Protein 5WGX (pdb70)

Radius of gyration: 24.44 Å; Cα contacts (8 Å, |Δi|>4): 1395; chains: 1; bounding box: 69×59×65 Å

Solvent-accessible surface area: 25429 Å² total; per-residue (Å²): 82,115,46,152,78,61,11,40,106,92,17,82,98,44,140,60,66,56,14,47,2,0,1,33,34,12,72,89,26,38,96,23,22,123,68,2,10,0,0,0,0,10,3,13,5,16,0,0,0,0,0,4,0,0,18,91,39,88,82,162,52,22,132,2,2,0,2,18,132,52,78,71,9,18,53,59,40,28,4,7,0,1,26,0,2,10,15,0,2,65,28,14,47,2,37,4,10,18,1,3,5,1,4,0,6,6,4,5,22,9,0,6,1,5,13,44,80,71,76,27,112,69,51,22,2,9,5,10,33,16,6,5,55,10,17,2,10,0,0,0,2,18,20,3,1,2,1,1,3,0,0,15,0,10,86,67,49,1,9,0,0,1,13,5,55,13,48,27,197,64,17,70,28,95,20,28,41,96,14,0,113,0,8,1,8,109,8,214,174,33,109,84,66,85,66,0,41,0,18,4,0,0,0,10,23,19,95,117,11,83,9,0,49,118,108,12,114,126,82,85,39,134,60,27,20,2,13,5,0,5,0,2,9,50,16,31,109,93,23,95,167,12,37,6,98,93,28,39,7,1,0,6,0,2,1,0,0,6,8,0,4,2,10,5,10,13,0,3,0,5,48,63,4,67,6,6,22,9,0,3,0,0,30,20,0,4,74,1,16,108,69,46,21,76,7,44,132,0,22,3,2,54,57,0,10,153,45,6,46,15,135,42,72,42,0,3,0,0,0,2,0,0,11,62,66,20,190,52,63,187,106,14,77,98,68,16,130,121,70,6,37,34,29,2,50,20,0,13,74,74,2,75,9,2,92,89,0,24,91,35,27,124,56,27,119,64,17,28,27,134,40,23,11,24,35,61,69,103,52,12,6,8,14,4,74,52,7,15,18,67,13,7,0,0,0,8,39,0,5,12,41,5,2,40,5,3,18,6,22,12,0,2,11,0,0,2,0,0,46,0,0,46,16,0,2,49,9,3,71,37,13,134,95,41,107,60,128,57,2,76,55,51,28,127,132,56,5,59,67,0,45,82,27,3,155,52,12,5,54,9,12,16,35,5,10,33,0,0,0,0,0,2,16,24,26,79,0,0,4,18,0,0,0,0,0,0,22,2,0,0,38,28,2,73,5,28,62,1,15,24,46,31,0,0,82,0,2,26,90,2,6,15,0,0,91,6,73,27,0,45,83,0,0,83,64,0,21,118,48,0,60,102,14,73,24,120,89,114,9,67,95,72,29,2,64,88,0,24,65,27,1,48,158,21,7,60,69,11,24,85,28,19,117,52,106,49,64,14,15,0,29,1,24,9,1,44,159,67,0,62,69,55,148,64,37,88,42,28,0,72,8,8,50,48,4,95,37,22,0,0,22,7,3,6,39,58,71,20,111,39,0,9,1,29,28,82,117,16,112,158,34,8,101,49,21,60,23,54,30,114,40,72,78,130,86,47,59,132,55,39,70,58,55,108,101,28,56,179,114,53,106,99,155,143,29,116,82,0,30,11,58,117,77,155

Secondary structure (DSSP, 8-state):
-----HHHHHHHHHT--HHHHHHTT-SS-SSPPSB-SEEEE--SHHHHHHHHHHHHHSTTS--EEEE-SSSS----S--B--HHHHHHHHHTT--HHHHHHHSEEE--EEEEEE-SSSTT-EEEE-B----TTT--EEE--HHHHHHHHHHHHHTTT-EEETT-EE-TTT-B--SSSS-EEEEEESSTT-SS-EEEEESEEEE--GGG-TTGGGTS--B--SS--EEEEEEEEE--S--TTSSSTT--TTSEEEEEETTEEEEEEEEEE-TT--HHHHHHHHHHHHHHHHHT--GGGSPPHHHHHHHHT---EEEEEEEEEEETT----S--GGG-SSHHHHHHHHHHTTSHHHHHHHTT--BPS-TTSTT-SEEEEE---EE-S--EETTEEE-GGGTEE--STT-HHHHTTHHHHHHHHHHHHHHHHHHHHS-HHHHHHHHHHHHHHHHHHHHHHHHHHHHHHHHHHHHTTSTTHIIIIIIHHHHHHHS-TTGGG--TTTHHHHHHTTGGGTT-HHHHHHHHHHHHHHTTS-TTSPPPHHHHHHHHHHHHHHHHHHHHH------HHHHBTTB-TT--B-TT-----B-EEE-TTT--EEE--TT--B-TTT-PBP-S-SS--B-SS---HHHHHHHHHHTSSPPPP-TTSPPPPSSPPPP-

InterPro domains:
  IPR006905 Flavin-dependent halogenase [PF04820] (40-104)
  IPR036188 FAD/NAD(P)-binding domain superfamily [G3DSA:3.50.50.60] (36-473)
  IPR036188 FAD/NAD(P)-binding domain superfamily [SSF51905] (37-490)
  IPR050816 Flavin-dependent halogenases [PTHR43747] (35-542)

Organism: Malbranchea aurantiaca (NCBI:txid78605)

GO terms:
  GO:0044550 secondary metabolite biosynthetic process (P, IDA)
  GO:0140907 flavin-dependent halogenase activity (F, IDA)

Sequence (664 aa):
PTPKYTFTERAAAGNLSDAEILNSNNPTGSELPDESDVVVGGAGIHGLIYALHASKYKPNNLKISVIEKNTRPGYKIGESTLPIFYTWCKLHGISAAYLLRLFGLKDGLCFYFLDRENQGQYTDFCSVGAPGLVLASLQIERPMSELLFTILAQRNGVNVYHGREVDFKSTVVQGGGQGNKIAVSRGKYDSTPKTIDSALFVDATGRFRQFCSKKAPRHRFDGWNCNAFWGYFTAPKDESKIPFDLYEGDATNHLCFPEGWVWVIRLPSWEGSPIANLMDMVTYILECADAGVPGDELPSSEELARMFGLKFQWVTSIGFAVRNDVKYPEDLSAYGTREAEQKFNYFVQKYELLQQFMSNFELIENLYGPGTTWFIRKTLAYQSPVVSGPGWLAIGDACGFTNPLYSPGINVGMSTSTWAAQLSHPIVEIGKSAPADAAESSIRKLLVPYDDYCKSLVPALEQMNRFNYVCYRDTRLGPQVACLWQFFAGIERYLSDVNIETFAHYAIKWVWGAMVPEYQQVAQKCIEHIETVPLDERLPDAMVDELLAFSNRIKSAAVAADDFSLRWDAILRSFDRSLNFVEGKTSRDIYTRQCSGCGAWLQLRPDWKKCHSCGLLGTEPQTAVTFDPPLTAEEEALLYAAWNTAPKYDPSKELKLPTPTRPA

Structure (mmCIF, N/CA/C/O backbone):
data_5WGX
#
_entry.id   5WGX
#
_cell.length_a   79.231
_cell.length_b   120.435
_cell.length_c   170.244
_cell.angle_alpha   90.000
_cell.angle_beta   90.000
_cell.angle_gamma   90.000
#
_symmetry.space_group_name_H-M   'I 2 2 2'
#
loop_
_entity.id
_entity.type
_entity.pdbx_description
1 polymer 'Flavin-dependent halogenase'
2 non-polymer 'FLAVIN-ADENINE DINUCLEOTIDE'
3 non-polymer 'CADMIUM ION'
4 non-polymer 'ZINC ION'
5 non-polymer 'SULFATE ION'
6 non-polymer 'CHLORIDE ION'
7 non-polymer (5aS,12aS,13aS)-9-chloro-12,12-dimethyl-2,3,11,12,12a,13-hexahydro-1H,5H,6H-5a,13a-(epiminomethano)indolizino[7,6-b]carbazol-14-one
8 water water
#
loop_
_atom_site.group_PDB
_atom_site.id
_atom_site.type_symbol
_atom_site.label_atom_id
_atom_site.label_alt_id
_atom_site.label_comp_id
_atom_site.label_asym_id
_atom_site.label_entity_id
_atom_site.label_seq_id
_atom_site.pdbx_PDB_ins_code
_atom_site.Cartn_x
_atom_site.Cartn_y
_atom_site.Cartn_z
_atom_site.occupancy
_atom_site.B_iso_or_equiv
_atom_site.auth_seq_id
_atom_site.auth_comp_id
_atom_site.auth_asym_id
_atom_site.auth_atom_id
_atom_site.pdbx_PDB_model_num
ATOM 1 N N . PRO A 1 3 ? 66.987 58.537 68.514 1.00 66.81 3 PRO A N 1
ATOM 2 C CA . PRO A 1 3 ? 68.383 58.417 68.079 1.00 56.98 3 PRO A CA 1
ATOM 3 C C . PRO A 1 3 ? 68.605 58.955 66.674 1.00 58.11 3 PRO A C 1
ATOM 4 O O . PRO A 1 3 ? 67.815 58.669 65.775 1.00 59.36 3 PRO A O 1
ATOM 8 N N . THR A 1 4 ? 69.663 59.732 66.494 1.00 61.62 4 THR A N 1
ATOM 9 C CA . THR A 1 4 ? 70.032 60.177 65.157 1.00 55.06 4 THR A CA 1
ATOM 10 C C . THR A 1 4 ? 70.716 59.035 64.414 1.00 50.81 4 THR A C 1
ATOM 11 O O . THR A 1 4 ? 71.624 58.403 64.965 1.00 47.57 4 THR A O 1
ATOM 15 N N . PRO A 1 5 ? 70.304 58.731 63.185 1.00 51.18 5 PRO A N 1
ATOM 16 C CA . PRO A 1 5 ? 70.913 57.606 62.467 1.00 48.34 5 PRO A CA 1
ATOM 17 C C . PRO A 1 5 ? 72.377 57.872 62.159 1.00 44.93 5 PRO A C 1
ATOM 18 O O . PRO A 1 5 ? 72.762 58.985 61.794 1.00 39.73 5 PRO A O 1
ATOM 22 N N . LYS A 1 6 ? 73.193 56.835 62.316 1.00 43.32 6 LYS A N 1
ATOM 23 C CA . LYS A 1 6 ? 74.609 56.895 61.995 1.00 44.19 6 LYS A CA 1
ATOM 24 C C . LYS A 1 6 ? 74.908 56.004 60.796 1.00 40.20 6 LYS A C 1
ATOM 25 O O . LYS A 1 6 ? 74.253 54.980 60.583 1.00 40.06 6 LYS A O 1
ATOM 31 N N . TYR A 1 7 ? 75.903 56.411 60.014 1.00 41.67 7 TYR A N 1
ATOM 32 C CA . TYR A 1 7 ? 76.304 55.719 58.794 1.00 39.96 7 TYR A CA 1
ATOM 33 C C . TYR A 1 7 ? 77.727 55.194 58.930 1.00 42.86 7 TYR A C 1
ATOM 34 O O . TYR A 1 7 ? 78.528 55.226 57.989 1.00 35.71 7 TYR A O 1
ATOM 43 N N . THR A 1 8 ? 78.025 54.676 60.124 1.00 40.17 8 THR A N 1
ATOM 44 C CA . THR A 1 8 ? 79.372 54.239 60.478 1.00 39.30 8 THR A CA 1
ATOM 45 C C . THR A 1 8 ? 79.924 53.229 59.478 1.00 35.86 8 THR A C 1
ATOM 46 O O . THR A 1 8 ? 81.026 53.402 58.946 1.00 34.36 8 THR A O 1
ATOM 50 N N . PHE A 1 9 ? 79.167 52.165 59.212 1.00 34.69 9 PHE A N 1
ATOM 51 C CA . PHE A 1 9 ? 79.698 51.072 58.404 1.00 38.02 9 PHE A CA 1
ATOM 52 C C . PHE A 1 9 ? 79.739 51.425 56.924 1.00 36.72 9 PHE A C 1
ATOM 53 O O . PHE A 1 9 ? 80.702 51.072 56.231 1.00 32.62 9 PHE A O 1
ATOM 61 N N . THR A 1 10 ? 78.721 52.131 56.427 1.00 34.35 10 THR A N 1
ATOM 62 C CA . THR A 1 10 ? 78.738 52.578 55.037 1.00 27.66 10 THR A CA 1
ATOM 63 C C . THR A 1 10 ? 79.988 53.401 54.748 1.00 32.61 10 THR A C 1
ATOM 64 O O . THR A 1 10 ? 80.679 53.179 53.746 1.00 36.00 10 THR A O 1
ATOM 68 N N . GLU A 1 11 ? 80.313 54.337 55.640 1.00 32.63 11 GLU A N 1
ATOM 69 C CA . GLU A 1 11 ? 81.475 55.195 55.432 1.00 33.65 11 GLU A CA 1
ATOM 70 C C . GLU A 1 11 ? 82.781 54.445 55.651 1.00 34.35 11 GLU A C 1
ATOM 71 O O . GLU A 1 11 ? 83.760 54.676 54.932 1.00 36.23 11 GLU A O 1
ATOM 77 N N . ARG A 1 12 ? 82.820 53.549 56.640 1.00 33.82 12 ARG A N 1
ATOM 78 C CA . ARG A 1 12 ? 84.025 52.756 56.862 1.00 34.10 12 ARG A CA 1
ATOM 79 C C . ARG A 1 12 ? 84.331 51.871 55.658 1.00 31.19 12 ARG A C 1
ATOM 80 O O . ARG A 1 12 ? 85.485 51.781 55.221 1.00 34.07 12 ARG A O 1
ATOM 88 N N . ALA A 1 13 ? 83.308 51.212 55.107 1.00 31.43 13 ALA A N 1
ATOM 89 C CA . ALA A 1 13 ? 83.509 50.397 53.914 1.00 32.17 13 ALA A CA 1
ATOM 90 C C . ALA A 1 13 ? 84.035 51.237 52.760 1.00 37.85 13 ALA A C 1
ATOM 91 O O . ALA A 1 13 ? 84.970 50.830 52.062 1.00 33.00 13 ALA A O 1
ATOM 93 N N . ALA A 1 14 ? 83.458 52.423 52.558 1.00 34.37 14 ALA A N 1
ATOM 94 C CA . ALA A 1 14 ? 83.879 53.269 51.447 1.00 33.66 14 ALA A CA 1
ATOM 95 C C . ALA A 1 14 ? 85.289 53.813 51.657 1.00 38.50 14 ALA A C 1
ATOM 96 O O . ALA A 1 14 ? 86.096 53.832 50.720 1.00 42.15 14 ALA A O 1
ATOM 98 N N . ALA A 1 15 ? 85.604 54.262 52.877 1.00 33.25 15 ALA A N 1
ATOM 99 C CA . ALA A 1 15 ? 86.916 54.851 53.135 1.00 39.40 15 ALA A CA 1
ATOM 100 C C . ALA A 1 15 ? 88.029 53.821 52.989 1.00 41.29 15 ALA A C 1
ATOM 101 O O . ALA A 1 15 ? 89.117 54.138 52.493 1.00 40.63 15 ALA A O 1
ATOM 103 N N . GLY A 1 16 ? 87.783 52.590 53.416 1.00 35.75 16 GLY A N 1
ATOM 104 C CA . GLY A 1 16 ? 88.772 51.542 53.336 1.00 41.17 16 GLY A CA 1
ATOM 105 C C . GLY A 1 16 ? 88.624 50.609 52.161 1.00 40.11 16 GLY A C 1
ATOM 106 O O . GLY A 1 16 ? 89.424 49.676 52.034 1.00 43.91 16 GLY A O 1
ATOM 107 N N . ASN A 1 17 ? 87.625 50.829 51.301 1.00 41.49 17 ASN A N 1
ATOM 108 C CA . ASN A 1 17 ? 87.356 49.968 50.148 1.00 40.54 17 ASN A CA 1
ATOM 109 C C . ASN A 1 17 ? 87.241 48.504 50.578 1.00 41.90 17 ASN A C 1
ATOM 110 O O . ASN A 1 17 ? 87.851 47.604 49.996 1.00 34.36 17 ASN A O 1
ATOM 115 N N . LEU A 1 18 ? 86.441 48.270 51.619 1.00 33.01 18 LEU A N 1
ATOM 116 C CA . LEU A 1 18 ? 86.402 46.973 52.281 1.00 36.20 18 LEU A CA 1
ATOM 117 C C . LEU A 1 18 ? 85.460 46.006 51.574 1.00 34.70 18 LEU A C 1
ATOM 118 O O . LEU A 1 18 ? 84.372 46.384 51.129 1.00 35.99 18 LEU A O 1
ATOM 123 N N . SER A 1 19 ? 85.879 44.746 51.498 1.00 31.01 19 SER A N 1
ATOM 124 C CA . SER A 1 19 ? 85.008 43.696 50.992 1.00 29.39 19 SER A CA 1
ATOM 125 C C . SER A 1 19 ? 83.836 43.479 51.945 1.00 33.91 19 SER A C 1
ATOM 126 O O . SER A 1 19 ? 83.784 44.030 53.051 1.00 30.22 19 SER A O 1
ATOM 129 N N . ASP A 1 20 ? 82.890 42.643 51.508 1.00 31.91 20 ASP A N 1
ATOM 130 C CA . ASP A 1 20 ? 81.710 42.368 52.323 1.00 33.09 20 ASP A CA 1
ATOM 131 C C . ASP A 1 20 ? 82.095 41.731 53.653 1.00 34.06 20 ASP A C 1
ATOM 132 O O . ASP A 1 20 ? 81.591 42.124 54.710 1.00 33.84 20 ASP A O 1
ATOM 137 N N . ALA A 1 21 ? 82.989 40.740 53.622 1.00 31.01 21 ALA A N 1
ATOM 138 C CA . ALA A 1 21 ? 83.372 40.076 54.864 1.00 30.22 21 ALA A CA 1
ATOM 139 C C . ALA A 1 21 ? 84.169 41.000 55.772 1.00 32.63 21 ALA A C 1
ATOM 140 O O . ALA A 1 21 ? 84.054 40.907 56.999 1.00 32.77 21 ALA A O 1
ATOM 142 N N . GLU A 1 22 ? 84.969 41.901 55.198 1.00 31.51 22 GLU A N 1
ATOM 143 C CA . GLU A 1 22 ? 85.812 42.754 56.030 1.00 33.84 22 GLU A CA 1
ATOM 144 C C . GLU A 1 22 ? 84.998 43.814 56.764 1.00 34.91 22 GLU A C 1
ATOM 145 O O . GLU A 1 22 ? 85.300 44.140 57.918 1.00 27.06 22 GLU A O 1
ATOM 151 N N . ILE A 1 23 ? 83.960 44.365 56.131 1.00 29.04 23 ILE A N 1
ATOM 152 C CA . ILE A 1 23 ? 83.160 45.358 56.844 1.00 28.69 23 ILE A CA 1
ATOM 153 C C . ILE A 1 23 ? 82.343 44.691 57.949 1.00 22.93 23 ILE A C 1
ATOM 154 O O . ILE A 1 23 ? 82.212 45.231 59.054 1.00 30.72 23 ILE A O 1
ATOM 159 N N . LEU A 1 24 ? 81.818 43.492 57.686 1.00 26.20 24 LEU A N 1
ATOM 160 C CA . LEU A 1 24 ? 81.119 42.740 58.723 1.00 26.40 24 LEU A CA 1
ATOM 161 C C . LEU A 1 24 ? 82.048 42.415 59.887 1.00 36.64 24 LEU A C 1
ATOM 162 O O . LEU A 1 24 ? 81.731 42.692 61.050 1.00 29.21 24 LEU A O 1
ATOM 167 N N . ASN A 1 25 ? 83.209 41.828 59.592 1.00 26.21 25 ASN A N 1
ATOM 168 C CA . ASN A 1 25 ? 84.112 41.404 60.653 1.00 27.30 25 ASN A CA 1
ATOM 169 C C . ASN A 1 25 ? 84.703 42.578 61.423 1.00 33.37 25 ASN A C 1
ATOM 170 O O . ASN A 1 25 ? 85.165 42.387 62.552 1.00 32.74 25 ASN A O 1
ATOM 175 N N . SER A 1 26 ? 84.689 43.785 60.847 1.00 28.88 26 SER A N 1
ATOM 176 C CA . SER A 1 26 ? 85.203 44.955 61.550 1.00 28.09 26 SER A CA 1
ATOM 177 C C . SER A 1 26 ? 84.346 45.336 62.752 1.00 27.61 26 SER A C 1
ATOM 178 O O . SER A 1 26 ? 84.793 46.127 63.588 1.00 29.03 26 SER A O 1
ATOM 181 N N . ASN A 1 27 ? 83.129 44.813 62.852 1.00 30.72 27 ASN A N 1
ATOM 182 C CA . ASN A 1 27 ? 82.261 45.109 63.984 1.00 31.64 27 ASN A CA 1
ATOM 183 C C . ASN A 1 27 ? 82.460 44.144 65.149 1.00 35.06 27 ASN A C 1
ATOM 184 O O . ASN A 1 27 ? 81.688 44.186 66.112 1.00 32.54 27 ASN A O 1
ATOM 189 N N . ASN A 1 28 ? 83.479 43.291 65.095 1.00 28.56 28 ASN A N 1
ATOM 190 C CA . ASN A 1 28 ? 83.658 42.311 66.157 1.00 29.23 28 ASN A CA 1
ATOM 191 C C . ASN A 1 28 ? 84.275 42.962 67.393 1.00 34.10 28 ASN A C 1
ATOM 192 O O . ASN A 1 28 ? 85.136 43.838 67.272 1.00 31.83 28 ASN A O 1
ATOM 197 N N . PRO A 1 29 ? 83.846 42.557 68.590 1.00 37.26 29 PRO A N 1
ATOM 198 C CA . PRO A 1 29 ? 84.465 43.115 69.807 1.00 34.29 29 PRO A CA 1
ATOM 199 C C . PRO A 1 29 ? 85.956 42.836 69.908 1.00 39.76 29 PRO A C 1
ATOM 200 O O . PRO A 1 29 ? 86.721 43.731 70.289 1.00 42.29 29 PRO A O 1
ATOM 204 N N . THR A 1 30 ? 86.400 41.626 69.563 1.00 36.89 30 THR A N 1
ATOM 205 C CA . THR A 1 30 ? 87.816 41.294 69.693 1.00 52.00 30 THR A CA 1
ATOM 206 C C . THR A 1 30 ? 88.641 41.887 68.556 1.00 56.73 30 THR A C 1
ATOM 207 O O . THR A 1 30 ? 89.772 42.334 68.774 1.00 69.73 30 THR A O 1
ATOM 211 N N . GLY A 1 31 ? 88.097 41.909 67.354 1.00 46.63 31 GLY A 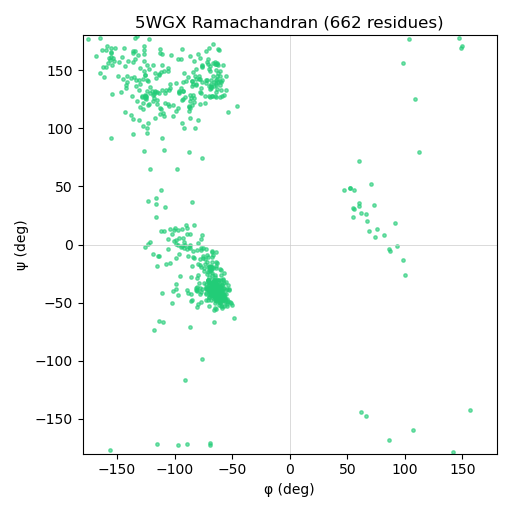N 1
ATOM 212 C CA . GLY A 1 31 ? 88.812 42.438 66.209 1.00 52.82 31 GLY A CA 1
ATOM 213 C C . GLY A 1 31 ? 88.389 41.734 64.939 1.00 44.04 31 GLY A C 1
ATOM 214 O O . GLY A 1 31 ? 87.681 40.729 64.955 1.00 37.63 31 GLY A O 1
ATOM 215 N N . SER A 1 32 ? 88.849 42.290 63.816 1.00 46.39 32 SER A N 1
ATOM 216 C CA . SER A 1 32 ? 88.500 41.754 62.506 1.00 42.87 32 SER A CA 1
ATOM 217 C C . SER A 1 32 ? 89.232 40.456 62.186 1.00 45.74 32 SER A C 1
ATOM 218 O O . SER A 1 32 ? 88.783 39.710 61.307 1.00 40.22 32 SER A O 1
ATOM 221 N N . GLU A 1 33 ? 90.344 40.176 62.860 1.00 42.15 33 GLU A N 1
ATOM 222 C CA . GLU A 1 33 ? 91.087 38.939 62.671 1.00 37.87 33 GLU A CA 1
ATOM 223 C C . GLU A 1 33 ? 90.710 37.920 63.740 1.00 42.95 33 GLU A C 1
ATOM 224 O O . GLU A 1 33 ? 90.188 38.263 64.804 1.00 38.63 33 GLU A O 1
ATOM 230 N N . LEU A 1 34 ? 90.978 36.650 63.436 1.00 32.22 34 LEU A N 1
ATOM 231 C CA . LEU A 1 34 ? 90.605 35.570 64.335 1.00 37.25 34 LEU A CA 1
ATOM 232 C C . LEU A 1 34 ? 91.405 35.643 65.634 1.00 37.57 34 LEU A C 1
ATOM 233 O O . LEU A 1 34 ? 92.579 36.017 65.631 1.00 33.74 34 LEU A O 1
ATOM 238 N N . PRO A 1 35 ? 90.796 35.280 66.758 1.00 36.05 35 PRO A N 1
ATOM 239 C CA . PRO A 1 35 ? 91.563 35.170 68.001 1.00 38.74 35 PRO A CA 1
ATOM 240 C C . PRO A 1 35 ? 92.392 33.897 68.013 1.00 38.28 35 PRO A C 1
ATOM 241 O O . PRO A 1 35 ? 92.054 32.899 67.372 1.00 37.01 35 PRO A O 1
ATOM 245 N N . ASP A 1 36 ? 93.505 33.945 68.749 1.00 39.43 36 ASP A N 1
ATOM 246 C CA . ASP A 1 36 ? 94.291 32.736 68.965 1.00 38.61 36 ASP A CA 1
ATOM 247 C C . ASP A 1 36 ? 93.552 31.720 69.821 1.00 39.11 36 ASP A C 1
ATOM 248 O O . ASP A 1 36 ? 93.843 30.523 69.735 1.00 35.62 36 ASP A O 1
ATOM 253 N N . GLU A 1 37 ? 92.607 32.171 70.641 1.00 33.53 37 GLU A N 1
ATOM 254 C CA . GLU A 1 37 ? 92.011 31.325 71.660 1.00 32.71 37 GLU A CA 1
ATOM 255 C C . GLU A 1 37 ? 90.572 31.754 71.885 1.00 30.32 37 GLU A C 1
ATOM 256 O O . GLU A 1 37 ? 90.248 32.941 71.805 1.00 34.07 37 GLU A O 1
ATOM 262 N N . SER A 1 38 ? 89.716 30.774 72.163 1.00 28.90 38 SER A N 1
ATOM 263 C CA . SER A 1 38 ? 88.321 31.020 72.475 1.00 26.93 38 SER A CA 1
ATOM 264 C C . SER A 1 38 ? 87.840 29.882 73.364 1.00 32.89 38 SER A C 1
ATOM 265 O O . SER A 1 38 ? 88.445 28.810 73.399 1.00 37.26 38 SER A O 1
ATOM 268 N N . ASP A 1 39 ? 86.768 30.129 74.118 1.00 31.64 39 ASP A N 1
ATOM 269 C CA . ASP A 1 39 ? 86.178 29.025 74.869 1.00 29.56 39 ASP A CA 1
ATOM 270 C C . ASP A 1 39 ? 85.363 28.132 73.944 1.00 27.47 39 ASP A C 1
ATOM 271 O O . ASP A 1 39 ? 85.525 26.906 73.942 1.00 27.90 39 ASP A O 1
ATOM 276 N N . VAL A 1 40 ? 84.494 28.739 73.141 1.00 24.48 40 VAL A N 1
ATOM 277 C CA . VAL A 1 40 ? 83.631 28.023 72.213 1.00 24.83 40 VAL A CA 1
ATOM 278 C C . VAL A 1 40 ? 83.911 28.524 70.804 1.00 28.91 40 VAL A C 1
ATOM 279 O O . VAL A 1 40 ? 84.039 29.733 70.579 1.00 26.00 40 VAL A O 1
ATOM 283 N N . VAL A 1 41 ? 84.021 27.595 69.861 1.00 25.46 41 VAL A N 1
ATOM 284 C CA . VAL A 1 41 ? 84.047 27.916 68.439 1.00 24.04 41 VAL A CA 1
ATOM 285 C C . VAL A 1 41 ? 82.835 27.255 67.804 1.00 29.29 41 VAL A C 1
ATOM 286 O O . VAL A 1 41 ? 82.620 26.049 67.973 1.00 23.88 41 VAL A O 1
ATOM 290 N N . VAL A 1 42 ? 82.030 28.052 67.110 1.00 24.80 42 VAL A N 1
ATOM 291 C CA . VAL A 1 42 ? 80.812 27.583 66.461 1.00 23.90 42 VAL A CA 1
ATOM 292 C C . VAL A 1 42 ? 81.085 27.528 64.967 1.00 28.22 42 VAL A C 1
ATOM 293 O O . VAL A 1 42 ? 81.451 28.542 64.361 1.00 26.16 42 VAL A O 1
ATOM 297 N N . GLY A 1 43 ? 80.940 26.343 64.377 1.00 19.78 43 GLY A N 1
ATOM 298 C CA . GLY A 1 43 ? 81.059 26.223 62.937 1.00 21.64 43 GLY A CA 1
ATOM 299 C C . GLY A 1 43 ? 79.724 26.508 62.283 1.00 29.82 43 GLY A C 1
ATOM 300 O O . GLY A 1 43 ? 78.789 25.714 62.414 1.00 30.38 43 GLY A O 1
ATOM 301 N N . GLY A 1 44 ? 79.613 27.651 61.607 1.00 30.11 44 GLY A N 1
ATOM 302 C CA . GLY A 1 44 ? 78.392 28.022 60.917 1.00 26.52 44 GLY A CA 1
ATOM 303 C C . GLY A 1 44 ? 77.630 29.154 61.580 1.00 30.81 44 GLY A C 1
ATOM 304 O O . GLY A 1 44 ? 77.307 29.075 62.768 1.00 25.96 44 GLY A O 1
ATOM 305 N N . ALA A 1 45 ? 77.339 30.217 60.825 1.00 25.96 45 ALA A N 1
ATOM 306 C CA . ALA A 1 45 ? 76.491 31.290 61.331 1.00 24.76 45 ALA A CA 1
ATOM 307 C C . ALA A 1 45 ? 75.163 31.301 60.587 1.00 32.68 45 ALA A C 1
ATOM 308 O O . ALA A 1 45 ? 74.702 32.353 60.130 1.00 29.11 45 ALA A O 1
ATOM 310 N N . GLY A 1 46 ? 74.553 30.131 60.443 1.00 25.78 46 GLY A N 1
ATOM 311 C CA . GLY A 1 46 ? 73.151 30.069 60.108 1.00 33.67 46 GLY A CA 1
ATOM 312 C C . GLY A 1 46 ? 72.346 30.557 61.299 1.00 31.92 46 GLY A C 1
ATOM 313 O O . GLY A 1 46 ? 72.879 31.069 62.284 1.00 22.18 46 GLY A O 1
ATOM 314 N N . ILE A 1 47 ? 71.027 30.378 61.210 1.00 28.86 47 ILE A N 1
ATOM 315 C CA . ILE A 1 47 ? 70.170 30.897 62.273 1.00 28.35 47 ILE A CA 1
ATOM 316 C C . ILE A 1 47 ? 70.473 30.201 63.601 1.00 28.47 47 ILE A C 1
ATOM 317 O O . ILE A 1 47 ? 70.479 30.840 64.659 1.00 22.68 47 ILE A O 1
ATOM 322 N N . HIS A 1 48 ? 70.801 28.905 63.569 1.00 27.82 48 HIS A N 1
ATOM 323 C CA . HIS A 1 48 ? 70.989 28.195 64.833 1.00 25.38 48 HIS A CA 1
ATOM 324 C C . HIS A 1 48 ? 72.357 28.447 65.455 1.00 28.33 48 HIS A C 1
ATOM 325 O O . HIS A 1 48 ? 72.465 28.523 66.682 1.00 24.79 48 HIS A O 1
ATOM 332 N N . GLY A 1 49 ? 73.410 28.567 64.645 1.00 21.98 49 GLY A N 1
ATOM 333 C CA . GLY A 1 49 ? 74.689 28.990 65.194 1.00 19.14 49 GLY A CA 1
ATOM 334 C C . GLY A 1 49 ? 74.583 30.311 65.931 1.00 22.80 49 GLY A C 1
ATOM 335 O O . GLY A 1 49 ? 75.178 30.492 67.000 1.00 24.99 49 GLY A O 1
ATOM 336 N N . LEU A 1 50 ? 73.788 31.239 65.392 1.00 25.17 50 LEU A N 1
ATOM 337 C CA . LEU A 1 50 ? 73.662 32.564 65.989 1.00 23.14 50 LEU A CA 1
ATOM 338 C C . LEU A 1 50 ? 72.697 32.561 67.172 1.00 24.77 50 LEU A C 1
ATOM 339 O O . LEU A 1 50 ? 72.949 33.238 68.173 1.00 27.21 50 LEU A O 1
ATOM 344 N N . ILE A 1 51 ? 71.587 31.822 67.074 1.00 25.79 51 ILE A N 1
ATOM 345 C CA . ILE A 1 51 ? 70.711 31.641 68.233 1.00 22.25 51 ILE A CA 1
ATOM 346 C C . ILE A 1 51 ? 71.495 31.048 69.398 1.00 24.21 51 ILE A C 1
ATOM 347 O O . ILE A 1 51 ? 71.361 31.488 70.548 1.00 26.84 51 ILE A O 1
ATOM 352 N N . TYR A 1 52 ? 72.324 30.039 69.115 1.00 24.20 52 TYR A N 1
ATOM 353 C CA . TYR A 1 52 ? 73.159 29.435 70.148 1.00 22.90 52 TYR A CA 1
ATOM 354 C C . TYR A 1 52 ? 74.053 30.476 70.808 1.00 29.52 52 TYR A C 1
ATOM 355 O O . TYR A 1 52 ? 74.089 30.590 72.039 1.00 27.00 52 TYR A O 1
ATOM 364 N N . ALA A 1 53 ? 74.804 31.233 70.000 1.00 23.87 53 ALA A N 1
ATOM 365 C CA . ALA A 1 53 ? 75.764 32.178 70.565 1.00 27.26 53 ALA A CA 1
ATOM 366 C C . ALA A 1 53 ? 75.057 33.282 71.338 1.00 25.30 53 ALA A C 1
ATOM 367 O O . ALA A 1 53 ? 75.520 33.702 72.407 1.00 29.18 53 ALA A O 1
ATOM 369 N N . LEU A 1 54 ? 73.928 33.758 70.814 1.00 24.48 54 LEU A N 1
ATOM 370 C CA . LEU A 1 54 ? 73.167 34.790 71.509 1.00 26.13 54 LEU A CA 1
ATOM 371 C C . LEU A 1 54 ? 72.616 34.275 72.833 1.00 27.32 54 LEU A C 1
ATOM 372 O O . LEU A 1 54 ? 72.706 34.960 73.860 1.00 26.26 54 LEU A O 1
ATOM 377 N N . HIS A 1 55 ? 72.052 33.066 72.833 1.00 27.01 55 HIS A N 1
ATOM 378 C CA . HIS A 1 55 ? 71.444 32.555 74.053 1.00 22.13 55 HIS A CA 1
ATOM 379 C C . HIS A 1 55 ? 72.503 32.197 75.089 1.00 32.28 55 HIS A C 1
ATOM 380 O O . HIS A 1 55 ? 72.302 32.425 76.285 1.00 29.00 55 HIS A O 1
ATOM 387 N N . ALA A 1 56 ? 73.638 31.642 74.656 1.00 26.77 56 ALA A N 1
ATOM 388 C CA . ALA A 1 56 ? 74.708 31.340 75.608 1.00 28.08 56 ALA A CA 1
ATOM 389 C C . ALA A 1 56 ? 75.221 32.611 76.273 1.00 28.87 56 ALA A C 1
ATOM 390 O O . ALA A 1 56 ? 75.437 32.645 77.491 1.00 30.85 56 ALA A O 1
ATOM 392 N N . SER A 1 57 ? 75.399 33.674 75.486 1.00 25.92 57 SER A N 1
ATOM 393 C CA . SER A 1 57 ? 75.887 34.937 76.029 1.00 31.38 57 SER A CA 1
ATOM 394 C C . SER A 1 57 ? 74.851 35.593 76.934 1.00 32.20 57 SER A C 1
ATOM 395 O O . SER A 1 57 ? 75.194 36.142 77.988 1.00 35.91 57 SER A O 1
ATOM 398 N N . LYS A 1 58 ? 73.579 35.547 76.538 1.00 27.50 58 LYS A N 1
ATOM 399 C CA . LYS A 1 58 ? 72.534 36.182 77.335 1.00 31.74 58 LYS A CA 1
ATOM 400 C C . LYS A 1 58 ? 72.250 35.398 78.609 1.00 28.57 58 LYS A C 1
ATOM 401 O O . LYS A 1 58 ? 71.987 35.993 79.662 1.00 31.31 58 LYS A O 1
ATOM 407 N N . TYR A 1 59 ? 72.289 34.063 78.536 1.00 28.67 59 TYR A N 1
ATOM 408 C CA . TYR A 1 59 ? 71.990 33.248 79.714 1.00 34.86 59 TYR A CA 1
ATOM 409 C C . TYR A 1 59 ? 72.962 33.535 80.852 1.00 36.65 59 TYR A C 1
ATOM 410 O O . TYR A 1 59 ? 72.577 33.522 82.029 1.00 32.00 59 TYR A O 1
ATOM 419 N N . LYS A 1 60 ? 74.228 33.790 80.526 1.00 29.68 60 LYS A N 1
ATOM 420 C CA . LYS A 1 60 ? 75.248 34.047 81.545 1.00 35.02 60 LYS A CA 1
ATOM 421 C C . LYS A 1 60 ? 76.350 34.876 80.916 1.00 40.40 60 LYS A C 1
ATOM 422 O O . LYS A 1 60 ? 77.304 34.334 80.343 1.00 31.04 60 LYS A O 1
ATOM 428 N N . PRO A 1 61 ? 76.251 36.201 80.997 1.00 38.24 61 PRO A N 1
ATOM 429 C CA . PRO A 1 61 ? 77.181 37.064 80.258 1.00 38.58 61 PRO A CA 1
ATOM 430 C C . PRO A 1 61 ? 78.579 37.042 80.852 1.00 43.04 61 PRO A C 1
ATOM 431 O O . PRO A 1 61 ? 78.784 36.729 82.028 1.00 34.36 61 PRO A O 1
ATOM 435 N N . ASN A 1 62 ? 79.551 37.385 80.001 1.00 34.25 62 ASN A N 1
ATOM 436 C CA . ASN A 1 62 ? 80.941 37.583 80.413 1.00 36.83 62 ASN A CA 1
ATOM 437 C C . ASN A 1 62 ? 81.555 36.311 80.989 1.00 39.20 62 ASN A C 1
ATOM 438 O O . ASN A 1 62 ? 82.458 36.372 81.827 1.00 44.96 62 ASN A O 1
ATOM 443 N N . ASN A 1 63 ? 81.066 35.148 80.569 1.00 36.71 63 ASN A N 1
ATOM 444 C CA . ASN A 1 63 ? 81.598 33.876 81.043 1.00 43.55 63 ASN A CA 1
ATOM 445 C C . ASN A 1 63 ? 82.346 33.104 79.970 1.00 39.35 63 ASN A C 1
ATOM 446 O O . ASN A 1 63 ? 83.408 32.541 80.250 1.00 38.36 63 ASN A O 1
ATOM 451 N N . LEU A 1 64 ? 81.822 33.074 78.745 1.00 29.17 64 LEU A N 1
ATOM 452 C CA . LEU A 1 64 ? 82.422 32.335 77.643 1.00 32.32 64 LEU A CA 1
ATOM 453 C C . LEU A 1 64 ? 82.846 33.293 76.539 1.00 37.71 64 LEU A C 1
ATOM 454 O O . LEU A 1 64 ? 82.065 34.158 76.129 1.00 31.08 64 LEU A O 1
ATOM 459 N N . LYS A 1 65 ? 84.076 33.128 76.055 1.00 32.15 65 LYS A N 1
ATOM 460 C CA . LYS A 1 65 ? 84.488 33.748 74.801 1.00 33.11 65 LYS A CA 1
ATOM 461 C C . LYS A 1 65 ? 84.019 32.863 73.653 1.00 29.06 65 LYS A C 1
ATOM 462 O O . LYS A 1 65 ? 84.357 31.675 73.602 1.00 37.67 65 LYS A O 1
ATOM 468 N N . ILE A 1 66 ? 83.230 33.430 72.744 1.00 27.40 66 ILE A N 1
ATOM 469 C CA . ILE A 1 66 ? 82.578 32.668 71.684 1.00 27.92 66 ILE A CA 1
ATOM 470 C C . ILE A 1 66 ? 82.937 33.286 70.341 1.00 34.52 66 ILE A C 1
ATOM 471 O O . ILE A 1 66 ? 82.771 34.496 70.144 1.00 27.68 66 ILE A O 1
ATOM 476 N N . SER A 1 67 ? 83.419 32.457 69.419 1.00 28.30 67 SER A N 1
ATOM 477 C CA . SER A 1 67 ? 83.658 32.860 68.041 1.00 28.10 67 SER A CA 1
ATOM 478 C C . SER A 1 67 ? 82.836 31.977 67.112 1.00 29.01 67 SER A C 1
ATOM 479 O O . SER A 1 67 ? 82.865 30.746 67.229 1.00 25.91 67 SER A O 1
ATOM 482 N N . VAL A 1 68 ? 82.100 32.605 66.200 1.00 24.86 68 VAL A N 1
ATOM 483 C CA . VAL A 1 68 ? 81.293 31.905 65.208 1.00 24.46 68 VAL A CA 1
ATOM 484 C C . VAL A 1 68 ? 81.978 32.063 63.859 1.00 28.05 68 VAL A C 1
ATOM 485 O O . VAL A 1 68 ? 82.375 33.175 63.487 1.00 25.52 68 VAL A O 1
ATOM 489 N N . ILE A 1 69 ? 82.115 30.956 63.128 1.00 25.61 69 ILE A N 1
ATOM 490 C CA . ILE A 1 69 ? 82.851 30.911 61.866 1.00 23.78 69 ILE A CA 1
ATOM 491 C C . ILE A 1 69 ? 81.861 30.590 60.751 1.00 27.38 69 ILE A C 1
ATOM 492 O O . ILE A 1 69 ? 81.216 29.534 60.782 1.00 26.19 69 ILE A O 1
ATOM 497 N N . GLU A 1 70 ? 81.753 31.483 59.759 1.00 25.55 70 GLU A N 1
ATOM 498 C CA . GLU A 1 70 ? 80.783 31.332 58.673 1.00 23.79 70 GLU A CA 1
ATOM 499 C C . GLU A 1 70 ? 81.464 31.454 57.321 1.00 31.59 70 GLU A C 1
ATOM 500 O O . GLU A 1 70 ? 82.134 32.455 57.046 1.00 29.23 70 GLU A O 1
ATOM 506 N N . LYS A 1 71 ? 81.250 30.448 56.467 1.00 24.89 71 LYS A N 1
ATOM 507 C CA . LYS A 1 71 ? 81.902 30.404 55.161 1.00 29.24 71 LYS A CA 1
ATOM 508 C C . LYS A 1 71 ? 81.404 31.515 54.239 1.00 34.24 71 LYS A C 1
ATOM 509 O O . LYS A 1 71 ? 82.183 32.061 53.449 1.00 38.23 71 LYS A O 1
ATOM 515 N N . ASN A 1 72 ? 80.117 31.861 54.316 1.00 28.97 72 ASN A N 1
ATOM 516 C CA . ASN A 1 72 ? 79.572 32.894 53.437 1.00 31.75 72 ASN A CA 1
ATOM 517 C C . ASN A 1 72 ? 80.241 34.236 53.711 1.00 28.79 72 ASN A C 1
ATOM 518 O O . ASN A 1 72 ? 80.542 34.575 54.859 1.00 28.84 72 ASN A O 1
ATOM 523 N N . THR A 1 73 ? 80.478 35.006 52.642 1.00 29.41 73 THR A N 1
ATOM 524 C CA . THR A 1 73 ? 81.110 36.316 52.790 1.00 32.42 73 THR A CA 1
ATOM 525 C C . THR A 1 73 ? 80.176 37.339 53.425 1.00 27.98 73 THR A C 1
ATOM 526 O O . THR A 1 73 ? 80.647 38.324 54.007 1.00 30.51 73 THR A O 1
ATOM 530 N N . ARG A 1 74 ? 78.873 37.140 53.289 1.00 28.72 74 ARG A N 1
ATOM 531 C CA . ARG A 1 74 ? 77.837 37.882 53.989 1.00 29.69 74 ARG A CA 1
ATOM 532 C C . ARG A 1 74 ? 76.704 36.905 54.246 1.00 29.92 74 ARG A C 1
ATOM 533 O O . ARG A 1 74 ? 76.659 35.837 53.622 1.00 27.21 74 ARG A O 1
ATOM 541 N N . PRO A 1 75 ? 75.796 37.210 55.199 1.00 30.10 75 PRO A N 1
ATOM 542 C CA . PRO A 1 75 ? 74.670 36.299 55.453 1.00 25.42 75 PRO A CA 1
ATOM 543 C C . PRO A 1 75 ? 74.007 35.835 54.165 1.00 27.15 75 PRO A C 1
ATOM 544 O O . PRO A 1 75 ? 73.520 36.654 53.378 1.00 30.12 75 PRO A O 1
ATOM 548 N N . GLY A 1 76 ? 74.018 34.519 53.925 1.00 24.88 76 GLY A N 1
ATOM 549 C CA . GLY A 1 76 ? 73.586 33.985 52.649 1.00 29.98 76 GLY A CA 1
ATOM 550 C C . GLY A 1 76 ? 72.124 33.573 52.621 1.00 30.74 76 GLY A C 1
ATOM 551 O O . GLY A 1 76 ? 71.452 33.494 53.650 1.00 30.68 76 GLY A O 1
ATOM 552 N N . TYR A 1 77 ? 71.642 33.313 51.405 1.00 26.60 77 TYR A N 1
ATOM 553 C CA . TYR A 1 77 ? 70.272 32.858 51.221 1.00 24.71 77 TYR A CA 1
ATOM 554 C C . TYR A 1 77 ? 70.048 31.521 51.919 1.00 30.17 77 TYR A C 1
ATOM 555 O O . TYR A 1 77 ? 70.900 30.626 51.889 1.00 27.00 77 TYR A O 1
ATOM 564 N N . LYS A 1 78 ? 68.886 31.390 52.549 1.00 31.98 78 LYS A N 1
ATOM 565 C CA . LYS A 1 78 ? 68.438 30.133 53.123 1.00 30.80 78 LYS A CA 1
ATOM 566 C C . LYS A 1 78 ? 66.944 30.015 52.879 1.00 33.73 78 LYS A C 1
ATOM 567 O O . LYS A 1 78 ? 66.215 31.005 52.986 1.00 27.06 78 LYS A O 1
ATOM 573 N N . ILE A 1 79 ? 66.490 28.817 52.541 1.00 26.56 79 ILE A N 1
ATOM 574 C CA . ILE A 1 79 ? 65.066 28.531 52.629 1.00 27.34 79 ILE A CA 1
ATOM 575 C C . ILE A 1 79 ? 64.730 28.322 54.102 1.00 30.91 79 ILE A C 1
ATOM 576 O O . ILE A 1 79 ? 65.598 27.976 54.914 1.00 28.57 79 ILE A O 1
ATOM 581 N N . GLY A 1 80 ? 63.479 28.579 54.471 1.00 24.96 80 GLY A N 1
ATOM 582 C CA . GLY A 1 80 ? 63.089 28.480 55.869 1.00 22.33 80 GLY A CA 1
ATOM 583 C C . GLY A 1 80 ? 62.753 29.833 56.456 1.00 26.27 80 GLY A C 1
ATOM 584 O O . GLY A 1 80 ? 63.567 30.435 57.161 1.00 31.55 80 GLY A O 1
ATOM 585 N N . GLU A 1 81 ? 61.547 30.319 56.169 1.00 28.73 81 GLU A N 1
ATOM 586 C CA . GLU A 1 81 ? 61.189 31.708 56.407 1.00 25.23 81 GLU A CA 1
ATOM 587 C C . GLU A 1 81 ? 60.091 31.907 57.444 1.00 28.60 81 GLU A C 1
ATOM 588 O O . GLU A 1 81 ? 59.968 33.017 57.976 1.00 32.97 81 GLU A O 1
ATOM 594 N N . SER A 1 82 ? 59.305 30.880 57.759 1.00 24.42 82 SER A N 1
ATOM 595 C CA . SER A 1 82 ? 58.173 31.042 58.661 1.00 25.41 82 SER A CA 1
ATOM 596 C C . SER A 1 82 ? 58.592 30.737 60.094 1.00 25.64 82 SER A C 1
ATOM 597 O O . SER A 1 82 ? 59.240 29.718 60.350 1.00 25.15 82 SER A O 1
ATOM 600 N N . THR A 1 83 ? 58.222 31.622 61.022 1.00 27.69 83 THR A N 1
ATOM 601 C CA . THR A 1 83 ? 58.545 31.455 62.433 1.00 29.42 83 THR A CA 1
ATOM 602 C C . THR A 1 83 ? 57.270 31.548 63.263 1.00 27.13 83 THR A C 1
ATOM 603 O O . THR A 1 83 ? 56.214 31.969 62.783 1.00 24.38 83 THR A O 1
ATOM 607 N N . LEU A 1 84 ? 57.383 31.152 64.521 1.00 28.41 84 LEU A N 1
ATOM 608 C CA . LEU A 1 84 ? 56.252 30.848 65.386 1.00 27.00 84 LEU A CA 1
ATOM 609 C C . LEU A 1 84 ? 56.352 31.639 66.679 1.00 26.09 84 LEU A C 1
ATOM 610 O O . LEU A 1 84 ? 57.357 32.312 66.930 1.00 24.97 84 LEU A O 1
ATOM 615 N N . PRO A 1 85 ? 55.298 31.622 67.508 1.00 26.50 85 PRO A N 1
ATOM 616 C CA . PRO A 1 85 ? 55.326 32.418 68.749 1.00 24.01 85 PRO A CA 1
ATOM 617 C C . PRO A 1 85 ? 56.534 32.171 69.646 1.00 23.39 85 PRO A C 1
ATOM 618 O O . PRO A 1 85 ? 57.011 33.118 70.285 1.00 28.84 85 PRO A O 1
ATOM 622 N N . ILE A 1 86 ? 57.049 30.940 69.719 1.00 27.38 86 ILE A N 1
ATOM 623 C CA . ILE A 1 86 ? 58.187 30.699 70.606 1.00 24.47 86 ILE A CA 1
ATOM 624 C C . ILE A 1 86 ? 59.418 31.432 70.095 1.00 25.30 86 ILE A C 1
ATOM 625 O O . ILE A 1 86 ? 60.279 31.847 70.883 1.00 26.08 86 ILE A O 1
ATOM 630 N N . PHE A 1 87 ? 59.513 31.626 68.780 1.00 22.85 87 PHE A N 1
ATOM 631 C CA . PHE A 1 87 ? 60.647 32.345 68.210 1.00 21.43 87 PHE A CA 1
ATOM 632 C C . PHE A 1 87 ? 60.548 33.835 68.514 1.00 23.08 87 PHE A C 1
ATOM 633 O O . PHE A 1 87 ? 61.525 34.456 68.947 1.00 28.30 87 PHE A O 1
ATOM 641 N N . TYR A 1 88 ? 59.374 34.430 68.279 1.00 24.94 88 TYR A N 1
ATOM 642 C CA . TYR A 1 88 ? 59.182 35.832 68.637 1.00 24.94 88 TYR A CA 1
ATOM 643 C C . TYR A 1 88 ? 59.431 36.058 70.121 1.00 23.77 88 TYR A C 1
ATOM 644 O O . TYR A 1 88 ? 60.072 37.041 70.513 1.00 26.63 88 TYR A O 1
ATOM 653 N N . THR A 1 89 ? 58.886 35.176 70.964 1.00 27.30 89 THR A N 1
ATOM 654 C CA . THR A 1 89 ? 59.121 35.279 72.401 1.00 24.91 89 THR A CA 1
ATOM 655 C C . THR A 1 89 ? 60.613 35.294 72.703 1.00 23.86 89 THR A C 1
ATOM 656 O O . THR A 1 89 ? 61.082 36.100 73.513 1.00 27.11 89 THR A O 1
ATOM 660 N N . TRP A 1 90 ? 61.378 34.429 72.032 1.00 26.54 90 TRP A N 1
ATOM 661 C CA . TRP A 1 90 ? 62.827 34.424 72.208 1.00 29.28 90 TRP A CA 1
ATOM 662 C C . TRP A 1 90 ? 63.430 35.770 71.816 1.00 31.78 90 TRP A C 1
ATOM 663 O O . TRP A 1 90 ? 64.248 36.334 72.553 1.00 26.57 90 TRP A O 1
ATOM 674 N N . CYS A 1 91 ? 63.019 36.311 70.662 1.00 27.93 91 CYS A N 1
ATOM 675 C CA . CYS A 1 91 ? 63.512 37.620 70.229 1.00 27.07 91 CYS A CA 1
ATOM 676 C C . CYS A 1 91 ? 63.173 38.703 71.244 1.00 30.38 91 CYS A C 1
ATOM 677 O O . CYS A 1 91 ? 64.013 39.553 71.564 1.00 30.00 91 CYS A O 1
ATOM 680 N N . LYS A 1 92 ? 61.935 38.698 71.741 1.00 23.48 92 LYS A N 1
ATOM 681 C CA . LYS A 1 92 ? 61.516 39.685 72.726 1.00 23.64 92 LYS A CA 1
ATOM 682 C C . LYS A 1 92 ? 62.306 39.533 74.021 1.00 31.10 92 LYS A C 1
ATOM 683 O O . LYS A 1 92 ? 62.751 40.527 74.606 1.00 29.09 92 LYS A O 1
ATOM 689 N N . LEU A 1 93 ? 62.501 38.291 74.475 1.00 29.01 93 LEU A N 1
ATOM 690 C CA . LEU A 1 93 ? 63.338 38.046 75.647 1.00 29.80 93 LEU A CA 1
ATOM 691 C C . LEU A 1 93 ? 64.759 38.550 75.437 1.00 30.16 93 LEU A C 1
ATOM 692 O O . LEU A 1 93 ? 65.422 38.958 76.395 1.00 28.30 93 LEU A O 1
ATOM 697 N N . HIS A 1 94 ? 65.243 38.531 74.201 1.00 26.83 94 HIS A N 1
ATOM 698 C CA . HIS A 1 94 ? 66.551 39.082 73.880 1.00 32.94 94 HIS A CA 1
ATOM 699 C C . HIS A 1 94 ? 66.496 40.559 73.512 1.00 31.95 94 HIS A C 1
ATOM 700 O O . HIS A 1 94 ? 67.469 41.081 72.958 1.00 31.89 94 HIS A O 1
ATOM 707 N N . GLY A 1 95 ? 65.384 41.237 73.798 1.00 30.13 95 GLY A N 1
ATOM 708 C CA . GLY A 1 95 ? 65.331 42.685 73.731 1.00 32.04 95 GLY A CA 1
ATOM 709 C C . GLY A 1 95 ? 64.892 43.300 72.419 1.00 39.86 95 GLY A C 1
ATOM 710 O O . GLY A 1 95 ? 65.148 44.490 72.205 1.00 36.29 95 GLY A O 1
ATOM 711 N N . ILE A 1 96 ? 64.240 42.545 71.534 1.00 32.88 96 ILE A N 1
ATOM 712 C CA . ILE A 1 96 ? 63.745 43.066 70.259 1.00 30.11 96 ILE A CA 1
ATOM 713 C C . ILE A 1 96 ? 62.288 42.642 70.117 1.00 29.42 96 ILE A C 1
ATOM 714 O O . ILE A 1 96 ? 62.007 41.469 69.841 1.00 37.03 96 ILE A O 1
ATOM 719 N N . SER A 1 97 ? 61.366 43.590 70.272 1.00 26.95 97 SER A N 1
ATOM 720 C CA . SER A 1 97 ? 59.942 43.299 70.209 1.00 26.06 97 SER A CA 1
ATOM 721 C C . SER A 1 97 ? 59.389 43.609 68.814 1.00 36.59 97 SER A C 1
ATOM 722 O O . SER A 1 97 ? 60.132 43.935 67.881 1.00 30.73 97 SER A O 1
ATOM 725 N N . ALA A 1 98 ? 58.061 43.529 68.675 1.00 35.83 98 ALA A N 1
ATOM 726 C CA . ALA A 1 98 ? 57.442 43.455 67.352 1.00 34.48 98 ALA A CA 1
ATOM 727 C C . ALA A 1 98 ? 57.611 44.746 66.557 1.00 38.41 98 ALA A C 1
ATOM 728 O O . ALA A 1 98 ? 57.802 44.699 65.336 1.00 36.19 98 ALA A O 1
ATOM 730 N N . ALA A 1 99 ? 57.530 45.908 67.219 1.00 31.20 99 ALA A N 1
ATOM 731 C CA . ALA A 1 99 ? 57.608 47.177 66.494 1.00 31.96 99 ALA A CA 1
ATOM 732 C C . ALA A 1 99 ? 58.899 47.291 65.694 1.00 38.05 99 ALA A C 1
ATOM 733 O O . ALA A 1 99 ? 58.915 47.896 64.615 1.00 34.06 99 ALA A O 1
ATOM 735 N N . TYR A 1 100 ? 59.980 46.708 66.198 1.00 28.87 100 TYR A N 1
ATOM 736 C CA . TYR A 1 100 ? 61.279 46.764 65.548 1.00 25.95 100 TYR A CA 1
ATOM 737 C C . TYR A 1 100 ? 61.459 45.630 64.549 1.00 35.99 100 TYR A C 1
ATOM 738 O O . TYR A 1 100 ? 61.969 45.853 63.445 1.00 30.33 100 TYR A O 1
ATOM 747 N N . LEU A 1 101 ? 61.020 44.421 64.911 1.00 27.90 101 LEU A N 1
ATOM 748 C CA . LEU A 1 101 ? 61.130 43.279 64.010 1.00 26.19 101 LEU A CA 1
ATOM 749 C C . LEU A 1 101 ? 60.290 43.464 62.752 1.00 33.03 101 LEU A C 1
ATOM 750 O O . LEU A 1 101 ? 60.678 43.005 61.669 1.00 30.36 101 LEU A O 1
ATOM 755 N N . LEU A 1 102 ? 59.140 44.128 62.871 1.00 26.69 102 LEU A N 1
ATOM 756 C CA . LEU A 1 102 ? 58.259 44.293 61.721 1.00 30.26 102 LEU A CA 1
ATOM 757 C C . LEU A 1 102 ? 58.814 45.273 60.697 1.00 29.98 102 LEU A C 1
ATOM 758 O O . LEU A 1 102 ? 58.326 45.300 59.564 1.00 28.57 102 LEU A O 1
ATOM 763 N N . ARG A 1 103 ? 59.816 46.079 61.064 1.00 30.41 103 ARG A N 1
ATOM 764 C CA . ARG A 1 103 ? 60.498 46.890 60.059 1.00 27.64 103 ARG A CA 1
ATOM 765 C C . ARG A 1 103 ? 61.336 46.026 59.132 1.00 26.64 103 ARG A C 1
ATOM 766 O O . ARG A 1 103 ? 61.574 46.398 57.977 1.00 29.67 103 ARG A O 1
ATOM 774 N N . LEU A 1 104 ? 61.797 44.880 59.625 1.00 27.26 104 LEU A N 1
ATOM 775 C CA . LEU A 1 104 ? 62.677 43.998 58.875 1.00 28.84 104 LEU A CA 1
ATOM 776 C C . LEU A 1 104 ? 61.944 42.843 58.217 1.00 34.15 104 LEU A C 1
ATOM 777 O O . LEU A 1 104 ? 62.330 42.422 57.124 1.00 32.58 104 LEU A O 1
ATOM 782 N N . PHE A 1 105 ? 60.892 42.338 58.856 1.00 29.14 105 PHE A N 1
ATOM 783 C CA . PHE A 1 105 ? 60.288 41.068 58.501 1.00 28.20 105 PHE A CA 1
ATOM 784 C C . PHE A 1 105 ? 58.794 41.243 58.273 1.00 35.16 105 PHE A C 1
ATOM 785 O O . PHE A 1 105 ? 58.194 42.243 58.678 1.00 30.74 105 PHE A O 1
ATOM 793 N N . GLY A 1 106 ? 58.196 40.244 57.626 1.00 27.51 106 GLY A N 1
ATOM 794 C CA . GLY A 1 106 ? 56.773 40.287 57.350 1.00 28.75 106 GLY A CA 1
ATOM 795 C C . GLY A 1 106 ? 55.953 39.834 58.549 1.00 31.22 106 GLY A C 1
ATOM 796 O O . GLY A 1 106 ? 56.351 38.952 59.309 1.00 27.48 106 GLY A O 1
ATOM 797 N N . LEU A 1 107 ? 54.795 40.460 58.715 1.00 27.72 107 LEU A N 1
ATOM 798 C CA . LEU A 1 107 ? 53.866 40.031 59.748 1.00 27.79 107 LEU A CA 1
ATOM 799 C C . LEU A 1 107 ? 53.258 38.684 59.380 1.00 32.17 107 LEU A C 1
ATOM 800 O O . LEU A 1 107 ? 52.877 38.444 58.228 1.00 27.59 107 LEU A O 1
ATOM 805 N N . LYS A 1 108 ? 53.171 37.799 60.366 1.00 27.25 108 LYS A N 1
ATOM 806 C CA . LYS A 1 108 ? 52.515 36.509 60.207 1.00 26.54 108 LYS A CA 1
ATOM 807 C C . LYS A 1 108 ? 51.344 36.431 61.173 1.00 37.79 108 LYS A C 1
ATOM 808 O O . LYS A 1 108 ? 51.507 36.680 62.372 1.00 32.53 108 LYS A O 1
ATOM 814 N N . ASP A 1 109 ? 50.169 36.087 60.651 1.00 35.17 109 ASP A N 1
ATOM 815 C CA . ASP A 1 109 ? 48.968 35.949 61.474 1.00 35.15 109 ASP A CA 1
ATOM 816 C C . ASP A 1 109 ? 48.237 34.678 61.057 1.00 38.25 109 ASP A C 1
ATOM 817 O O . ASP A 1 109 ? 47.450 34.690 60.105 1.00 45.28 109 ASP A O 1
ATOM 822 N N . GLY A 1 110 ? 48.496 33.593 61.768 1.00 35.23 110 GLY A N 1
ATOM 823 C CA . GLY A 1 110 ? 47.728 32.383 61.585 1.00 32.16 110 GLY A CA 1
ATOM 824 C C . GLY A 1 110 ? 48.424 31.378 60.683 1.00 39.64 110 GLY A C 1
ATOM 825 O O . GLY A 1 110 ? 49.288 31.710 59.863 1.00 32.12 110 GLY A O 1
ATOM 826 N N . LEU A 1 111 ? 48.055 30.119 60.871 1.00 30.30 111 LEU A N 1
ATOM 827 C CA . LEU A 1 111 ? 48.401 29.040 59.961 1.00 31.45 111 LEU A CA 1
ATOM 828 C C . LEU A 1 111 ? 47.105 28.598 59.304 1.00 35.64 111 LEU A C 1
ATOM 829 O O . LEU A 1 111 ? 46.185 28.142 59.993 1.00 33.70 111 LEU A O 1
ATOM 834 N N . CYS A 1 112 ? 47.013 28.765 57.990 1.00 29.54 112 CYS A N 1
ATOM 835 C CA . CYS A 1 112 ? 45.773 28.495 57.279 1.00 34.73 112 CYS A CA 1
ATOM 836 C C . CYS A 1 112 ? 46.011 27.488 56.168 1.00 32.59 112 CYS A C 1
ATOM 837 O O . CYS A 1 112 ? 47.050 27.511 55.500 1.00 32.04 112 CYS A O 1
ATOM 840 N N . PHE A 1 113 ? 45.041 26.596 55.993 1.00 28.16 113 PHE A N 1
ATOM 841 C CA . PHE A 1 113 ? 45.194 25.406 55.175 1.00 33.24 113 PHE A CA 1
ATOM 842 C C . PHE A 1 113 ? 44.026 25.310 54.214 1.00 39.22 113 PHE A C 1
ATOM 843 O O . PHE A 1 113 ? 42.880 25.558 54.597 1.00 36.13 113 PHE A O 1
ATOM 851 N N . TYR A 1 114 ? 44.318 24.952 52.967 1.00 28.92 114 TYR A N 1
ATOM 852 C CA . TYR A 1 114 ? 43.287 24.666 51.979 1.00 27.23 114 TYR A CA 1
ATOM 853 C C . TYR A 1 114 ? 43.554 23.283 51.410 1.00 33.62 114 TYR A C 1
ATOM 854 O O . TYR A 1 114 ? 44.680 22.981 51.001 1.00 34.50 114 TYR A O 1
ATOM 863 N N . PHE A 1 115 ? 42.530 22.441 51.414 1.00 34.31 115 PHE A N 1
ATOM 864 C CA . PHE A 1 115 ? 42.662 21.036 51.049 1.00 30.03 115 PHE A CA 1
ATOM 865 C C . PHE A 1 115 ? 41.951 20.823 49.722 1.00 35.33 115 PHE A C 1
ATOM 866 O O . PHE A 1 115 ? 40.725 20.947 49.641 1.00 35.44 115 PHE A O 1
ATOM 874 N N . LEU A 1 116 ? 42.721 20.507 48.686 1.00 37.90 116 LEU A N 1
ATOM 875 C CA . LEU A 1 116 ? 42.179 20.372 47.340 1.00 33.75 116 LEU A CA 1
ATOM 876 C C . LEU A 1 116 ? 41.771 18.926 47.094 1.00 33.03 116 LEU A C 1
ATOM 877 O O . LEU A 1 116 ? 42.570 18.007 47.295 1.00 31.02 116 LEU A O 1
ATOM 882 N N . ASP A 1 117 ? 40.522 18.732 46.672 1.00 30.86 117 ASP A N 1
ATOM 883 C CA . ASP A 1 117 ? 40.053 17.417 46.253 1.00 36.33 117 ASP A CA 1
ATOM 884 C C . ASP A 1 117 ? 40.655 17.075 44.895 1.00 37.28 117 ASP A C 1
ATOM 885 O O . ASP A 1 117 ? 40.443 17.799 43.918 1.00 34.76 117 ASP A O 1
ATOM 890 N N . ARG A 1 118 ? 41.389 15.960 44.827 1.00 32.26 118 ARG A N 1
ATOM 891 C CA . ARG A 1 118 ? 42.079 15.597 43.591 1.00 35.12 118 ARG A CA 1
ATOM 892 C C . ARG A 1 118 ? 41.126 15.014 42.557 1.00 35.81 118 ARG A C 1
ATOM 893 O O . ARG A 1 118 ? 41.244 15.311 41.362 1.00 33.89 118 ARG A O 1
ATOM 901 N N . GLU A 1 119 ? 40.191 14.170 42.989 1.00 36.10 119 GLU A N 1
ATOM 902 C CA . GLU A 1 119 ? 39.259 13.542 42.065 1.00 41.63 119 GLU A CA 1
ATOM 903 C C . GLU A 1 119 ? 38.065 14.426 41.734 1.00 40.99 119 GLU A C 1
ATOM 904 O O . GLU A 1 119 ? 37.322 14.108 40.802 1.00 43.72 119 GLU A O 1
ATOM 910 N N . ASN A 1 120 ? 37.860 15.525 42.464 1.00 34.82 120 ASN A N 1
ATOM 911 C CA . ASN A 1 120 ? 36.779 16.475 42.182 1.00 37.41 120 ASN A CA 1
ATOM 912 C C . ASN A 1 120 ? 37.425 17.852 42.071 1.00 34.96 120 ASN A C 1
ATOM 913 O O . ASN A 1 120 ? 37.405 18.639 43.022 1.00 34.06 120 ASN A O 1
ATOM 918 N N . GLN A 1 121 ? 38.011 18.125 40.905 1.00 34.75 121 GLN A N 1
ATOM 919 C CA . GLN A 1 121 ? 38.780 19.348 40.712 1.00 43.45 121 GLN A CA 1
ATOM 920 C C . GLN A 1 121 ? 37.906 20.572 40.949 1.00 42.47 121 GLN A C 1
ATOM 921 O O . GLN A 1 121 ? 36.779 20.656 40.452 1.00 34.27 121 GLN A O 1
ATOM 927 N N . GLY A 1 122 ? 38.432 21.524 41.717 1.00 37.64 122 GLY A N 1
ATOM 928 C CA . GLY A 1 122 ? 37.714 22.718 42.077 1.00 48.10 122 GLY A CA 1
ATOM 929 C C . GLY A 1 122 ? 37.122 22.681 43.471 1.00 41.29 122 GLY A C 1
ATOM 930 O O . GLY A 1 122 ? 36.921 23.739 44.074 1.00 36.43 122 GLY A O 1
ATOM 931 N N . GLN A 1 123 ? 36.842 21.488 43.993 1.00 32.70 123 GLN A N 1
ATOM 932 C CA . GLN A 1 123 ? 36.365 21.347 45.361 1.00 32.48 123 GLN A CA 1
ATOM 933 C C . GLN A 1 123 ? 37.516 21.519 46.341 1.00 32.42 123 GLN A C 1
ATOM 934 O O . GLN A 1 123 ? 38.628 21.032 46.110 1.00 36.44 123 GLN A O 1
ATOM 940 N N . TYR A 1 124 ? 37.245 22.210 47.442 1.00 31.32 124 TYR A N 1
ATOM 941 C CA . TYR A 1 124 ? 38.239 22.347 48.497 1.00 32.13 124 TYR A CA 1
ATOM 942 C C . TYR A 1 124 ? 37.532 22.623 49.813 1.00 39.09 124 TYR A C 1
ATOM 943 O O . TYR A 1 124 ? 36.386 23.079 49.843 1.00 36.71 124 TYR A O 1
ATOM 952 N N . THR A 1 125 ? 38.238 22.329 50.898 1.00 39.00 125 THR A N 1
ATOM 953 C CA . THR A 1 125 ? 37.876 22.743 52.245 1.00 36.86 125 THR A CA 1
ATOM 954 C C . THR A 1 125 ? 39.035 23.548 52.824 1.00 42.74 125 THR A C 1
ATOM 955 O O . THR A 1 125 ? 40.090 23.702 52.197 1.00 32.62 125 THR A O 1
ATOM 959 N N . ASP A 1 126 ? 38.849 24.072 54.032 1.00 29.08 126 ASP A N 1
ATOM 960 C CA . ASP A 1 126 ? 39.900 24.877 54.630 1.00 30.95 126 ASP A CA 1
ATOM 961 C C . ASP A 1 126 ? 39.964 24.643 56.133 1.00 36.43 126 ASP A C 1
ATOM 962 O O . ASP A 1 126 ? 39.091 24.008 56.733 1.00 32.87 126 ASP A O 1
ATOM 967 N N . PHE A 1 127 ? 41.036 25.160 56.727 1.00 27.68 127 PHE A N 1
ATOM 968 C CA . PHE A 1 127 ? 41.218 25.203 58.175 1.00 33.27 127 PHE A CA 1
ATOM 969 C C . PHE A 1 127 ? 41.913 26.525 58.467 1.00 37.73 127 PHE A C 1
ATOM 970 O O . PHE A 1 127 ? 43.060 26.730 58.052 1.00 30.10 127 PHE A O 1
ATOM 978 N N . CYS A 1 128 ? 41.214 27.422 59.153 1.00 31.39 128 CYS A N 1
ATOM 979 C CA . CYS A 1 128 ? 41.645 28.800 59.340 1.00 29.48 128 CYS A CA 1
ATOM 980 C C . CYS A 1 128 ? 41.916 29.053 60.816 1.00 38.24 128 CYS A C 1
ATOM 981 O O . CYS A 1 128 ? 41.093 28.709 61.672 1.00 37.00 128 CYS A O 1
ATOM 984 N N . SER A 1 129 ? 43.072 29.640 61.110 1.00 37.04 129 SER A N 1
ATOM 985 C CA . SER A 1 129 ? 43.418 30.048 62.461 1.00 36.89 129 SER A CA 1
ATOM 986 C C . SER A 1 129 ? 44.003 31.451 62.425 1.00 39.00 129 SER A C 1
ATOM 987 O O . SER A 1 129 ? 44.466 31.928 61.386 1.00 45.73 129 SER A O 1
ATOM 990 N N . VAL A 1 130 ? 43.972 32.108 63.577 1.00 36.59 130 VAL A N 1
ATOM 991 C CA . VAL A 1 130 ? 44.493 33.455 63.720 1.00 34.08 130 VAL A CA 1
ATOM 992 C C . VAL A 1 130 ? 45.713 33.414 64.628 1.00 29.64 130 VAL A C 1
ATOM 993 O O . VAL A 1 130 ? 46.006 32.407 65.273 1.00 33.10 130 VAL A O 1
ATOM 997 N N . GLY A 1 131 ? 46.439 34.530 64.665 1.00 28.20 131 GLY A N 1
ATOM 998 C CA . GLY A 1 131 ? 47.555 34.675 65.578 1.00 33.22 131 GLY A CA 1
ATOM 999 C C . GLY A 1 131 ? 47.135 35.285 66.901 1.00 34.82 131 GLY A C 1
ATOM 1000 O O . GLY A 1 131 ? 46.333 34.700 67.633 1.00 37.92 131 GLY A O 1
ATOM 1001 N N . ALA A 1 132 ? 47.651 36.465 67.212 1.00 34.92 132 ALA A N 1
ATOM 1002 C CA . ALA A 1 132 ? 47.400 37.126 68.482 1.00 34.61 132 ALA A CA 1
ATOM 1003 C C . ALA A 1 132 ? 47.224 38.615 68.235 1.00 37.31 132 ALA A C 1
ATOM 1004 O O . ALA A 1 132 ? 47.678 39.137 67.210 1.00 34.82 132 ALA A O 1
ATOM 1006 N N . PRO A 1 133 ? 46.554 39.325 69.147 1.00 35.00 133 PRO A N 1
ATOM 1007 C CA . PRO A 1 133 ? 46.493 40.786 69.035 1.00 32.23 133 PRO A CA 1
ATOM 1008 C C . PRO A 1 133 ? 47.886 41.399 69.035 1.00 36.20 133 PRO A C 1
ATOM 1009 O O . PRO A 1 133 ? 48.842 40.830 69.572 1.00 32.68 133 PRO A O 1
ATOM 1013 N N . GLY A 1 134 ? 47.988 42.584 68.430 1.00 31.03 134 GLY A N 1
ATOM 1014 C CA . GLY A 1 134 ? 49.260 43.289 68.407 1.00 31.25 134 GLY A CA 1
ATOM 1015 C C . GLY A 1 134 ? 49.819 43.570 69.789 1.00 39.48 134 GLY A C 1
ATOM 1016 O O . GLY A 1 134 ? 51.038 43.646 69.967 1.00 29.52 134 GLY A O 1
ATOM 1017 N N . LEU A 1 135 ? 48.946 43.730 70.784 1.00 33.44 135 LEU A N 1
ATOM 1018 C CA . LEU A 1 135 ? 49.370 43.947 72.160 1.00 34.15 135 LEU A CA 1
ATOM 1019 C C . LEU A 1 135 ? 49.613 42.644 72.917 1.00 41.10 135 LEU A C 1
ATOM 1020 O O . LEU A 1 135 ? 49.816 42.676 74.137 1.00 38.74 135 LEU A O 1
ATOM 1025 N N . VAL A 1 136 ? 49.595 41.505 72.225 1.00 35.33 136 VAL A N 1
ATOM 1026 C CA . VAL A 1 136 ? 49.905 40.222 72.847 1.00 35.55 136 VAL A CA 1
ATOM 1027 C C . VAL A 1 136 ? 51.246 39.722 72.325 1.00 31.00 136 VAL A C 1
ATOM 1028 O O . VAL A 1 136 ? 52.220 39.639 73.079 1.00 30.89 136 VAL A O 1
ATOM 1032 N N . LEU A 1 137 ? 51.307 39.386 71.037 1.00 31.39 137 LEU A N 1
ATOM 1033 C CA . LEU A 1 137 ? 52.560 38.996 70.398 1.00 28.87 137 LEU A CA 1
ATOM 1034 C C . LEU A 1 137 ? 52.378 39.054 68.884 1.00 31.35 137 LEU A C 1
ATOM 1035 O O . LEU A 1 137 ? 51.291 39.339 68.374 1.00 30.57 137 LEU A O 1
ATOM 1040 N N . ALA A 1 138 ? 53.463 38.762 68.170 1.00 31.89 138 ALA A N 1
ATOM 1041 C CA . ALA A 1 138 ? 53.446 38.640 66.721 1.00 31.76 138 ALA A CA 1
ATOM 1042 C C . ALA A 1 138 ? 54.242 37.407 66.324 1.00 33.49 138 ALA A C 1
ATOM 1043 O O . ALA A 1 138 ? 55.087 36.926 67.080 1.00 29.23 138 ALA A O 1
ATOM 1045 N N . SER A 1 139 ? 53.946 36.880 65.140 1.00 27.46 139 SER A N 1
ATOM 1046 C CA . SER A 1 139 ? 54.824 35.937 64.463 1.00 23.70 139 SER A CA 1
ATOM 1047 C C . SER A 1 139 ? 55.382 36.609 63.211 1.00 28.41 139 SER A C 1
ATOM 1048 O O . SER A 1 139 ? 54.879 37.646 62.770 1.00 28.20 139 SER A O 1
ATOM 1051 N N . LEU A 1 140 ? 56.437 36.020 62.641 1.00 23.80 140 LEU A N 1
ATOM 1052 C CA . LEU A 1 140 ? 57.215 36.711 61.618 1.00 28.65 140 LEU A CA 1
ATOM 1053 C C . LEU A 1 140 ? 57.535 35.805 60.435 1.00 24.85 140 LEU A C 1
ATOM 1054 O O . LEU A 1 140 ? 57.783 34.606 60.604 1.00 25.74 140 LEU A O 1
ATOM 1059 N N . GLN A 1 141 ? 57.535 36.395 59.238 1.00 24.98 141 GLN A N 1
ATOM 1060 C CA . GLN A 1 141 ? 58.095 35.780 58.036 1.00 27.14 141 GLN A CA 1
ATOM 1061 C C . GLN A 1 141 ? 59.417 36.479 57.753 1.00 26.92 141 GLN A C 1
ATOM 1062 O O . GLN A 1 141 ? 59.440 37.697 57.547 1.00 28.77 141 GLN A O 1
ATOM 1068 N N . ILE A 1 142 ? 60.514 35.727 57.757 1.00 25.88 142 ILE A N 1
ATOM 1069 C CA . ILE A 1 142 ? 61.846 36.323 57.801 1.00 25.96 142 ILE A CA 1
ATOM 1070 C C . ILE A 1 142 ? 62.613 35.967 56.535 1.00 29.70 142 ILE A C 1
ATOM 1071 O O . ILE A 1 142 ? 62.648 34.800 56.126 1.00 28.38 142 ILE A O 1
ATOM 1076 N N . GLU A 1 143 ? 63.211 36.979 55.908 1.00 29.04 143 GLU A N 1
ATOM 1077 C CA . GLU A 1 143 ? 64.220 36.747 54.883 1.00 33.16 143 GLU A CA 1
ATOM 1078 C C . GLU A 1 143 ? 65.518 36.383 55.589 1.00 29.67 143 GLU A C 1
ATOM 1079 O O . GLU A 1 143 ? 66.022 37.161 56.406 1.00 25.19 143 GLU A O 1
ATOM 1085 N N . ARG A 1 144 ? 66.053 35.205 55.291 1.00 23.21 144 ARG A N 1
ATOM 1086 C CA . ARG A 1 144 ? 67.120 34.676 56.139 1.00 26.74 144 ARG A CA 1
ATOM 1087 C C . ARG A 1 144 ? 68.431 35.456 56.027 1.00 26.95 144 ARG A C 1
ATOM 1088 O O . ARG A 1 144 ? 69.160 35.552 57.025 1.00 28.14 144 ARG A O 1
ATOM 1096 N N . PRO A 1 145 ? 68.785 36.026 54.868 1.00 30.12 145 PRO A N 1
ATOM 1097 C CA . PRO A 1 145 ? 69.904 36.983 54.870 1.00 27.31 145 PRO A CA 1
ATOM 1098 C C . PRO A 1 145 ? 69.709 38.134 55.842 1.00 31.24 145 PRO A C 1
ATOM 1099 O O . PRO A 1 145 ? 70.692 38.632 56.402 1.00 26.78 145 PRO A O 1
ATOM 1103 N N . MET A 1 146 ? 68.469 38.568 56.072 1.00 29.53 146 MET A N 1
ATOM 1104 C CA . MET A 1 146 ? 68.244 39.656 57.018 1.00 30.13 146 MET A CA 1
ATOM 1105 C C . MET A 1 146 ? 68.247 39.162 58.462 1.00 28.84 146 MET A C 1
ATOM 1106 O O . MET A 1 146 ? 68.790 39.834 59.346 1.00 28.73 146 MET A O 1
ATOM 1111 N N . SER A 1 147 ? 67.656 37.995 58.729 1.00 27.19 147 SER A N 1
ATOM 1112 C CA . SER A 1 147 ? 67.640 37.497 60.103 1.00 27.51 147 SER A CA 1
ATOM 1113 C C . SER A 1 147 ? 69.045 37.145 60.574 1.00 30.56 147 SER A C 1
ATOM 1114 O O . SER A 1 147 ? 69.406 37.419 61.726 1.00 27.49 147 SER A O 1
ATOM 1117 N N . GLU A 1 148 ? 69.862 36.554 59.696 1.00 29.19 148 GLU A N 1
ATOM 1118 C CA . GLU A 1 148 ? 71.224 36.225 60.097 1.00 27.54 148 GLU A CA 1
ATOM 1119 C C . GLU A 1 148 ? 72.080 37.476 60.236 1.00 25.60 148 GLU A C 1
ATOM 1120 O O . GLU A 1 148 ? 72.993 37.506 61.068 1.00 28.75 148 GLU A O 1
ATOM 1126 N N . LEU A 1 149 ? 71.798 38.520 59.448 1.00 26.15 149 LEU A N 1
ATOM 1127 C CA . LEU A 1 149 ? 72.458 39.803 59.678 1.00 26.72 149 LEU A CA 1
ATOM 1128 C C . LEU A 1 149 ? 72.055 40.386 61.027 1.00 28.37 149 LEU A C 1
ATOM 1129 O O . LEU A 1 149 ? 72.911 40.787 61.822 1.00 25.23 149 LEU A O 1
ATOM 1134 N N . LEU A 1 150 ? 70.747 40.450 61.295 1.00 25.18 150 LEU A N 1
ATOM 1135 C CA . LEU A 1 150 ? 70.268 40.954 62.580 1.00 23.00 150 LEU A CA 1
ATOM 1136 C C . LEU A 1 150 ? 70.956 40.253 63.746 1.00 27.94 150 LEU A C 1
ATOM 1137 O O . LEU A 1 150 ? 71.476 40.904 64.659 1.00 29.45 150 LEU A O 1
ATOM 1142 N N . PHE A 1 151 ? 70.979 38.916 63.724 1.00 31.79 151 PHE A N 1
ATOM 1143 C CA . PHE A 1 151 ? 71.561 38.175 64.839 1.00 28.66 151 PHE A CA 1
ATOM 1144 C C . PHE A 1 151 ? 73.080 38.314 64.889 1.00 25.84 151 PHE A C 1
ATOM 1145 O O . PHE A 1 151 ? 73.661 38.271 65.982 1.00 31.27 151 PHE A O 1
ATOM 1153 N N . THR A 1 152 ? 73.737 38.475 63.735 1.00 27.71 152 THR A N 1
ATOM 1154 C CA . THR A 1 152 ? 75.174 38.748 63.726 1.00 27.22 152 THR A CA 1
ATOM 1155 C C . THR A 1 152 ? 75.483 40.052 64.448 1.00 28.86 152 THR A C 1
ATOM 1156 O O . THR A 1 152 ? 76.356 40.100 65.324 1.00 26.42 152 THR A O 1
ATOM 1160 N N . ILE A 1 153 ? 74.766 41.123 64.095 1.00 30.89 153 ILE A N 1
ATOM 1161 C CA . ILE A 1 153 ? 74.996 42.428 64.712 1.00 29.44 153 ILE A CA 1
ATOM 1162 C C . ILE A 1 153 ? 74.657 42.385 66.196 1.00 28.95 153 ILE A C 1
ATOM 1163 O O . ILE A 1 153 ? 75.389 42.928 67.030 1.00 26.00 153 ILE A O 1
ATOM 1168 N N . LEU A 1 154 ? 73.538 41.748 66.548 1.00 27.57 154 LEU A N 1
ATOM 1169 C CA . LEU A 1 154 ? 73.186 41.612 67.958 1.00 26.27 154 LEU A CA 1
ATOM 1170 C C . LEU A 1 154 ? 74.252 40.829 68.712 1.00 30.07 154 LEU A C 1
ATOM 1171 O O . LEU A 1 154 ? 74.597 41.170 69.849 1.00 29.73 154 LEU A O 1
ATOM 1176 N N . ALA A 1 155 ? 74.791 39.780 68.088 1.00 28.99 155 ALA A N 1
ATOM 1177 C CA . ALA A 1 155 ? 75.843 38.998 68.726 1.00 28.92 155 ALA A CA 1
ATOM 1178 C C . ALA A 1 155 ? 77.084 39.847 68.967 1.00 27.66 155 ALA A C 1
ATOM 1179 O O . ALA A 1 155 ? 77.661 39.825 70.061 1.00 32.08 155 ALA A O 1
ATOM 1181 N N . GLN A 1 156 ? 77.509 40.603 67.947 1.00 24.84 156 GLN A N 1
ATOM 1182 C CA . GLN A 1 156 ? 78.694 41.444 68.080 1.00 23.83 156 GLN A CA 1
ATOM 1183 C C . GLN A 1 156 ? 78.501 42.512 69.150 1.00 32.54 156 GLN A C 1
ATOM 1184 O O . GLN A 1 156 ? 79.470 42.926 69.795 1.00 30.14 156 GLN A O 1
ATOM 1190 N N . ARG A 1 157 ? 77.263 42.967 69.356 1.00 35.56 157 ARG A N 1
ATOM 1191 C CA . ARG A 1 157 ? 76.976 43.934 70.410 1.00 32.08 157 ARG A CA 1
ATOM 1192 C C . ARG A 1 157 ? 76.848 43.291 71.785 1.00 33.78 157 ARG A C 1
ATOM 1193 O O . ARG A 1 157 ? 76.705 44.014 72.780 1.00 32.91 157 ARG A O 1
ATOM 1201 N N . ASN A 1 158 ? 76.902 41.964 71.869 1.00 26.94 158 ASN A N 1
ATOM 1202 C CA . ASN A 1 158 ? 76.829 41.242 73.133 1.00 30.99 158 ASN A CA 1
ATOM 1203 C C . ASN A 1 158 ? 78.048 40.343 73.331 1.00 33.60 158 ASN A C 1
ATOM 1204 O O . ASN A 1 158 ? 77.948 39.231 73.852 1.00 36.45 158 ASN A O 1
ATOM 1209 N N . GLY A 1 159 ? 79.217 40.817 72.905 1.00 32.85 159 GLY A N 1
ATOM 1210 C CA . GLY A 1 159 ? 80.465 40.153 73.218 1.00 38.80 159 GLY A CA 1
ATOM 1211 C C . GLY A 1 159 ? 80.770 38.898 72.432 1.00 42.19 159 GLY A C 1
ATOM 1212 O O . GLY A 1 159 ? 81.677 38.155 72.824 1.00 35.62 159 GLY A O 1
ATOM 1213 N N . VAL A 1 160 ? 80.050 38.631 71.342 1.00 29.85 160 VAL A N 1
ATOM 1214 C CA . VAL A 1 160 ? 80.298 37.469 70.492 1.00 31.36 160 VAL A CA 1
ATOM 1215 C C . VAL A 1 160 ? 80.995 37.937 69.223 1.00 32.08 160 VAL A C 1
ATOM 1216 O O . VAL A 1 160 ? 80.572 38.920 68.601 1.00 35.96 160 VAL A O 1
ATOM 1220 N N . ASN A 1 161 ? 82.062 37.241 68.835 1.00 23.73 161 ASN A N 1
ATOM 1221 C CA . ASN A 1 161 ? 82.737 37.511 67.574 1.00 25.69 161 ASN A CA 1
ATOM 1222 C C . ASN A 1 161 ? 82.172 36.610 66.483 1.00 33.87 161 ASN A C 1
ATOM 1223 O O . ASN A 1 161 ? 82.026 35.399 66.680 1.00 35.65 161 ASN A O 1
ATOM 1228 N N . VAL A 1 162 ? 81.843 37.206 65.342 1.00 28.35 162 VAL A N 1
ATOM 1229 C CA . VAL A 1 162 ? 81.329 36.478 64.190 1.00 28.45 162 VAL A CA 1
ATOM 1230 C C . VAL A 1 162 ? 82.210 36.814 62.997 1.00 26.86 162 VAL A C 1
ATOM 1231 O O . VAL A 1 162 ? 82.409 37.993 62.681 1.00 27.88 162 VAL A O 1
ATOM 1235 N N . TYR A 1 163 ? 82.743 35.786 62.341 1.00 29.78 163 TYR A N 1
ATOM 1236 C CA . TYR A 1 163 ? 83.661 35.966 61.221 1.00 29.88 163 TYR A CA 1
ATOM 1237 C C . TYR A 1 163 ? 83.039 35.375 59.965 1.00 31.07 163 TYR A C 1
ATOM 1238 O O . TYR A 1 163 ? 82.922 34.151 59.838 1.00 31.34 163 TYR A O 1
ATOM 1247 N N . HIS A 1 164 ? 82.642 36.245 59.045 1.00 28.31 164 HIS A N 1
ATOM 1248 C CA . HIS A 1 164 ? 82.184 35.821 57.735 1.00 26.82 164 HIS A CA 1
ATOM 1249 C C . HIS A 1 164 ? 83.372 35.665 56.793 1.00 30.29 164 HIS A C 1
ATOM 1250 O O . HIS A 1 164 ? 84.470 36.163 57.052 1.00 30.45 164 HIS A O 1
ATOM 1257 N N . GLY A 1 165 ? 83.142 34.942 55.700 1.00 27.07 165 GLY A N 1
ATOM 1258 C CA . GLY A 1 165 ? 84.206 34.657 54.760 1.00 30.81 165 GLY A CA 1
ATOM 1259 C C . GLY A 1 165 ? 85.294 33.757 55.292 1.00 31.93 165 GLY A C 1
ATOM 1260 O O . GLY A 1 165 ? 86.401 33.756 54.752 1.00 33.13 165 GLY A O 1
ATOM 1261 N N . ARG A 1 166 ? 85.017 32.994 56.346 1.00 30.39 166 ARG A N 1
ATOM 1262 C CA . ARG A 1 166 ? 85.994 32.092 56.941 1.00 29.27 166 ARG A CA 1
ATOM 1263 C C . ARG A 1 166 ? 85.383 30.703 57.040 1.00 36.31 166 ARG A C 1
ATOM 1264 O O . ARG A 1 166 ? 84.196 30.556 57.341 1.00 29.04 166 ARG A O 1
ATOM 1272 N N . GLU A 1 167 ? 86.199 29.686 56.801 1.00 30.87 167 GLU A N 1
ATOM 1273 C CA . GLU A 1 167 ? 85.728 28.317 56.663 1.00 28.45 167 GLU A CA 1
ATOM 1274 C C . GLU A 1 167 ? 86.468 27.418 57.642 1.00 30.54 167 GLU A C 1
ATOM 1275 O O . GLU A 1 167 ? 87.704 27.424 57.682 1.00 29.88 167 GLU A O 1
ATOM 1281 N N . VAL A 1 168 ? 85.718 26.650 58.435 1.00 28.33 168 VAL A N 1
ATOM 1282 C CA . VAL A 1 168 ? 86.346 25.626 59.262 1.00 29.14 168 VAL A CA 1
ATOM 1283 C C . VAL A 1 168 ? 86.845 24.508 58.358 1.00 29.75 168 VAL A C 1
ATOM 1284 O O . VAL A 1 168 ? 86.099 23.984 57.520 1.00 27.96 168 VAL A O 1
ATOM 1288 N N . ASP A 1 169 ? 88.115 24.151 58.512 1.00 30.49 169 ASP A N 1
ATOM 1289 C CA . ASP A 1 169 ? 88.728 23.058 57.758 1.00 34.62 169 ASP A CA 1
ATOM 1290 C C . ASP A 1 169 ? 88.571 21.787 58.584 1.00 39.21 169 ASP A C 1
ATOM 1291 O O . ASP A 1 169 ? 89.331 21.549 59.526 1.00 34.26 169 ASP A O 1
ATOM 1296 N N . PHE A 1 170 ? 87.586 20.963 58.229 1.00 32.47 170 PHE A N 1
ATOM 1297 C CA . PHE A 1 170 ? 87.301 19.764 59.009 1.00 31.75 170 PHE A CA 1
ATOM 1298 C C . PHE A 1 170 ? 88.252 18.617 58.715 1.00 40.57 170 PHE A C 1
ATOM 1299 O O . PHE A 1 170 ? 88.101 17.543 59.307 1.00 52.65 170 PHE A O 1
ATOM 1307 N N . LYS A 1 171 ? 89.225 18.815 57.831 1.00 42.01 171 LYS A N 1
ATOM 1308 C CA . LYS A 1 171 ? 90.261 17.816 57.617 1.00 36.70 171 LYS A CA 1
ATOM 1309 C C . LYS A 1 171 ? 91.401 17.970 58.616 1.00 43.38 171 LYS A C 1
ATOM 1310 O O . LYS A 1 171 ? 91.887 16.974 59.162 1.00 45.22 171 LYS A O 1
ATOM 1316 N N . SER A 1 172 ? 91.828 19.203 58.880 1.00 38.53 172 SER A N 1
ATOM 1317 C CA . SER A 1 172 ? 92.936 19.461 59.789 1.00 44.19 172 SER A CA 1
ATOM 1318 C C . SER A 1 172 ? 92.492 19.862 61.193 1.00 35.88 172 SER A C 1
ATOM 1319 O O . SER A 1 172 ? 93.328 19.894 62.103 1.00 32.71 172 SER A O 1
ATOM 1322 N N . THR A 1 173 ? 91.212 20.170 61.392 1.00 32.31 173 THR A N 1
ATOM 1323 C CA . THR A 1 173 ? 90.722 20.493 62.729 1.00 31.10 173 THR A CA 1
ATOM 1324 C C . THR A 1 173 ? 90.858 19.289 63.656 1.00 36.58 173 THR A C 1
ATOM 1325 O O . THR A 1 173 ? 90.604 18.148 63.262 1.00 37.68 173 THR A O 1
ATOM 1329 N N . VAL A 1 174 ? 91.277 19.545 64.893 1.00 29.79 174 VAL A N 1
ATOM 1330 C CA . VAL A 1 174 ? 91.409 18.512 65.913 1.00 33.99 174 VAL A CA 1
ATOM 1331 C C . VAL A 1 174 ? 90.416 18.827 67.023 1.00 35.90 174 VAL A C 1
ATOM 1332 O O . VAL A 1 174 ? 90.432 19.931 67.583 1.00 29.48 174 VAL A O 1
ATOM 1336 N N . VAL A 1 175 ? 89.549 17.866 67.328 1.00 33.72 175 VAL A N 1
ATOM 1337 C CA . VAL A 1 175 ? 88.552 17.985 68.385 1.00 34.00 175 VAL A CA 1
ATOM 1338 C C . VAL A 1 175 ? 88.740 16.814 69.341 1.00 40.09 175 VAL A C 1
ATOM 1339 O O . VAL A 1 175 ? 88.757 15.655 68.908 1.00 36.30 175 VAL A O 1
ATOM 1343 N N . GLN A 1 176 ? 88.875 17.113 70.633 1.00 38.75 176 GLN A N 1
ATOM 1344 C CA . GLN A 1 176 ? 89.123 16.073 71.623 1.00 44.93 176 GLN A CA 1
ATOM 1345 C C . GLN A 1 176 ? 88.742 16.585 73.006 1.00 44.11 176 GLN A C 1
ATOM 1346 O O . GLN A 1 176 ? 88.519 17.780 73.214 1.00 42.99 176 GLN A O 1
ATOM 1352 N N . GLY A 1 177 ? 88.673 15.656 73.954 1.00 33.39 177 GLY A N 1
ATOM 1353 C CA . GLY A 1 177 ? 88.512 16.005 75.346 1.00 52.13 177 GLY A CA 1
ATOM 1354 C C . GLY A 1 177 ? 89.760 16.678 75.897 1.00 68.53 177 GLY A C 1
ATOM 1355 O O . GLY A 1 177 ? 90.713 16.999 75.185 1.00 74.04 177 GLY A O 1
ATOM 1356 N N . GLY A 1 178 ? 89.748 16.878 77.203 1.00 83.15 178 GLY A N 1
ATOM 1357 C CA . GLY A 1 178 ? 90.783 17.632 77.875 1.00 88.85 178 GLY A CA 1
ATOM 1358 C C . GLY A 1 178 ? 90.288 18.997 78.308 1.00 88.93 178 GLY A C 1
ATOM 1359 O O . GLY A 1 178 ? 89.088 19.246 78.450 1.00 95.44 178 GLY A O 1
ATOM 1360 N N . GLY A 1 179 ? 91.239 19.896 78.533 1.00 83.23 179 GLY A N 1
ATOM 1361 C CA . GLY A 1 179 ? 90.880 21.260 78.862 1.00 82.85 179 GLY A CA 1
ATOM 1362 C C . GLY A 1 179 ? 90.426 22.012 77.631 1.00 82.80 179 GLY A C 1
ATOM 1363 O O . GLY A 1 179 ? 89.272 21.885 77.212 1.00 89.34 179 GLY A O 1
ATOM 1364 N N . GLN A 1 180 ? 91.322 22.798 77.044 1.00 79.73 180 GLN A N 1
ATOM 1365 C CA . GLN A 1 180 ? 91.092 23.365 75.716 1.00 80.61 180 GLN A CA 1
ATOM 1366 C C . GLN A 1 180 ? 91.804 22.517 74.661 1.00 72.58 180 GLN A C 1
ATOM 1367 O O . GLN A 1 180 ? 92.739 22.942 73.983 1.00 80.37 180 GLN A O 1
ATOM 1373 N N . GLY A 1 181 ? 91.333 21.276 74.534 1.00 53.54 181 GLY A N 1
ATOM 1374 C CA . GLY A 1 181 ? 91.964 20.314 73.649 1.00 45.43 181 GLY A CA 1
ATOM 1375 C C . GLY A 1 181 ? 91.690 20.521 72.173 1.00 33.27 181 GLY A C 1
ATOM 1376 O O . GLY A 1 181 ? 92.337 19.865 71.350 1.00 45.66 181 GLY A O 1
ATOM 1377 N N . ASN A 1 182 ? 90.760 21.405 71.814 1.00 29.36 182 ASN A N 1
ATOM 1378 C CA . ASN A 1 182 ? 90.421 21.594 70.409 1.00 28.08 182 ASN A CA 1
ATOM 1379 C C . ASN A 1 182 ? 91.388 22.561 69.740 1.00 31.75 182 ASN A C 1
ATOM 1380 O O . ASN A 1 182 ? 91.756 23.593 70.308 1.00 30.79 182 ASN A O 1
ATOM 1385 N N . LYS A 1 183 ? 91.786 22.221 68.515 1.00 34.73 183 LYS A N 1
ATOM 1386 C CA . LYS A 1 183 ? 92.545 23.109 67.636 1.00 33.83 183 LYS A CA 1
ATOM 1387 C C . LYS A 1 183 ? 91.742 23.236 66.345 1.00 29.66 183 LYS A C 1
ATOM 1388 O O . LYS A 1 183 ? 91.826 22.376 65.461 1.00 28.44 183 LYS A O 1
ATOM 1394 N N . ILE A 1 184 ? 90.948 24.295 66.248 1.00 26.93 184 ILE A N 1
ATOM 1395 C CA . ILE A 1 184 ? 90.036 24.481 65.128 1.00 26.89 184 ILE A CA 1
ATOM 1396 C C . ILE A 1 184 ? 90.788 25.200 64.018 1.00 29.21 184 ILE A C 1
ATOM 1397 O O . ILE A 1 184 ? 91.240 26.336 64.202 1.00 28.27 184 ILE A O 1
ATOM 1402 N N . ALA A 1 185 ? 90.920 24.543 62.868 1.00 27.26 185 ALA A N 1
ATOM 1403 C CA . ALA A 1 185 ? 91.581 25.138 61.714 1.00 32.20 185 ALA A CA 1
ATOM 1404 C C . ALA A 1 185 ? 90.571 25.953 60.920 1.00 33.22 185 ALA A C 1
ATOM 1405 O O . ALA A 1 185 ? 89.510 25.443 60.544 1.00 31.91 185 ALA A O 1
ATOM 1407 N N . VAL A 1 186 ? 90.898 27.219 60.674 1.00 28.20 186 VAL A N 1
ATOM 1408 C CA . VAL A 1 186 ? 90.008 28.142 59.981 1.00 31.02 186 VAL A CA 1
ATOM 1409 C C . VAL A 1 186 ? 90.777 28.788 58.840 1.00 28.08 186 VAL A C 1
ATOM 1410 O O . VAL A 1 186 ? 91.863 29.338 59.052 1.00 28.19 186 VAL A O 1
ATOM 1414 N N . SER A 1 187 ? 90.215 28.724 57.635 1.00 28.12 187 SER A N 1
ATOM 1415 C CA . SER A 1 187 ? 90.834 29.300 56.451 1.00 34.65 187 SER A CA 1
ATOM 1416 C C . SER A 1 187 ? 89.793 30.107 55.689 1.00 26.74 187 SER A C 1
ATOM 1417 O O . SER A 1 187 ? 88.628 30.199 56.084 1.00 41.22 187 SER A O 1
ATOM 1420 N N . ARG A 1 188 ? 90.223 30.697 54.580 1.00 30.47 188 ARG A N 1
ATOM 1421 C CA . ARG A 1 188 ? 89.310 31.358 53.660 1.00 34.01 188 ARG A CA 1
ATOM 1422 C C . ARG A 1 188 ? 88.820 30.425 52.564 1.00 39.17 188 ARG A C 1
ATOM 1423 O O . ARG A 1 188 ? 88.066 30.860 51.687 1.00 34.08 188 ARG A O 1
ATOM 1431 N N . GLY A 1 189 ? 89.222 29.167 52.600 1.00 32.37 189 GLY A N 1
ATOM 1432 C CA . GLY A 1 189 ? 88.808 28.206 51.598 1.00 38.12 189 GLY A CA 1
ATOM 1433 C C . GLY A 1 189 ? 89.908 27.199 51.339 1.00 34.79 189 GLY A C 1
ATOM 1434 O O . GLY A 1 189 ? 91.001 27.275 51.897 1.00 32.52 189 GLY A O 1
ATOM 1435 N N . LYS A 1 190 ? 89.580 26.245 50.459 1.00 37.67 190 LYS A N 1
ATOM 1436 C CA . LYS A 1 190 ? 90.510 25.190 50.061 1.00 45.58 190 LYS A CA 1
ATOM 1437 C C . LYS A 1 190 ? 91.833 25.753 49.551 1.00 41.45 190 LYS A C 1
ATOM 1438 O O . LYS A 1 190 ? 92.902 25.180 49.798 1.00 34.99 190 LYS A O 1
ATOM 1444 N N . TYR A 1 191 ? 91.774 26.863 48.811 1.00 35.77 191 TYR A N 1
ATOM 1445 C CA . TYR A 1 191 ? 92.941 27.459 48.164 1.00 39.65 191 TYR A CA 1
ATOM 1446 C C . TYR A 1 191 ? 93.898 28.120 49.146 1.00 39.17 191 TYR A C 1
ATOM 1447 O O . TYR A 1 191 ? 94.996 28.513 48.741 1.00 33.61 191 TYR A O 1
ATOM 1456 N N . ASP A 1 192 ? 93.505 28.257 50.409 1.00 38.25 192 ASP A N 1
ATOM 1457 C CA . ASP A 1 192 ? 94.209 29.080 51.389 1.00 39.75 192 ASP A CA 1
ATOM 1458 C C . ASP A 1 192 ? 95.304 28.253 52.058 1.00 43.94 192 ASP A C 1
ATOM 1459 O O . ASP A 1 192 ? 95.016 27.296 52.783 1.00 50.93 192 ASP A O 1
ATOM 1464 N N . SER A 1 193 ? 96.557 28.636 51.831 1.00 45.01 193 SER A N 1
ATOM 1465 C CA . SER A 1 193 ? 97.701 27.946 52.411 1.00 65.09 193 SER A CA 1
ATOM 1466 C C . SER A 1 193 ? 98.130 28.517 53.753 1.00 61.01 193 SER A C 1
ATOM 1467 O O . SER A 1 193 ? 99.094 28.013 54.338 1.00 55.12 193 SER A O 1
ATOM 1470 N N . THR A 1 194 ? 97.458 29.555 54.249 1.00 62.91 194 THR A N 1
ATOM 1471 C CA . THR A 1 194 ? 97.793 30.182 55.526 1.00 51.94 194 THR A CA 1
ATOM 1472 C C . THR A 1 194 ? 96.583 30.111 56.452 1.00 38.76 194 THR A C 1
ATOM 1473 O O . THR A 1 194 ? 96.009 31.146 56.818 1.00 34.35 194 THR A O 1
ATOM 1477 N N . PRO A 1 195 ? 96.168 28.911 56.852 1.00 47.14 195 PRO A N 1
ATOM 1478 C CA . PRO A 1 195 ? 95.026 28.805 57.759 1.00 47.45 195 PRO A CA 1
ATOM 1479 C C . PRO A 1 195 ? 95.434 29.166 59.174 1.00 45.05 195 PRO A C 1
ATOM 1480 O O . PRO A 1 195 ? 96.601 29.058 59.560 1.00 38.40 195 PRO A O 1
ATOM 1484 N N . LYS A 1 196 ? 94.454 29.612 59.946 1.00 38.76 196 LYS A N 1
ATOM 1485 C CA . LYS A 1 196 ? 94.671 29.942 61.343 1.00 41.32 196 LYS A CA 1
ATOM 1486 C C . LYS A 1 196 ? 94.123 28.829 62.227 1.00 41.91 196 LYS A C 1
ATOM 1487 O O . LYS A 1 196 ? 93.333 27.987 61.793 1.00 39.90 196 LYS A O 1
ATOM 1493 N N . THR A 1 197 ? 94.560 28.830 63.479 1.00 41.36 197 THR A N 1
ATOM 1494 C CA . THR A 1 197 ? 94.111 27.863 64.469 1.00 33.02 197 THR A CA 1
ATOM 1495 C C . THR A 1 197 ? 93.552 28.616 65.665 1.00 32.39 197 THR A C 1
ATOM 1496 O O . THR A 1 197 ? 94.181 29.559 66.156 1.00 35.11 197 THR A O 1
ATOM 1500 N N . ILE A 1 198 ? 92.371 28.213 66.120 1.00 32.69 198 ILE A N 1
ATOM 1501 C CA . ILE A 1 198 ? 91.774 28.745 67.341 1.00 34.80 198 ILE A CA 1
ATOM 1502 C C . ILE A 1 198 ? 91.831 27.645 68.388 1.00 32.96 198 ILE A C 1
ATOM 1503 O O . ILE A 1 198 ? 91.126 26.635 68.273 1.00 30.62 198 ILE A O 1
ATOM 1508 N N . ASP A 1 199 ? 92.674 27.831 69.405 1.00 28.16 199 ASP A N 1
ATOM 1509 C CA . ASP A 1 199 ? 92.707 26.903 70.528 1.00 26.92 199 ASP A CA 1
ATOM 1510 C C . ASP A 1 199 ? 91.477 27.125 71.396 1.00 36.27 199 ASP A C 1
ATOM 1511 O O . ASP A 1 199 ? 91.188 28.254 71.803 1.00 33.18 199 ASP A O 1
ATOM 1516 N N . SER A 1 200 ? 90.743 26.051 71.668 1.00 36.02 200 SER A N 1
ATOM 1517 C CA . SER A 1 200 ? 89.415 26.200 72.248 1.00 29.37 200 SER A CA 1
ATOM 1518 C C . SER A 1 200 ? 89.034 24.937 73.005 1.00 28.73 200 SER A C 1
ATOM 1519 O O . SER A 1 200 ? 89.659 23.884 72.863 1.00 35.87 200 SER A O 1
ATOM 1522 N N . ALA A 1 201 ? 87.981 25.061 73.813 1.00 28.42 201 ALA A N 1
ATOM 1523 C CA . ALA A 1 201 ? 87.499 23.972 74.652 1.00 26.13 201 ALA A CA 1
ATOM 1524 C C . ALA A 1 201 ? 86.317 23.227 74.047 1.00 30.86 201 ALA A C 1
ATOM 1525 O O . ALA A 1 201 ? 86.232 22.002 74.175 1.00 28.27 201 ALA A O 1
ATOM 1527 N N . LEU A 1 202 ? 85.393 23.933 73.401 1.00 25.14 202 LEU A N 1
ATOM 1528 C CA . LEU A 1 202 ? 84.169 23.322 72.906 1.00 24.87 202 LEU A CA 1
ATOM 1529 C C . LEU A 1 202 ? 83.943 23.720 71.457 1.00 28.67 202 LEU A C 1
ATOM 1530 O O . LEU A 1 202 ? 84.049 24.900 71.111 1.00 26.91 202 LEU A O 1
ATOM 1535 N N . PHE A 1 203 ? 83.618 22.740 70.619 1.00 26.73 203 PHE A N 1
ATOM 1536 C CA . PHE A 1 203 ? 83.232 22.994 69.240 1.00 24.60 203 PHE A CA 1
ATOM 1537 C C . PHE A 1 203 ? 81.753 22.684 69.063 1.00 30.02 203 PHE A C 1
ATOM 1538 O O . PHE A 1 203 ? 81.275 21.637 69.509 1.00 26.80 203 PHE A O 1
ATOM 1546 N N . VAL A 1 204 ? 81.033 23.594 68.417 1.00 23.83 204 VAL A N 1
ATOM 1547 C CA . VAL A 1 204 ? 79.610 23.429 68.149 1.00 22.97 204 VAL A CA 1
ATOM 1548 C C . VAL A 1 204 ? 79.435 23.283 66.646 1.00 22.92 204 VAL A C 1
ATOM 1549 O O . VAL A 1 204 ? 79.762 24.202 65.884 1.00 28.61 204 VAL A O 1
ATOM 1553 N N . ASP A 1 205 ? 78.924 22.130 66.219 1.00 23.19 205 ASP A N 1
ATOM 1554 C CA . ASP A 1 205 ? 78.610 21.904 64.811 1.00 23.20 205 ASP A CA 1
ATOM 1555 C C . ASP A 1 205 ? 77.250 22.527 64.531 1.00 27.56 205 ASP A C 1
ATOM 1556 O O . ASP A 1 205 ? 76.206 21.958 64.866 1.00 25.66 205 ASP A O 1
ATOM 1561 N N . ALA A 1 206 ? 77.263 23.718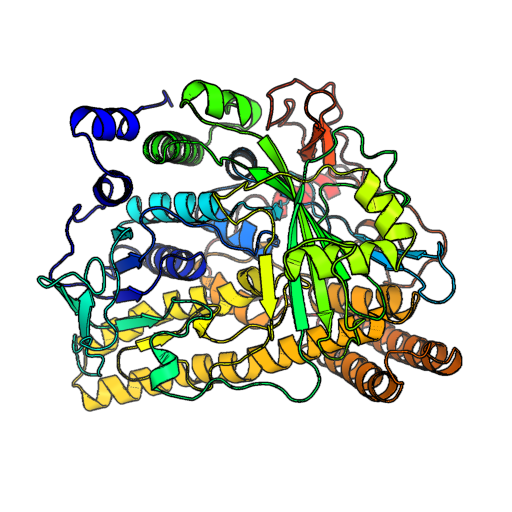 63.937 1.00 26.71 206 ALA A N 1
ATOM 1562 C CA . ALA A 1 206 ? 76.060 24.367 63.436 1.00 24.86 206 ALA A CA 1
ATOM 1563 C C . ALA A 1 206 ? 76.118 24.522 61.919 1.00 21.95 206 ALA A C 1
ATOM 1564 O O . ALA A 1 206 ? 75.634 25.516 61.373 1.00 26.05 206 ALA A O 1
ATOM 1566 N N . THR A 1 207 ? 76.725 23.550 61.229 1.00 22.42 207 THR A N 1
ATOM 1567 C CA . THR A 1 207 ? 76.800 23.580 59.770 1.00 29.44 207 THR A CA 1
ATOM 1568 C C . THR A 1 207 ? 75.544 23.032 59.094 1.00 32.18 207 THR A C 1
ATOM 1569 O O . THR A 1 207 ? 75.588 22.711 57.902 1.00 29.20 207 THR A O 1
ATOM 1573 N N . GLY A 1 208 ? 74.432 22.912 59.816 1.00 30.74 208 GLY A N 1
ATOM 1574 C CA . GLY A 1 208 ? 73.184 22.560 59.169 1.00 24.22 208 GLY A CA 1
ATOM 1575 C C . GLY A 1 208 ? 73.181 21.158 58.577 1.00 30.91 208 GLY A C 1
ATOM 1576 O O . GLY A 1 208 ? 73.829 20.232 59.076 1.00 27.47 208 GLY A O 1
ATOM 1577 N N . ARG A 1 209 ? 72.440 21.010 57.475 1.00 26.74 209 ARG A N 1
ATOM 1578 C CA . ARG A 1 209 ? 72.284 19.703 56.847 1.00 23.85 209 ARG A CA 1
ATOM 1579 C C . ARG A 1 209 ? 73.599 19.147 56.326 1.00 25.00 209 ARG A C 1
ATOM 1580 O O . ARG A 1 209 ? 73.683 17.944 56.051 1.00 26.24 209 ARG A O 1
ATOM 1588 N N . PHE A 1 210 ? 74.626 19.987 56.185 1.00 28.89 210 PHE A N 1
ATOM 1589 C CA . PHE A 1 210 ? 75.926 19.498 55.739 1.00 33.18 210 PHE A CA 1
ATOM 1590 C C . PHE A 1 210 ? 76.606 18.614 56.780 1.00 33.43 210 PHE A C 1
ATOM 1591 O O . PHE A 1 210 ? 77.483 17.826 56.414 1.00 27.56 210 PHE A O 1
ATOM 1599 N N . ARG A 1 211 ? 76.213 18.718 58.056 1.00 30.98 211 ARG A N 1
ATOM 1600 C CA . ARG A 1 211 ? 76.718 17.843 59.126 1.00 31.73 211 ARG A CA 1
ATOM 1601 C C . ARG A 1 211 ? 78.238 17.718 59.069 1.00 32.65 211 ARG A C 1
ATOM 1602 O O . ARG A 1 211 ? 78.796 16.623 59.133 1.00 29.73 211 ARG A O 1
ATOM 1610 N N . GLN A 1 212 ? 78.917 18.855 58.921 1.00 31.36 212 GLN A N 1
ATOM 1611 C CA . GLN A 1 212 ? 80.319 18.792 58.522 1.00 34.16 212 GLN A CA 1
ATOM 1612 C C . GLN A 1 212 ? 81.195 18.124 59.577 1.00 40.46 212 GLN A C 1
ATOM 1613 O O . GLN A 1 212 ? 82.235 17.551 59.234 1.00 34.58 212 GLN A O 1
ATOM 1619 N N . PHE A 1 213 ? 80.799 18.157 60.852 1.00 26.89 213 PHE A N 1
ATOM 1620 C CA . PHE A 1 213 ? 81.573 17.427 61.850 1.00 30.39 213 PHE A CA 1
ATOM 1621 C C . PHE A 1 213 ? 80.932 16.105 62.252 1.00 32.81 213 PHE A C 1
ATOM 1622 O O . PHE A 1 213 ? 81.609 15.073 62.256 1.00 33.27 213 PHE A O 1
ATOM 1630 N N . CYS A 1 214 ? 79.643 16.105 62.601 1.00 31.12 214 CYS A N 1
ATOM 1631 C CA . CYS A 1 214 ? 79.064 14.886 63.151 1.00 33.55 214 CYS A CA 1
ATOM 1632 C C . CYS A 1 214 ? 78.917 13.780 62.109 1.00 38.40 214 CYS A C 1
ATOM 1633 O O . CYS A 1 214 ? 78.797 12.611 62.491 1.00 36.48 214 CYS A O 1
ATOM 1636 N N . SER A 1 215 ? 78.947 14.106 60.810 1.00 29.40 215 SER A N 1
ATOM 1637 C CA . SER A 1 215 ? 79.011 13.052 59.798 1.00 31.06 215 SER A CA 1
ATOM 1638 C C . SER A 1 215 ? 80.261 12.192 59.960 1.00 40.47 215 SER A C 1
ATOM 1639 O O . SER A 1 215 ? 80.266 11.022 59.558 1.00 33.66 215 SER A O 1
ATOM 1642 N N . LYS A 1 216 ? 81.329 12.751 60.539 1.00 44.47 216 LYS A N 1
ATOM 1643 C CA . LYS A 1 216 ? 82.532 11.968 60.801 1.00 38.67 216 LYS A CA 1
ATOM 1644 C C . LYS A 1 216 ? 82.318 10.923 61.890 1.00 43.75 216 LYS A C 1
ATOM 1645 O O . LYS A 1 216 ? 83.095 9.966 61.973 1.00 39.82 216 LYS A O 1
ATOM 1651 N N . LYS A 1 217 ? 81.285 11.080 62.719 1.00 37.06 217 LYS A N 1
ATOM 1652 C CA . LYS A 1 217 ? 81.082 10.208 63.868 1.00 45.86 217 LYS A CA 1
ATOM 1653 C C . LYS A 1 217 ? 79.983 9.176 63.661 1.00 46.84 217 LYS A C 1
ATOM 1654 O O . LYS A 1 217 ? 79.924 8.203 64.420 1.00 43.94 217 LYS A O 1
ATOM 1660 N N . ALA A 1 218 ? 79.122 9.356 62.658 1.00 42.84 218 ALA A N 1
ATOM 1661 C CA . ALA A 1 218 ? 78.077 8.388 62.345 1.00 43.94 218 ALA A CA 1
ATOM 1662 C C . ALA A 1 218 ? 77.512 8.664 60.957 1.00 37.68 218 ALA A C 1
ATOM 1663 O O . ALA A 1 218 ? 77.453 9.827 60.536 1.00 40.75 218 ALA A O 1
ATOM 1665 N N . PRO A 1 219 ? 77.087 7.637 60.220 1.00 39.04 219 PRO A N 1
ATOM 1666 C CA . PRO A 1 219 ? 76.456 7.879 58.919 1.00 40.88 219 PRO A CA 1
ATOM 1667 C C . PRO A 1 219 ? 75.088 8.511 59.091 1.00 39.99 219 PRO A C 1
ATOM 1668 O O . PRO A 1 219 ? 74.402 8.296 60.092 1.00 38.56 219 PRO A O 1
ATOM 1672 N N . ARG A 1 220 ? 74.694 9.298 58.095 1.00 36.46 220 ARG A N 1
ATOM 1673 C CA . ARG A 1 220 ? 73.367 9.898 58.106 1.00 39.75 220 ARG A CA 1
ATOM 1674 C C . ARG A 1 220 ? 72.298 8.811 58.116 1.00 37.20 220 ARG A C 1
ATOM 1675 O O . ARG A 1 220 ? 72.409 7.799 57.420 1.00 34.44 220 ARG A O 1
ATOM 1683 N N . HIS A 1 221 ? 71.270 9.006 58.937 1.00 34.09 221 HIS A N 1
ATOM 1684 C CA . HIS A 1 221 ? 70.200 8.031 59.112 1.00 40.39 221 HIS A CA 1
ATOM 1685 C C . HIS A 1 221 ? 68.952 8.496 58.375 1.00 34.84 221 HIS A C 1
ATOM 1686 O O . HIS A 1 221 ? 68.568 9.665 58.480 1.00 30.00 221 HIS A O 1
ATOM 1693 N N . ARG A 1 222 ? 68.318 7.580 57.642 1.00 33.47 222 ARG A N 1
ATOM 1694 C CA . ARG A 1 222 ? 67.067 7.844 56.945 1.00 35.03 222 ARG A CA 1
ATOM 1695 C C . ARG A 1 222 ? 65.946 7.018 57.563 1.00 36.35 222 ARG A C 1
ATOM 1696 O O . ARG A 1 222 ? 66.159 5.887 58.008 1.00 36.34 222 ARG A O 1
ATOM 1704 N N . PHE A 1 223 ? 64.745 7.588 57.587 1.00 35.78 223 PHE A N 1
ATOM 1705 C CA . PHE A 1 223 ? 63.600 6.873 58.125 1.00 33.00 223 PHE A CA 1
ATOM 1706 C C . PHE A 1 223 ? 62.995 5.954 57.065 1.00 32.29 223 PHE A C 1
ATOM 1707 O O . PHE A 1 223 ? 63.188 6.139 55.862 1.00 35.23 223 PHE A O 1
ATOM 1715 N N . ASP A 1 224 ? 62.264 4.944 57.532 1.00 33.73 224 ASP A N 1
ATOM 1716 C CA . ASP A 1 224 ? 61.579 4.035 56.624 1.00 34.98 224 ASP A CA 1
ATOM 1717 C C . ASP A 1 224 ? 60.500 4.776 55.836 1.00 34.43 224 ASP A C 1
ATOM 1718 O O . ASP A 1 224 ? 59.991 5.820 56.253 1.00 45.26 224 ASP A O 1
ATOM 1723 N N . GLY A 1 225 ? 60.152 4.221 54.684 1.00 44.86 225 GLY A N 1
ATOM 1724 C CA . GLY A 1 225 ? 59.064 4.753 53.889 1.00 43.34 225 GLY A CA 1
ATOM 1725 C C . GLY A 1 225 ? 59.494 5.866 52.958 1.00 44.05 225 GLY A C 1
ATOM 1726 O O . GLY A 1 225 ? 60.683 6.127 52.736 1.00 38.07 225 GLY A O 1
ATOM 1727 N N . TRP A 1 226 ? 58.489 6.542 52.405 1.00 38.64 226 TRP A N 1
ATOM 1728 C CA . TRP A 1 226 ? 58.758 7.630 51.478 1.00 35.30 226 TRP A CA 1
ATOM 1729 C C . TRP A 1 226 ? 59.379 8.818 52.198 1.00 38.22 226 TRP A C 1
ATOM 1730 O O . TRP A 1 226 ? 59.208 9.013 53.406 1.00 34.51 226 TRP A O 1
ATOM 1741 N N . ASN A 1 227 ? 60.132 9.598 51.442 1.00 29.50 227 ASN A N 1
ATOM 1742 C CA . ASN A 1 227 ? 60.664 10.871 51.896 1.00 30.26 227 ASN A CA 1
ATOM 1743 C C . ASN A 1 227 ? 60.022 11.957 51.033 1.00 31.05 227 ASN A C 1
ATOM 1744 O O . ASN A 1 227 ? 59.108 11.688 50.244 1.00 30.51 227 ASN A O 1
ATOM 1749 N N . CYS A 1 228 ? 60.505 13.185 51.170 1.00 31.21 228 CYS A N 1
ATOM 1750 C CA . CYS A 1 228 ? 59.956 14.298 50.414 1.00 31.15 228 CYS A CA 1
ATOM 1751 C C . CYS A 1 228 ? 61.041 15.005 49.615 1.00 30.81 228 CYS A C 1
ATOM 1752 O O . CYS A 1 228 ? 62.227 14.965 49.963 1.00 30.36 228 CYS A O 1
ATOM 1755 N N . ASN A 1 229 ? 60.605 15.644 48.533 1.00 24.44 229 ASN A N 1
ATOM 1756 C CA . ASN A 1 229 ? 61.395 16.576 47.746 1.00 28.20 229 ASN A CA 1
ATOM 1757 C C . ASN A 1 229 ? 60.710 17.932 47.783 1.00 30.79 229 ASN A C 1
ATOM 1758 O O . ASN A 1 229 ? 59.492 18.018 47.960 1.00 29.04 229 ASN A O 1
ATOM 1763 N N . ALA A 1 230 ? 61.491 18.993 47.587 1.00 28.24 230 ALA A N 1
ATOM 1764 C CA . ALA A 1 230 ? 60.952 20.344 47.522 1.00 32.11 230 ALA A CA 1
ATOM 1765 C C . ALA A 1 230 ? 61.495 21.067 46.298 1.00 28.47 230 ALA A C 1
ATOM 1766 O O . ALA A 1 230 ? 62.660 20.897 45.932 1.00 29.20 230 ALA A O 1
ATOM 1768 N N . PHE A 1 231 ? 60.638 21.860 45.656 1.00 28.79 231 PHE A N 1
ATOM 1769 C CA . PHE A 1 231 ? 61.062 22.760 44.591 1.00 27.59 231 PHE A CA 1
ATOM 1770 C C . PHE A 1 231 ? 60.263 24.048 44.710 1.00 25.56 231 PHE A C 1
ATOM 1771 O O . PHE A 1 231 ? 59.059 24.012 44.979 1.00 25.50 231 PHE A O 1
ATOM 1779 N N . TRP A 1 232 ? 60.936 25.187 44.549 1.00 25.51 232 TRP A N 1
ATOM 1780 C CA . TRP A 1 232 ? 60.308 26.451 44.907 1.00 29.34 232 TRP A CA 1
ATOM 1781 C C . TRP A 1 232 ? 60.918 27.601 44.121 1.00 30.32 232 TRP A C 1
ATOM 1782 O O . TRP A 1 232 ? 61.949 27.464 43.459 1.00 29.95 232 TRP A O 1
ATOM 1793 N N . GLY A 1 233 ? 60.255 28.750 44.221 1.00 25.97 233 GLY A N 1
ATOM 1794 C CA . GLY A 1 233 ? 60.689 29.974 43.578 1.00 30.50 233 GLY A CA 1
ATOM 1795 C C . GLY A 1 233 ? 60.114 31.154 44.329 1.00 32.53 233 GLY A C 1
ATOM 1796 O O . GLY A 1 233 ? 59.437 31.000 45.349 1.00 29.76 233 GLY A O 1
ATOM 1797 N N . TYR A 1 234 ? 60.389 32.345 43.804 1.00 28.36 234 TYR A N 1
ATOM 1798 C CA . TYR A 1 234 ? 59.946 33.589 44.416 1.00 28.51 234 TYR A CA 1
ATOM 1799 C C . TYR A 1 234 ? 59.116 34.388 43.423 1.00 32.29 234 TYR A C 1
ATOM 1800 O O . TYR A 1 234 ? 59.415 34.425 42.224 1.00 33.76 234 TYR A O 1
ATOM 1809 N N . PHE A 1 235 ? 58.054 35.001 43.935 1.00 29.65 235 PHE A N 1
ATOM 1810 C CA . PHE A 1 235 ? 57.030 35.628 43.118 1.00 28.53 235 PHE A CA 1
ATOM 1811 C C . PHE A 1 235 ? 56.704 36.997 43.689 1.00 30.31 235 PHE A C 1
ATOM 1812 O O . PHE A 1 235 ? 57.083 37.336 44.814 1.00 31.83 235 PHE A O 1
ATOM 1820 N N . THR A 1 236 ? 55.995 37.788 42.891 1.00 33.91 236 THR A N 1
ATOM 1821 C CA . THR A 1 236 ? 55.472 39.048 43.380 1.00 32.76 236 THR A CA 1
ATOM 1822 C C . THR A 1 236 ? 54.483 38.800 44.518 1.00 37.41 236 THR A C 1
ATOM 1823 O O . THR A 1 236 ? 54.048 37.672 44.781 1.00 33.14 236 THR A O 1
ATOM 1827 N N . ALA A 1 237 ? 54.131 39.882 45.203 1.00 36.67 237 ALA A N 1
ATOM 1828 C CA . ALA A 1 237 ? 53.131 39.847 46.269 1.00 37.42 237 ALA A CA 1
ATOM 1829 C C . ALA A 1 237 ? 52.041 40.850 45.919 1.00 37.49 237 ALA A C 1
ATOM 1830 O O . ALA A 1 237 ? 52.249 42.070 46.048 1.00 44.34 237 ALA A O 1
ATOM 1832 N N . PRO A 1 238 ? 50.878 40.396 45.455 1.00 38.07 238 PRO A N 1
ATOM 1833 C CA . PRO A 1 238 ? 49.848 41.341 45.008 1.00 44.06 238 PRO A CA 1
ATOM 1834 C C . PRO A 1 238 ? 49.265 42.138 46.167 1.00 46.90 238 PRO A C 1
ATOM 1835 O O . PRO A 1 238 ? 49.008 41.604 47.248 1.00 38.10 238 PRO A O 1
ATOM 1839 N N . LYS A 1 239 ? 49.075 43.439 45.929 1.00 42.12 239 LYS A N 1
ATOM 1840 C CA . LYS A 1 239 ? 48.344 44.268 46.882 1.00 47.75 239 LYS A CA 1
ATOM 1841 C C . LYS A 1 239 ? 46.897 43.813 46.998 1.00 46.58 239 LYS A C 1
ATOM 1842 O O . LYS A 1 239 ? 46.349 43.718 48.102 1.00 42.78 239 LYS A O 1
ATOM 1848 N N . ASP A 1 240 ? 46.265 43.533 45.863 1.00 42.96 240 ASP A N 1
ATOM 1849 C CA . ASP A 1 240 ? 44.862 43.132 45.801 1.00 43.03 240 ASP A CA 1
ATOM 1850 C C . ASP A 1 240 ? 44.813 41.609 45.809 1.00 43.59 240 ASP A C 1
ATOM 1851 O O . ASP A 1 240 ? 45.104 40.960 44.802 1.00 45.85 240 ASP A O 1
ATOM 1856 N N . GLU A 1 241 ? 44.445 41.034 46.952 1.00 37.34 241 GLU A N 1
ATOM 1857 C CA . GLU A 1 241 ? 44.373 39.589 47.118 1.00 36.59 241 GLU A CA 1
ATOM 1858 C C . GLU A 1 241 ? 42.985 39.030 46.817 1.00 34.57 241 GLU A C 1
ATOM 1859 O O . GLU A 1 241 ? 42.760 37.831 47.006 1.00 36.95 241 GLU A O 1
ATOM 1865 N N . SER A 1 242 ? 42.058 39.860 46.333 1.00 34.28 242 SER A N 1
ATOM 1866 C CA . SER A 1 242 ? 40.661 39.449 46.251 1.00 40.96 242 SER A CA 1
ATOM 1867 C C . SER A 1 242 ? 40.376 38.471 45.117 1.00 51.17 242 SER A C 1
ATOM 1868 O O . SER A 1 242 ? 39.282 37.898 45.086 1.00 47.45 242 SER A O 1
ATOM 1871 N N . LYS A 1 243 ? 41.308 38.265 44.189 1.00 37.77 243 LYS A N 1
ATOM 1872 C CA . LYS A 1 243 ? 41.095 37.314 43.106 1.00 38.83 243 LYS A CA 1
ATOM 1873 C C . LYS A 1 243 ? 41.717 35.952 43.386 1.00 45.49 243 LYS A C 1
ATOM 1874 O O . LYS A 1 243 ? 41.609 35.051 42.547 1.00 47.00 243 LYS A O 1
ATOM 1880 N N . ILE A 1 244 ? 42.367 35.786 44.535 1.00 36.13 244 ILE A N 1
ATOM 1881 C CA . ILE A 1 244 ? 42.794 34.456 44.987 1.00 35.48 244 ILE A CA 1
ATOM 1882 C C . ILE A 1 244 ? 41.578 33.537 45.028 1.00 40.07 244 ILE A C 1
ATOM 1883 O O . ILE A 1 244 ? 40.517 33.940 45.544 1.00 39.34 244 ILE A O 1
ATOM 1888 N N . PRO A 1 245 ? 41.655 32.316 44.496 1.00 37.80 245 PRO A N 1
ATOM 1889 C CA . PRO A 1 245 ? 40.459 31.473 44.367 1.00 38.48 245 PRO A CA 1
ATOM 1890 C C . PRO A 1 245 ? 39.987 30.816 45.656 1.00 36.76 245 PRO A C 1
ATOM 1891 O O . PRO A 1 245 ? 39.092 29.969 45.599 1.00 42.77 245 PRO A O 1
ATOM 1895 N N . PHE A 1 246 ? 40.546 31.161 46.811 1.00 34.29 246 PHE A N 1
ATOM 1896 C CA . PHE A 1 246 ? 40.125 30.593 48.086 1.00 36.90 246 PHE A CA 1
ATOM 1897 C C . PHE A 1 246 ? 39.368 31.646 48.883 1.00 39.97 246 PHE A C 1
ATOM 1898 O O . PHE A 1 246 ? 39.841 32.779 49.028 1.00 39.97 246 PHE A O 1
ATOM 1906 N N . ASP A 1 247 ? 38.196 31.271 49.387 1.00 42.73 247 ASP A N 1
ATOM 1907 C CA . ASP A 1 247 ? 37.365 32.196 50.148 1.00 39.73 247 ASP A CA 1
ATOM 1908 C C . ASP A 1 247 ? 38.025 32.543 51.478 1.00 36.74 247 ASP A C 1
ATOM 1909 O O . ASP A 1 247 ? 38.638 31.689 52.124 1.00 41.59 247 ASP A O 1
ATOM 1914 N N . LEU A 1 248 ? 37.897 33.811 51.882 1.00 34.02 248 LEU A N 1
ATOM 1915 C CA . LEU A 1 248 ? 38.416 34.294 53.167 1.00 39.73 248 LEU A CA 1
ATOM 1916 C C . LEU A 1 248 ? 39.931 34.112 53.273 1.00 44.34 248 LEU A C 1
ATOM 1917 O O . LEU A 1 248 ? 40.468 33.832 54.346 1.00 49.47 248 LEU A O 1
ATOM 1922 N N . TYR A 1 249 ? 40.628 34.282 52.153 1.00 44.05 249 TYR A N 1
ATOM 1923 C CA . TYR A 1 249 ? 42.080 34.150 52.123 1.00 38.99 249 TYR A CA 1
ATOM 1924 C C . TYR A 1 249 ? 42.741 35.408 52.672 1.00 38.20 249 TYR A C 1
ATOM 1925 O O . TYR A 1 249 ? 42.275 36.526 52.436 1.00 38.34 249 TYR A O 1
ATOM 1934 N N . GLU A 1 250 ? 43.842 35.225 53.399 1.00 30.46 250 GLU A N 1
ATOM 1935 C CA . GLU A 1 250 ? 44.601 36.348 53.937 1.00 32.52 250 GLU A CA 1
ATOM 1936 C C . GLU A 1 250 ? 46.085 36.095 53.734 1.00 30.08 250 GLU A C 1
ATOM 1937 O O . GLU A 1 250 ? 46.600 35.050 54.140 1.00 31.16 250 GLU A O 1
ATOM 1943 N N . GLY A 1 251 ? 46.768 37.067 53.129 1.00 31.90 251 GLY A N 1
ATOM 1944 C CA . GLY A 1 251 ? 48.151 36.878 52.730 1.00 26.70 251 GLY A CA 1
ATOM 1945 C C . GLY A 1 251 ? 49.147 36.823 53.873 1.00 34.06 251 GLY A C 1
ATOM 1946 O O . GLY A 1 251 ? 50.261 36.326 53.676 1.00 32.52 251 GLY A O 1
ATOM 1947 N N . ASP A 1 252 ? 48.785 37.318 55.057 1.00 30.65 252 ASP A N 1
ATOM 1948 C CA . ASP A 1 252 ? 49.734 37.312 56.166 1.00 30.96 252 ASP A CA 1
ATOM 1949 C C . ASP A 1 252 ? 49.719 36.016 56.966 1.00 30.74 252 ASP A C 1
ATOM 1950 O O . ASP A 1 252 ? 50.495 35.883 57.916 1.00 30.89 252 ASP A O 1
ATOM 1955 N N . ALA A 1 253 ? 48.875 35.058 56.610 1.00 29.11 253 ALA A N 1
ATOM 1956 C CA . ALA A 1 253 ? 49.051 33.738 57.182 1.00 28.64 253 ALA A CA 1
ATOM 1957 C C . ALA A 1 253 ? 50.190 33.028 56.465 1.00 27.75 253 ALA A C 1
ATOM 1958 O O . ALA A 1 253 ? 50.597 33.407 55.366 1.00 31.11 253 ALA A O 1
ATOM 1960 N N . THR A 1 254 ? 50.729 32.000 57.110 1.00 26.46 254 THR A N 1
ATOM 1961 C CA . THR A 1 254 ? 51.456 30.989 56.358 1.00 29.98 254 THR A CA 1
ATOM 1962 C C . THR A 1 254 ? 50.395 30.082 55.757 1.00 32.26 254 THR A C 1
ATOM 1963 O O . THR A 1 254 ? 49.719 29.341 56.480 1.00 27.75 254 THR A O 1
ATOM 1967 N N . ASN A 1 255 ? 50.194 30.192 54.448 1.00 28.12 255 ASN A N 1
ATOM 1968 C CA . ASN A 1 255 ? 49.129 29.458 53.790 1.00 28.87 255 ASN A CA 1
ATOM 1969 C C . ASN A 1 255 ? 49.655 28.136 53.258 1.00 29.21 255 ASN A C 1
ATOM 1970 O O . ASN A 1 255 ? 50.776 28.054 52.746 1.00 30.48 255 ASN A O 1
ATOM 1975 N N . HIS A 1 256 ? 48.842 27.096 53.408 1.00 27.27 256 HIS A N 1
ATOM 1976 C CA . HIS A 1 256 ? 49.190 25.746 52.988 1.00 27.29 256 HIS A CA 1
ATOM 1977 C C . HIS A 1 256 ? 48.127 25.270 52.010 1.00 29.31 256 HIS A C 1
ATOM 1978 O O . HIS A 1 256 ? 46.945 25.200 52.364 1.00 32.04 256 HIS A O 1
ATOM 1985 N N . LEU A 1 257 ? 48.539 24.952 50.784 1.00 24.63 257 LEU A N 1
ATOM 1986 C CA . LEU A 1 257 ? 47.650 24.358 49.788 1.00 25.41 257 LEU A CA 1
ATOM 1987 C C . LEU A 1 257 ? 47.955 22.864 49.757 1.00 28.89 257 LEU A C 1
ATOM 1988 O O . LEU A 1 257 ? 49.034 22.457 49.320 1.00 29.74 257 LEU A O 1
ATOM 1993 N N . CYS A 1 258 ? 47.014 22.049 50.229 1.00 26.79 258 CYS A N 1
ATOM 1994 C CA . CYS A 1 258 ? 47.283 20.657 50.558 1.00 28.94 258 CYS A CA 1
ATOM 1995 C C . CYS A 1 258 ? 46.485 19.716 49.667 1.00 31.75 258 CYS A C 1
ATOM 1996 O O . CYS A 1 258 ? 45.329 19.990 49.325 1.00 33.68 258 CYS A O 1
ATOM 1999 N N . PHE A 1 259 ? 47.106 18.596 49.315 1.00 28.43 259 PHE A N 1
ATOM 2000 C CA . PHE A 1 259 ? 46.544 17.650 48.361 1.00 30.46 259 PHE A CA 1
ATOM 2001 C C . PHE A 1 259 ? 47.222 16.301 48.588 1.00 33.15 259 PHE A C 1
ATOM 2002 O O . PHE A 1 259 ? 48.171 16.204 49.379 1.00 30.71 259 PHE A O 1
ATOM 2010 N N . PRO A 1 260 ? 46.731 15.227 47.947 1.00 31.59 260 PRO A N 1
ATOM 2011 C CA . PRO A 1 260 ? 47.295 13.892 48.229 1.00 30.09 260 PRO A CA 1
ATOM 2012 C C . PRO A 1 260 ? 48.807 13.782 48.102 1.00 39.41 260 PRO A C 1
ATOM 2013 O O . PRO A 1 260 ? 49.430 13.087 48.914 1.00 34.65 260 PRO A O 1
ATOM 2017 N N . GLU A 1 261 ? 49.420 14.434 47.111 1.00 27.93 261 GLU A N 1
ATOM 2018 C CA . GLU A 1 261 ? 50.851 14.257 46.882 1.00 29.51 261 GLU A CA 1
ATOM 2019 C C . GLU A 1 261 ? 51.717 15.069 47.838 1.00 33.34 261 GLU A C 1
ATOM 2020 O O . GLU A 1 261 ? 52.912 14.783 47.963 1.00 32.80 261 GLU A O 1
ATOM 2026 N N . GLY A 1 262 ? 51.149 16.062 48.514 1.00 30.00 262 GLY A N 1
ATOM 2027 C CA . GLY A 1 262 ? 51.924 16.926 49.383 1.00 30.49 262 GLY A CA 1
ATOM 2028 C C . GLY A 1 262 ? 51.244 18.261 49.592 1.00 25.96 262 GLY A C 1
ATOM 2029 O O . GLY A 1 262 ? 50.013 18.325 49.676 1.00 31.05 262 GLY A O 1
ATOM 2030 N N . TRP A 1 263 ? 52.019 19.341 49.651 1.00 26.28 263 TRP A N 1
ATOM 2031 C CA . TRP A 1 263 ? 51.427 20.641 49.924 1.00 30.74 263 TRP A CA 1
ATOM 2032 C C . TRP A 1 263 ? 52.320 21.743 49.366 1.00 28.54 263 TRP A C 1
ATOM 2033 O O . TRP A 1 263 ? 53.489 21.520 49.035 1.00 29.35 263 TRP A O 1
ATOM 2044 N N . VAL A 1 264 ? 51.741 22.939 49.265 1.00 28.30 264 VAL A N 1
ATOM 2045 C CA . VAL A 1 264 ? 52.425 24.140 48.795 1.00 26.48 264 VAL A CA 1
ATOM 2046 C C . VAL A 1 264 ? 52.432 25.168 49.919 1.00 28.12 264 VAL A C 1
ATOM 2047 O O . VAL A 1 264 ? 51.376 25.472 50.489 1.00 26.42 264 VAL A O 1
ATOM 2051 N N . TRP A 1 265 ? 53.604 25.729 50.215 1.00 25.51 265 TRP A N 1
ATOM 2052 C CA . TRP A 1 265 ? 53.669 26.849 51.144 1.00 27.91 265 TRP A CA 1
ATOM 2053 C C . TRP A 1 265 ? 53.572 28.175 50.398 1.00 29.55 265 TRP A C 1
ATOM 2054 O O . TRP A 1 265 ? 54.019 28.303 49.254 1.00 30.54 265 TRP A O 1
ATOM 2065 N N . VAL A 1 266 ? 52.967 29.163 51.061 1.00 29.58 266 VAL A N 1
ATOM 2066 C CA . VAL A 1 266 ? 52.803 30.506 50.512 1.00 27.99 266 VAL A CA 1
ATOM 2067 C C . VAL A 1 266 ? 53.110 31.487 51.637 1.00 29.95 266 VAL A C 1
ATOM 2068 O O . VAL A 1 266 ? 52.343 31.586 52.601 1.00 28.08 266 VAL A O 1
ATOM 2072 N N . ILE A 1 267 ? 54.214 32.221 51.512 1.00 22.51 267 ILE A N 1
ATOM 2073 C CA . ILE A 1 267 ? 54.730 33.073 52.583 1.00 25.86 267 ILE A CA 1
ATOM 2074 C C . ILE A 1 267 ? 55.009 34.455 52.010 1.00 28.92 267 ILE A C 1
ATOM 2075 O O . ILE A 1 267 ? 55.853 34.602 51.115 1.00 28.13 267 ILE A O 1
ATOM 2080 N N . ARG A 1 268 ? 54.319 35.465 52.534 1.00 34.17 268 ARG A N 1
ATOM 2081 C CA . ARG A 1 268 ? 54.499 36.845 52.101 1.00 29.88 268 ARG A CA 1
ATOM 2082 C C . ARG A 1 268 ? 55.516 37.526 53.014 1.00 29.56 268 ARG A C 1
ATOM 2083 O O . ARG A 1 268 ? 55.344 37.544 54.240 1.00 23.98 268 ARG A O 1
ATOM 2091 N N . LEU A 1 269 ? 56.575 38.082 52.429 1.00 29.92 269 LEU A N 1
ATOM 2092 C CA . LEU A 1 269 ? 57.634 38.662 53.244 1.00 29.67 269 LEU A CA 1
ATOM 2093 C C . LEU A 1 269 ? 58.357 39.741 52.453 1.00 31.16 269 LEU A C 1
ATOM 2094 O O . LEU A 1 269 ? 58.338 39.720 51.216 1.00 29.21 269 LEU A O 1
ATOM 2099 N N . PRO A 1 270 ? 58.970 40.709 53.130 1.00 31.49 270 PRO A N 1
ATOM 2100 C CA . PRO A 1 270 ? 59.772 41.709 52.423 1.00 33.25 270 PRO A CA 1
ATOM 2101 C C . PRO A 1 270 ? 61.185 41.210 52.169 1.00 33.84 270 PRO A C 1
ATOM 2102 O O . PRO A 1 270 ? 61.752 40.437 52.946 1.00 33.28 270 PRO A O 1
ATOM 2106 N N . SER A 1 271 ? 61.752 41.667 51.054 1.00 33.37 271 SER A N 1
ATOM 2107 C CA . SER A 1 271 ? 63.096 41.293 50.637 1.00 33.69 271 SER A CA 1
ATOM 2108 C C . SER A 1 271 ? 63.969 42.534 50.546 1.00 34.65 271 SER A C 1
ATOM 2109 O O . SER A 1 271 ? 63.574 43.535 49.939 1.00 30.88 271 SER A O 1
ATOM 2112 N N . TRP A 1 272 ? 65.157 42.461 51.138 1.00 28.75 272 TRP A N 1
ATOM 2113 C CA . TRP A 1 272 ? 66.140 43.529 51.057 1.00 26.73 272 TRP A CA 1
ATOM 2114 C C . TRP A 1 272 ? 67.213 43.257 50.009 1.00 32.07 272 TRP A C 1
ATOM 2115 O O . TRP A 1 272 ? 68.239 43.944 49.998 1.00 34.52 272 TRP A O 1
ATOM 2126 N N . GLU A 1 273 ? 66.993 42.283 49.125 1.00 27.85 273 GLU A N 1
ATOM 2127 C CA . GLU A 1 273 ? 68.001 41.916 48.134 1.00 28.50 273 GLU A CA 1
ATOM 2128 C C . GLU A 1 273 ? 68.368 43.100 47.250 1.00 32.35 273 GLU A C 1
ATOM 2129 O O . GLU A 1 273 ? 67.510 43.901 46.867 1.00 35.84 273 GLU A O 1
ATOM 2135 N N . GLY A 1 274 ? 69.655 43.195 46.914 1.00 29.78 274 GLY A N 1
ATOM 2136 C CA . GLY A 1 274 ? 70.193 44.321 46.182 1.00 32.69 274 GLY A CA 1
ATOM 2137 C C . GLY A 1 274 ? 70.865 45.366 47.047 1.00 39.28 274 GLY A C 1
ATOM 2138 O O . GLY A 1 274 ? 71.573 46.224 46.511 1.00 33.97 274 GLY A O 1
ATOM 2139 N N . SER A 1 275 ? 70.672 45.315 48.368 1.00 29.97 275 SER A N 1
ATOM 2140 C CA . SER A 1 275 ? 71.240 46.305 49.275 1.00 34.19 275 SER A CA 1
ATOM 2141 C C . SER A 1 275 ? 72.700 45.972 49.587 1.00 28.07 275 SER A C 1
ATOM 2142 O O . SER A 1 275 ? 73.031 44.808 49.826 1.00 29.28 275 SER A O 1
ATOM 2145 N N . PRO A 1 276 ? 73.589 46.968 49.594 1.00 29.48 276 PRO A N 1
ATOM 2146 C CA . PRO A 1 276 ? 74.967 46.726 50.050 1.00 34.75 276 PRO A CA 1
ATOM 2147 C C . PRO A 1 276 ? 74.982 46.301 51.510 1.00 33.15 276 PRO A C 1
ATOM 2148 O O . PRO A 1 276 ? 74.147 46.732 52.307 1.00 33.20 276 PRO A O 1
ATOM 2152 N N . ILE A 1 277 ? 75.951 45.452 51.864 1.00 27.45 277 ILE A N 1
ATOM 2153 C CA . ILE A 1 277 ? 75.954 44.888 53.213 1.00 31.32 277 ILE A CA 1
ATOM 2154 C C . ILE A 1 277 ? 76.277 45.958 54.251 1.00 34.97 277 ILE A C 1
ATOM 2155 O O . ILE A 1 277 ? 75.718 45.952 55.355 1.00 36.45 277 ILE A O 1
ATOM 2160 N N . ALA A 1 278 ? 77.166 46.899 53.920 1.00 36.29 278 ALA A N 1
ATOM 2161 C CA . ALA A 1 278 ? 77.516 47.938 54.886 1.00 35.50 278 ALA A CA 1
ATOM 2162 C C . ALA A 1 278 ? 76.312 48.812 55.209 1.00 37.35 278 ALA A C 1
ATOM 2163 O O . ALA A 1 278 ? 76.074 49.149 56.376 1.00 31.55 278 ALA A O 1
ATOM 2165 N N . ASN A 1 279 ? 75.543 49.189 54.183 1.00 28.79 279 ASN A N 1
ATOM 2166 C CA . ASN A 1 279 ? 74.335 49.975 54.412 1.00 26.84 279 ASN A CA 1
ATOM 2167 C C . ASN A 1 279 ? 73.342 49.209 55.276 1.00 27.41 279 ASN A C 1
ATOM 2168 O O . ASN A 1 279 ? 72.676 49.794 56.139 1.00 28.08 279 ASN A O 1
ATOM 2173 N N . LEU A 1 280 ? 73.229 47.896 55.062 1.00 29.57 280 LEU A N 1
ATOM 2174 C CA . LEU A 1 280 ? 72.335 47.097 55.893 1.00 28.99 280 LEU A CA 1
ATOM 2175 C C . LEU A 1 280 ? 72.817 47.051 57.342 1.00 31.69 280 LEU A C 1
ATOM 2176 O O . LEU A 1 280 ? 72.001 47.077 58.270 1.00 25.47 280 LEU A O 1
ATOM 2181 N N . MET A 1 281 ? 74.136 46.986 57.561 1.00 29.03 281 MET A N 1
ATOM 2182 C CA . MET A 1 281 ? 74.649 47.009 58.929 1.00 30.59 281 MET A CA 1
ATOM 2183 C C . MET A 1 281 ? 74.230 48.284 59.649 1.00 35.46 281 MET A C 1
ATOM 2184 O O . MET A 1 281 ? 73.874 48.252 60.836 1.00 32.19 281 MET A O 1
ATOM 2189 N N . ASP A 1 282 ? 74.262 49.417 58.944 1.00 27.00 282 ASP A N 1
ATOM 2190 C CA . ASP A 1 282 ? 73.884 50.685 59.559 1.00 29.76 282 ASP A CA 1
ATOM 2191 C C . ASP A 1 282 ? 72.397 50.718 59.881 1.00 31.81 282 ASP A C 1
ATOM 2192 O O . ASP A 1 282 ? 71.995 51.220 60.936 1.00 34.78 282 ASP A O 1
ATOM 2197 N N . MET A 1 283 ? 71.563 50.186 58.985 1.00 33.50 283 MET A N 1
ATOM 2198 C CA . MET A 1 283 ? 70.128 50.179 59.246 1.00 34.08 283 MET A CA 1
ATOM 2199 C C . MET A 1 283 ? 69.789 49.270 60.421 1.00 34.16 283 MET A C 1
ATOM 2200 O O . MET A 1 283 ? 68.993 49.642 61.292 1.00 32.48 283 MET A O 1
ATOM 2205 N N . VAL A 1 284 ? 70.383 48.076 60.464 1.00 31.62 284 VAL A N 1
ATOM 2206 C CA . VAL A 1 284 ? 70.126 47.163 61.574 1.00 31.35 284 VAL A CA 1
ATOM 2207 C C . VAL A 1 284 ? 70.627 47.760 62.884 1.00 36.14 284 VAL A C 1
ATOM 2208 O O . VAL A 1 284 ? 69.928 47.723 63.905 1.00 33.62 284 VAL A O 1
ATOM 2212 N N . THR A 1 285 ? 71.834 48.336 62.875 1.00 28.24 285 THR A N 1
ATOM 2213 C CA . THR A 1 285 ? 72.366 48.959 64.085 1.00 28.89 285 THR A CA 1
ATOM 2214 C C . THR A 1 285 ? 71.447 50.068 64.575 1.00 36.85 285 THR A C 1
ATOM 2215 O O . THR A 1 285 ? 71.162 50.167 65.776 1.00 33.36 285 THR A O 1
ATOM 2219 N N . TYR A 1 286 ? 70.964 50.904 63.653 1.00 27.45 286 TYR A N 1
ATOM 2220 C CA . TYR A 1 286 ? 70.018 51.956 64.014 1.00 29.10 286 TYR A CA 1
ATOM 2221 C C . TYR A 1 286 ? 68.755 51.376 64.643 1.00 33.12 286 TYR A C 1
ATOM 2222 O O . TYR A 1 286 ? 68.246 51.909 65.639 1.00 28.09 286 TYR A O 1
ATOM 2231 N N . ILE A 1 287 ? 68.235 50.281 64.075 1.00 27.81 287 ILE A N 1
ATOM 2232 C CA . ILE A 1 287 ? 67.030 49.661 64.622 1.00 27.89 287 ILE A CA 1
ATOM 2233 C C . ILE A 1 287 ? 67.279 49.156 66.041 1.00 34.35 287 ILE A C 1
ATOM 2234 O O . ILE A 1 287 ? 66.427 49.302 66.926 1.00 29.38 287 ILE A O 1
ATOM 2239 N N . LEU A 1 288 ? 68.448 48.557 66.285 1.00 29.54 288 LEU A N 1
ATOM 2240 C CA . LEU A 1 288 ? 68.756 48.085 67.635 1.00 30.05 288 LEU A CA 1
ATOM 2241 C C . LEU A 1 288 ? 68.908 49.248 68.611 1.00 34.90 288 LEU A C 1
ATOM 2242 O O . LEU A 1 288 ? 68.472 49.156 69.766 1.00 35.25 288 LEU A O 1
ATOM 2247 N N . GLU A 1 289 ? 69.524 50.351 68.171 1.00 31.69 289 GLU A N 1
ATOM 2248 C CA . GLU A 1 289 ? 69.605 51.532 69.026 1.00 30.81 289 GLU A CA 1
ATOM 2249 C C . GLU A 1 289 ? 68.213 52.044 69.369 1.00 32.93 289 GLU A C 1
ATOM 2250 O O . GLU A 1 289 ? 67.956 52.468 70.505 1.00 32.45 289 GLU A O 1
ATOM 2256 N N . CYS A 1 290 ? 67.299 52.002 68.398 1.00 30.60 290 CYS A N 1
ATOM 2257 C CA . CYS A 1 290 ? 65.920 52.396 68.654 1.00 37.47 290 CYS A CA 1
ATOM 2258 C C . CYS A 1 290 ? 65.240 51.427 69.611 1.00 38.75 290 CYS A C 1
ATOM 2259 O O . CYS A 1 290 ? 64.471 51.845 70.484 1.00 39.14 290 CYS A O 1
ATOM 2262 N N . ALA A 1 291 ? 65.514 50.129 69.464 1.00 41.18 291 ALA A N 1
ATOM 2263 C CA . ALA A 1 291 ? 64.965 49.150 70.396 1.00 39.18 291 ALA A CA 1
ATOM 2264 C C . ALA A 1 291 ? 65.475 49.400 71.811 1.00 41.18 291 ALA A C 1
ATOM 2265 O O . ALA A 1 291 ? 64.698 49.380 72.773 1.00 42.55 291 ALA A O 1
ATOM 2267 N N . ASP A 1 292 ? 66.780 49.652 71.955 1.00 36.02 292 ASP A N 1
ATOM 2268 C CA . ASP A 1 292 ? 67.334 49.962 73.274 1.00 45.13 292 ASP A CA 1
ATOM 2269 C C . ASP A 1 292 ? 66.659 51.182 73.887 1.00 46.32 292 ASP A C 1
ATOM 2270 O O . ASP A 1 292 ? 66.340 51.189 75.082 1.00 42.44 292 ASP A O 1
ATOM 2275 N N . ALA A 1 293 ? 66.440 52.225 73.087 1.00 41.85 293 ALA A N 1
ATOM 2276 C CA . ALA A 1 293 ? 65.867 53.464 73.592 1.00 40.42 293 ALA A CA 1
ATOM 2277 C C . ALA A 1 293 ? 64.359 53.386 73.792 1.00 41.55 293 ALA A C 1
ATOM 2278 O O . ALA A 1 293 ? 63.790 54.282 74.423 1.00 41.18 293 ALA A O 1
ATOM 2280 N N . GLY A 1 294 ? 63.703 52.349 73.279 1.00 38.28 294 GLY A N 1
ATOM 2281 C CA . GLY A 1 294 ? 62.264 52.238 73.426 1.00 41.12 294 GLY A CA 1
ATOM 2282 C C . GLY A 1 294 ? 61.473 53.192 72.560 1.00 43.39 294 GLY A C 1
ATOM 2283 O O . GLY A 1 294 ? 60.414 53.670 72.982 1.00 42.04 294 GLY A O 1
ATOM 2284 N N . VAL A 1 295 ? 61.963 53.488 71.359 1.00 38.81 295 VAL A N 1
ATOM 2285 C CA . VAL A 1 295 ? 61.252 54.392 70.447 1.00 37.89 295 VAL A CA 1
ATOM 2286 C C . VAL A 1 295 ? 59.882 53.806 70.119 1.00 36.08 295 VAL A C 1
ATOM 2287 O O . VAL A 1 295 ? 59.795 52.638 69.692 1.00 41.67 295 VAL A O 1
ATOM 2291 N N . PRO A 1 296 ? 58.794 54.551 70.303 1.00 35.51 296 PRO A N 1
ATOM 2292 C CA . PRO A 1 296 ? 57.465 54.020 69.982 1.00 38.79 296 PRO A CA 1
ATOM 2293 C C . PRO A 1 296 ? 57.323 53.723 68.496 1.00 41.95 296 PRO A C 1
ATOM 2294 O O . PRO A 1 296 ? 57.994 54.315 67.648 1.00 40.15 296 PRO A O 1
ATOM 2298 N N . GLY A 1 297 ? 56.412 52.796 68.191 1.00 35.10 297 GLY A N 1
ATOM 2299 C CA . GLY A 1 297 ? 56.254 52.339 66.819 1.00 36.99 297 GLY A CA 1
ATOM 2300 C C . GLY A 1 297 ? 55.942 53.458 65.843 1.00 38.22 297 GLY A C 1
ATOM 2301 O O . GLY A 1 297 ? 56.496 53.504 64.742 1.00 41.54 297 GLY A O 1
ATOM 2302 N N . ASP A 1 298 ? 55.056 54.380 66.232 1.00 38.80 298 ASP A N 1
ATOM 2303 C CA . ASP A 1 298 ? 54.649 55.446 65.323 1.00 43.19 298 ASP A CA 1
ATOM 2304 C C . ASP A 1 298 ? 55.728 56.503 65.139 1.00 47.58 298 ASP A C 1
ATOM 2305 O O . ASP A 1 298 ? 55.651 57.289 64.188 1.00 52.45 298 ASP A O 1
ATOM 2310 N N . GLU A 1 299 ? 56.721 56.550 66.023 1.00 41.57 299 GLU A N 1
ATOM 2311 C CA . GLU A 1 299 ? 57.846 57.461 65.873 1.00 39.43 299 GLU A CA 1
ATOM 2312 C C . GLU A 1 299 ? 59.072 56.781 65.276 1.00 41.92 299 GLU A C 1
ATOM 2313 O O . GLU A 1 299 ? 60.124 57.416 65.155 1.00 46.96 299 GLU A O 1
ATOM 2319 N N . LEU A 1 300 ? 58.957 55.526 64.901 1.00 39.12 300 LEU A N 1
ATOM 2320 C CA . LEU A 1 300 ? 60.011 54.753 64.256 1.00 36.73 300 LEU A CA 1
ATOM 2321 C C . LEU A 1 300 ? 59.838 54.824 62.741 1.00 37.66 300 LEU A C 1
ATOM 2322 O O . LEU A 1 300 ? 58.711 54.686 62.250 1.00 42.06 300 LEU A O 1
ATOM 2327 N N . PRO A 1 301 ? 60.905 55.047 61.975 1.00 41.36 301 PRO A N 1
ATOM 2328 C CA . PRO A 1 301 ? 60.753 55.119 60.516 1.00 42.55 301 PRO A CA 1
ATOM 2329 C C . PRO A 1 301 ? 60.206 53.816 59.950 1.00 31.09 301 PRO A C 1
ATOM 2330 O O . PRO A 1 301 ? 60.509 52.728 60.442 1.00 28.73 301 PRO A O 1
ATOM 2334 N N . SER A 1 302 ? 59.387 53.934 58.909 1.00 37.04 302 SER A N 1
ATOM 2335 C CA . SER A 1 302 ? 58.839 52.747 58.271 1.00 33.21 302 SER A CA 1
ATOM 2336 C C . SER A 1 302 ? 59.925 52.027 57.476 1.00 30.59 302 SER A C 1
ATOM 2337 O O . SER A 1 302 ? 61.011 52.562 57.229 1.00 31.51 302 SER A O 1
ATOM 2340 N N . SER A 1 303 ? 59.615 50.787 57.076 1.00 27.84 303 SER A N 1
ATOM 2341 C CA . SER A 1 303 ? 60.548 49.993 56.279 1.00 33.74 303 SER A CA 1
ATOM 2342 C C . SER A 1 303 ? 61.027 50.758 55.052 1.00 32.45 303 SER A C 1
ATOM 2343 O O . SER A 1 303 ? 62.231 50.834 54.783 1.00 32.79 303 SER A O 1
ATOM 2346 N N . GLU A 1 304 ? 60.093 51.342 54.295 1.00 28.84 304 GLU A N 1
ATOM 2347 C CA . GLU A 1 304 ? 60.480 52.069 53.091 1.00 30.99 304 GLU A CA 1
ATOM 2348 C C . GLU A 1 304 ? 61.304 53.306 53.422 1.00 40.92 304 GLU A C 1
ATOM 2349 O O . GLU A 1 304 ? 62.215 53.660 52.664 1.00 39.22 304 GLU A O 1
ATOM 2355 N N . GLU A 1 305 ? 61.007 53.969 54.543 1.00 35.51 305 GLU A N 1
ATOM 2356 C CA . GLU A 1 305 ? 61.796 55.130 54.952 1.00 37.60 305 GLU A CA 1
ATOM 2357 C C . GLU A 1 305 ? 63.217 54.725 55.331 1.00 31.58 305 GLU A C 1
ATOM 2358 O O . GLU A 1 305 ? 64.177 55.436 55.008 1.00 36.59 305 GLU A O 1
ATOM 2364 N N . LEU A 1 306 ? 63.369 53.589 56.018 1.00 29.92 306 LEU A N 1
ATOM 2365 C CA . LEU A 1 306 ? 64.702 53.060 56.298 1.00 32.61 306 LEU A CA 1
ATOM 2366 C C . LEU A 1 306 ? 65.471 52.794 55.011 1.00 35.21 306 LEU A C 1
ATOM 2367 O O . LEU A 1 306 ? 66.674 53.066 54.929 1.00 30.54 306 LEU A O 1
ATOM 2372 N N . ALA A 1 307 ? 64.796 52.250 53.996 1.00 36.02 307 ALA A N 1
ATOM 2373 C CA . ALA A 1 307 ? 65.460 52.012 52.720 1.00 33.72 307 ALA A CA 1
ATOM 2374 C C . ALA A 1 307 ? 65.970 53.315 52.115 1.00 38.21 307 ALA A C 1
ATOM 2375 O O . ALA A 1 307 ? 67.078 53.364 51.567 1.00 37.58 307 ALA A O 1
ATOM 2377 N N . ARG A 1 308 ? 65.179 54.386 52.214 1.00 32.27 308 ARG A N 1
ATOM 2378 C CA . ARG A 1 308 ? 65.633 55.680 51.715 1.00 36.03 308 ARG A CA 1
ATOM 2379 C C . ARG A 1 308 ? 66.760 56.241 52.572 1.00 35.85 308 ARG A C 1
ATOM 2380 O O . ARG A 1 308 ? 67.747 56.765 52.043 1.00 36.90 308 ARG A O 1
ATOM 2388 N N . MET A 1 309 ? 66.633 56.136 53.897 1.00 37.73 309 MET A N 1
ATOM 2389 C CA . MET A 1 309 ? 67.644 56.693 54.792 1.00 42.11 309 MET A CA 1
ATOM 2390 C C . MET A 1 309 ? 69.008 56.050 54.573 1.00 38.75 309 MET A C 1
ATOM 2391 O O . MET A 1 309 ? 70.031 56.742 54.557 1.00 38.68 309 MET A O 1
ATOM 2396 N N . PHE A 1 310 ? 69.051 54.728 54.420 1.00 35.90 310 PHE A N 1
ATOM 2397 C CA . PHE A 1 310 ? 70.319 54.012 54.393 1.00 35.84 310 PHE A CA 1
ATOM 2398 C C . PHE A 1 310 ? 70.713 53.537 53.000 1.00 33.60 310 PHE A C 1
ATOM 2399 O O . PHE A 1 310 ? 71.739 52.865 52.859 1.00 32.63 310 PHE A O 1
ATOM 2407 N N . GLY A 1 311 ? 69.951 53.894 51.969 1.00 32.77 311 GLY A N 1
ATOM 2408 C CA . GLY A 1 311 ? 70.303 53.529 50.611 1.00 34.33 311 GLY A CA 1
ATOM 2409 C C . GLY A 1 311 ? 70.129 52.051 50.341 1.00 30.28 311 GLY A C 1
ATOM 2410 O O . GLY A 1 311 ? 71.046 51.384 49.853 1.00 33.84 311 GLY A O 1
ATOM 2411 N N . LEU A 1 312 ? 68.949 51.530 50.653 1.00 30.98 312 LEU A N 1
ATOM 2412 C CA . LEU A 1 312 ? 68.653 50.115 50.534 1.00 31.53 312 LEU A CA 1
ATOM 2413 C C . LEU A 1 312 ? 67.654 49.869 49.410 1.00 34.85 312 LEU A C 1
ATOM 2414 O O . LEU A 1 312 ? 66.983 50.786 48.929 1.00 31.27 312 LEU A O 1
ATOM 2419 N N . LYS A 1 313 ? 67.563 48.607 49.000 1.00 30.50 313 LYS A N 1
ATOM 2420 C CA . LYS A 1 313 ? 66.506 48.141 48.115 1.00 37.02 313 LYS A CA 1
ATOM 2421 C C . LYS A 1 313 ? 65.496 47.350 48.935 1.00 31.89 313 LYS A C 1
ATOM 2422 O O . LYS A 1 313 ? 65.873 46.557 49.801 1.00 29.35 313 LYS A O 1
ATOM 2428 N N . PHE A 1 314 ? 64.213 47.573 48.659 1.00 34.00 314 PHE A N 1
ATOM 2429 C CA . PHE A 1 314 ? 63.133 46.969 49.426 1.00 37.22 314 PHE A CA 1
ATOM 2430 C C . PHE A 1 314 ? 62.006 46.603 48.473 1.00 37.47 314 PHE A C 1
ATOM 2431 O O . PHE A 1 314 ? 61.644 47.398 47.604 1.00 29.71 314 PHE A O 1
ATOM 2439 N N . GLN A 1 315 ? 61.462 45.398 48.634 1.00 33.80 315 GLN A N 1
ATOM 2440 C CA . GLN A 1 315 ? 60.366 44.939 47.792 1.00 33.58 315 GLN A CA 1
ATOM 2441 C C . GLN A 1 315 ? 59.620 43.831 48.520 1.00 37.00 315 GLN A C 1
ATOM 2442 O O . GLN A 1 315 ? 60.173 43.152 49.389 1.00 33.39 315 GLN A O 1
ATOM 2448 N N . TRP A 1 316 ? 58.356 43.655 48.143 1.00 31.84 316 TRP A N 1
ATOM 2449 C CA . TRP A 1 316 ? 57.516 42.587 48.668 1.00 31.99 316 TRP A CA 1
ATOM 2450 C C . TRP A 1 316 ? 57.545 41.400 47.713 1.00 35.14 316 TRP A C 1
ATOM 2451 O O . TRP A 1 316 ? 57.371 41.569 46.501 1.00 31.78 316 TRP A O 1
ATOM 2462 N N . VAL A 1 317 ? 57.778 40.205 48.258 1.00 31.32 317 VAL A N 1
ATOM 2463 C CA . VAL A 1 317 ? 57.798 38.981 47.471 1.00 33.09 317 VAL A CA 1
ATOM 2464 C C . VAL A 1 317 ? 56.941 37.934 48.168 1.00 35.86 317 VAL A C 1
ATOM 2465 O O . VAL A 1 317 ? 56.611 38.051 49.350 1.00 31.45 317 VAL A O 1
ATOM 2469 N N . THR A 1 318 ? 56.574 36.901 47.412 1.00 30.74 318 THR A N 1
ATOM 2470 C CA . THR A 1 318 ? 55.904 35.733 47.969 1.00 26.59 318 THR A CA 1
ATOM 2471 C C . THR A 1 318 ? 56.776 34.509 47.737 1.00 31.01 318 THR A C 1
ATOM 2472 O O . THR A 1 318 ? 57.131 34.201 46.593 1.00 31.61 318 THR A O 1
ATOM 2476 N N . SER A 1 319 ? 57.122 33.822 48.820 1.00 30.42 319 SER A N 1
ATOM 2477 C CA . SER A 1 319 ? 57.837 32.557 48.732 1.00 29.33 319 SER A CA 1
ATOM 2478 C C . SER A 1 319 ? 56.825 31.434 48.523 1.00 29.69 319 SER A C 1
ATOM 2479 O O . SER A 1 319 ? 55.933 31.239 49.355 1.00 33.58 319 SER A O 1
ATOM 2482 N N . ILE A 1 320 ? 56.949 30.705 47.415 1.00 27.80 320 ILE A N 1
ATOM 2483 C CA . ILE A 1 320 ? 55.983 29.671 47.055 1.00 29.69 320 ILE A CA 1
ATOM 2484 C C . ILE A 1 320 ? 56.744 28.418 46.653 1.00 28.33 320 ILE A C 1
ATOM 2485 O O . ILE A 1 320 ? 57.570 28.460 45.732 1.00 27.10 320 ILE A O 1
ATOM 2490 N N . GLY A 1 321 ? 56.454 27.305 47.325 1.00 24.22 321 GLY A N 1
ATOM 2491 C CA . GLY A 1 321 ? 57.150 26.065 47.043 1.00 29.00 321 GLY A CA 1
ATOM 2492 C C . GLY A 1 321 ? 56.289 24.843 47.263 1.00 28.84 321 GLY A C 1
ATOM 2493 O O . GLY A 1 321 ? 55.303 24.873 48.006 1.00 28.59 321 GLY A O 1
ATOM 2494 N N . PHE A 1 322 ? 56.678 23.760 46.591 1.00 30.40 322 PHE A N 1
ATOM 2495 C CA . PHE A 1 322 ? 56.077 22.444 46.761 1.00 33.24 322 PHE A CA 1
ATOM 2496 C C . PHE A 1 322 ? 56.931 21.602 47.697 1.00 27.22 322 PHE A C 1
ATOM 2497 O O . PHE A 1 322 ? 58.160 21.604 47.596 1.00 25.05 322 PHE A O 1
ATOM 2505 N N . ALA A 1 323 ? 56.275 20.862 48.586 1.00 24.03 323 ALA A N 1
ATOM 2506 C CA . ALA A 1 323 ? 56.928 19.824 49.384 1.00 24.26 323 ALA A CA 1
ATOM 2507 C C . ALA A 1 323 ? 56.102 18.558 49.189 1.00 28.81 323 ALA A C 1
ATOM 2508 O O . ALA A 1 323 ? 55.028 18.420 49.780 1.00 29.46 323 ALA A O 1
ATOM 2510 N N . VAL A 1 324 ? 56.587 17.642 48.349 1.00 27.90 324 VAL A N 1
ATOM 2511 C CA . VAL A 1 324 ? 55.789 16.502 47.922 1.00 26.50 324 VAL A CA 1
ATOM 2512 C C . VAL A 1 324 ? 56.550 15.213 48.188 1.00 34.23 324 VAL A C 1
ATOM 2513 O O . VAL A 1 324 ? 57.778 15.197 48.312 1.00 32.10 324 VAL A O 1
ATOM 2517 N N . ARG A 1 325 ? 55.788 14.124 48.278 1.00 28.04 325 ARG A N 1
ATOM 2518 C CA . ARG A 1 325 ? 56.358 12.806 48.514 1.00 32.56 325 ARG A CA 1
ATOM 2519 C C . ARG A 1 325 ? 57.237 12.398 47.338 1.00 32.10 325 ARG A C 1
ATOM 2520 O O . ARG A 1 325 ? 57.002 12.801 46.198 1.00 31.61 325 ARG A O 1
ATOM 2528 N N . ASN A 1 326 ? 58.266 11.593 47.619 1.00 30.69 326 ASN A N 1
ATOM 2529 C CA . ASN A 1 326 ? 59.175 11.146 46.571 1.00 35.99 326 ASN A CA 1
ATOM 2530 C C . ASN A 1 326 ? 58.780 9.795 45.985 1.00 38.49 326 ASN A C 1
ATOM 2531 O O . ASN A 1 326 ? 59.585 9.178 45.280 1.00 34.96 326 ASN A O 1
ATOM 2536 N N . ASP A 1 327 ? 57.569 9.319 46.269 1.00 32.40 327 ASP A N 1
ATOM 2537 C CA . ASP A 1 327 ? 56.989 8.209 45.529 1.00 33.54 327 ASP A CA 1
ATOM 2538 C C . ASP A 1 327 ? 55.982 8.688 44.491 1.00 40.18 327 ASP A C 1
ATOM 2539 O O . ASP A 1 327 ? 55.240 7.873 43.935 1.00 38.64 327 ASP A O 1
ATOM 2544 N N . VAL A 1 328 ? 55.946 9.994 44.219 1.00 33.79 328 VAL A N 1
ATOM 2545 C CA . VAL A 1 328 ? 55.155 10.520 43.114 1.00 32.21 328 VAL A CA 1
ATOM 2546 C C . VAL A 1 328 ? 55.767 10.069 41.794 1.00 34.41 328 VAL A C 1
ATOM 2547 O O . VAL A 1 328 ? 56.992 10.094 41.616 1.00 34.37 328 VAL A O 1
ATOM 2551 N N . LYS A 1 329 ? 54.914 9.638 40.864 1.00 35.66 329 LYS A N 1
ATOM 2552 C CA . LYS A 1 329 ? 55.332 9.302 39.508 1.00 46.38 329 LYS A CA 1
ATOM 2553 C C . LYS A 1 329 ? 55.185 10.520 38.604 1.00 46.56 329 LYS A C 1
ATOM 2554 O O . LYS A 1 329 ? 54.103 11.108 38.517 1.00 42.30 329 LYS A O 1
ATOM 2560 N N . TYR A 1 330 ? 56.276 10.891 37.930 1.00 41.13 330 TYR A N 1
ATOM 2561 C CA . TYR A 1 330 ? 56.276 11.978 36.962 1.00 43.42 330 TYR A CA 1
ATOM 2562 C C . TYR A 1 330 ? 56.334 11.434 35.539 1.00 44.46 330 TYR A C 1
ATOM 2563 O O . TYR A 1 330 ? 56.871 10.348 35.306 1.00 40.26 330 TYR A O 1
ATOM 2572 N N . PRO A 1 331 ? 55.794 12.165 34.563 1.00 48.71 331 PRO A N 1
ATOM 2573 C CA . PRO A 1 331 ? 56.048 11.812 33.164 1.00 49.69 331 PRO A CA 1
ATOM 2574 C C . PRO A 1 331 ? 57.537 11.885 32.867 1.00 52.46 331 PRO A C 1
ATOM 2575 O O . PRO A 1 331 ? 58.272 12.678 33.461 1.00 46.63 331 PRO A O 1
ATOM 2579 N N . GLU A 1 332 ? 57.982 11.036 31.937 1.00 53.87 332 GLU A N 1
ATOM 2580 C CA . GLU A 1 332 ? 59.406 10.963 31.625 1.00 53.32 332 GLU A CA 1
ATOM 2581 C C . GLU A 1 332 ? 59.909 12.266 31.016 1.00 54.89 332 GLU A C 1
ATOM 2582 O O . GLU A 1 332 ? 61.032 12.700 31.299 1.00 51.09 332 GLU A O 1
ATOM 2588 N N . ASP A 1 333 ? 59.089 12.908 30.186 1.00 59.99 333 ASP A N 1
ATOM 2589 C CA . ASP A 1 333 ? 59.459 14.124 29.468 1.00 48.06 333 ASP A CA 1
ATOM 2590 C C . ASP A 1 333 ? 58.627 15.279 30.010 1.00 44.38 333 ASP A C 1
ATOM 2591 O O . ASP A 1 333 ? 57.408 15.317 29.816 1.00 45.33 333 ASP A O 1
ATOM 2596 N N . LEU A 1 334 ? 59.291 16.224 30.683 1.00 43.10 334 LEU A N 1
ATOM 2597 C CA . LEU A 1 334 ? 58.648 17.433 31.187 1.00 40.03 334 LEU A CA 1
ATOM 2598 C C . LEU A 1 334 ? 59.208 18.694 30.531 1.00 42.81 334 LEU A C 1
ATOM 2599 O O . LEU A 1 334 ? 59.116 19.782 31.108 1.00 41.67 334 LEU A O 1
ATOM 2604 N N . SER A 1 335 ? 59.785 18.570 29.329 1.00 43.96 335 SER A N 1
ATOM 2605 C CA . SER A 1 335 ? 60.401 19.717 28.667 1.00 51.33 335 SER A CA 1
ATOM 2606 C C . SER A 1 335 ? 59.395 20.806 28.312 1.00 52.76 335 SER A C 1
ATOM 2607 O O . SER A 1 335 ? 59.797 21.956 28.111 1.00 50.27 335 SER A O 1
ATOM 2610 N N . ALA A 1 336 ? 58.104 20.476 28.229 1.00 53.09 336 ALA A N 1
ATOM 2611 C CA . ALA A 1 336 ? 57.096 21.492 27.944 1.00 57.18 336 ALA A CA 1
ATOM 2612 C C . ALA A 1 336 ? 56.919 22.480 29.092 1.00 47.10 336 ALA A C 1
ATOM 2613 O O . ALA A 1 336 ? 56.392 23.574 28.869 1.00 46.88 336 ALA A O 1
ATOM 2615 N N . TYR A 1 337 ? 57.355 22.130 30.304 1.00 42.66 337 TYR A N 1
ATOM 2616 C CA . TYR A 1 337 ? 57.162 22.969 31.479 1.00 41.25 337 TYR A CA 1
ATOM 2617 C C . TYR A 1 337 ? 58.415 23.731 31.888 1.00 41.16 337 TYR A C 1
ATOM 2618 O O . TYR A 1 337 ? 58.428 24.345 32.960 1.00 39.73 337 TYR A O 1
ATOM 2627 N N . GLY A 1 338 ? 59.466 23.706 31.073 1.00 41.34 338 GLY A N 1
ATOM 2628 C CA . GLY A 1 338 ? 60.681 24.420 31.421 1.00 40.27 338 GLY A CA 1
ATOM 2629 C C . GLY A 1 338 ? 61.953 23.689 31.046 1.00 46.66 338 GLY A C 1
ATOM 2630 O O . GLY A 1 338 ? 61.906 22.597 30.470 1.00 43.25 338 GLY A O 1
ATOM 2631 N N . THR A 1 339 ? 63.104 24.283 31.367 1.00 46.04 339 THR A N 1
ATOM 2632 C CA . THR A 1 339 ? 64.390 23.683 31.040 1.00 55.08 339 THR A CA 1
ATOM 2633 C C . THR A 1 339 ? 65.134 23.123 32.245 1.00 47.87 339 THR A C 1
ATOM 2634 O O . THR A 1 339 ? 66.061 22.330 32.057 1.00 55.04 339 THR A O 1
ATOM 2638 N N . ARG A 1 340 ? 64.757 23.503 33.463 1.00 45.49 340 ARG A N 1
ATOM 2639 C CA . ARG A 1 340 ? 65.372 22.996 34.681 1.00 41.44 340 ARG A CA 1
ATOM 2640 C C . ARG A 1 340 ? 64.399 22.081 35.414 1.00 44.77 340 ARG A C 1
ATOM 2641 O O . ARG A 1 340 ? 63.182 22.276 35.359 1.00 36.59 340 ARG A O 1
ATOM 2649 N N . GLU A 1 341 ? 64.949 21.092 36.126 1.00 40.67 341 GLU A N 1
ATOM 2650 C CA . GLU A 1 341 ? 64.105 20.117 36.814 1.00 41.16 341 GLU A CA 1
ATOM 2651 C C . GLU A 1 341 ? 63.182 20.791 37.825 1.00 44.78 341 GLU A C 1
ATOM 2652 O O . GLU A 1 341 ? 61.987 20.478 37.893 1.00 39.63 341 GLU A O 1
ATOM 2658 N N . ALA A 1 342 ? 63.722 21.716 38.626 1.00 36.33 342 ALA A N 1
ATOM 2659 C CA . ALA A 1 342 ? 62.907 22.400 39.628 1.00 34.16 342 ALA A CA 1
ATOM 2660 C C . ALA A 1 342 ? 61.764 23.162 38.973 1.00 28.41 342 ALA A C 1
ATOM 2661 O O . ALA A 1 342 ? 60.607 23.072 39.404 1.00 30.93 342 ALA A O 1
ATOM 2663 N N . GLU A 1 343 ? 62.080 23.930 37.930 1.00 31.29 343 GLU A N 1
ATOM 2664 C CA . GLU A 1 343 ? 61.059 24.649 37.177 1.00 35.82 343 GLU A CA 1
ATOM 2665 C C . GLU A 1 343 ? 60.062 23.690 36.536 1.00 37.76 343 GLU A C 1
ATOM 2666 O O . GLU A 1 343 ? 58.848 23.933 36.563 1.00 28.48 343 GLU A O 1
ATOM 2672 N N . GLN A 1 344 ? 60.558 22.588 35.967 1.00 36.75 344 GLN A N 1
ATOM 2673 C CA . GLN A 1 344 ? 59.687 21.633 35.285 1.00 36.24 344 GLN A CA 1
ATOM 2674 C C . GLN A 1 344 ? 58.671 21.022 36.240 1.00 36.60 344 GLN A C 1
ATOM 2675 O O . GLN A 1 344 ? 57.477 20.951 35.927 1.00 32.74 344 GLN A O 1
ATOM 2681 N N . LYS A 1 345 ? 59.125 20.562 37.410 1.00 29.17 345 LYS A N 1
ATOM 2682 C CA . LYS A 1 345 ? 58.209 19.881 38.318 1.00 31.40 345 LYS A CA 1
ATOM 2683 C C . LYS A 1 345 ? 57.269 20.859 39.007 1.00 25.60 345 LYS A C 1
ATOM 2684 O O . LYS A 1 345 ? 56.109 20.519 39.271 1.00 31.34 345 LYS A O 1
ATOM 2690 N N . PHE A 1 346 ? 57.742 22.074 39.290 1.00 29.59 346 PHE A N 1
ATOM 2691 C CA . PHE A 1 346 ? 56.869 23.106 39.840 1.00 30.11 346 PHE A CA 1
ATOM 2692 C C . PHE A 1 346 ? 55.708 23.390 38.891 1.00 32.77 346 PHE A C 1
ATOM 2693 O O . PHE A 1 346 ? 54.534 23.304 39.275 1.00 31.30 346 PHE A O 1
ATOM 2701 N N . ASN A 1 347 ? 56.020 23.718 37.638 1.00 25.14 347 ASN A N 1
ATOM 2702 C CA . ASN A 1 347 ? 54.974 24.094 36.694 1.00 32.65 347 ASN A CA 1
ATOM 2703 C C . ASN A 1 347 ? 54.123 22.898 36.289 1.00 32.32 347 ASN A C 1
ATOM 2704 O O . ASN A 1 347 ? 52.934 23.060 35.991 1.00 32.30 347 ASN A O 1
ATOM 2709 N N . TYR A 1 348 ? 54.710 21.699 36.274 1.00 30.82 348 TYR A N 1
ATOM 2710 C CA . TYR A 1 348 ? 53.927 20.489 36.044 1.00 34.34 348 TYR A CA 1
ATOM 2711 C C . TYR A 1 348 ? 52.896 20.284 37.147 1.00 26.79 348 TYR A C 1
ATOM 2712 O O . TYR A 1 348 ? 51.733 19.960 36.876 1.00 35.32 348 TYR A O 1
ATOM 2721 N N . PHE A 1 349 ? 53.308 20.450 38.405 1.00 27.48 349 PHE A N 1
ATOM 2722 C CA . PHE A 1 349 ? 52.381 20.214 39.506 1.00 30.75 349 PHE A CA 1
ATOM 2723 C C . PHE A 1 349 ? 51.281 21.266 39.551 1.00 31.64 349 PHE A C 1
ATOM 2724 O O . PHE A 1 349 ? 50.148 20.956 39.937 1.00 32.82 349 PHE A O 1
ATOM 2732 N N . VAL A 1 350 ? 51.588 22.502 39.156 1.00 30.51 350 VAL A N 1
ATOM 2733 C CA . VAL A 1 350 ? 50.578 23.557 39.175 1.00 35.44 350 VAL A CA 1
ATOM 2734 C C . VAL A 1 350 ? 49.415 23.197 38.258 1.00 38.62 350 VAL A C 1
ATOM 2735 O O . VAL A 1 350 ? 48.244 23.315 38.639 1.00 36.89 350 VAL A O 1
ATOM 2739 N N . GLN A 1 351 ? 49.715 22.736 37.043 1.00 31.67 351 GLN A N 1
ATOM 2740 C CA . GLN A 1 351 ? 48.644 22.418 36.108 1.00 31.86 351 GLN A CA 1
ATOM 2741 C C . GLN A 1 351 ? 47.952 21.094 36.415 1.00 32.55 351 GLN A C 1
ATOM 2742 O O . GLN A 1 351 ? 46.986 20.756 35.728 1.00 33.98 351 GLN A O 1
ATOM 2748 N N . LYS A 1 352 ? 48.403 20.339 37.420 1.00 32.49 352 LYS A N 1
ATOM 2749 C CA . LYS A 1 352 ? 47.658 19.149 37.822 1.00 33.84 352 LYS A CA 1
ATOM 2750 C C . LYS A 1 352 ? 46.427 19.477 38.660 1.00 36.51 352 LYS A C 1
ATOM 2751 O O . LYS A 1 352 ? 45.534 18.632 38.774 1.00 35.80 352 LYS A O 1
ATOM 2757 N N . TYR A 1 353 ? 46.366 20.670 39.256 1.00 36.45 353 TYR A N 1
ATOM 2758 C CA . TYR A 1 353 ? 45.241 21.091 40.087 1.00 34.32 353 TYR A CA 1
ATOM 2759 C C . TYR A 1 353 ? 44.742 22.433 39.580 1.00 29.00 353 TYR A C 1
ATOM 2760 O O . TYR A 1 353 ? 45.505 23.406 39.546 1.00 29.67 353 TYR A O 1
ATOM 2769 N N . GLU A 1 354 ? 43.461 22.493 39.199 1.00 30.05 354 GLU A N 1
ATOM 2770 C CA . GLU A 1 354 ? 42.924 23.745 38.678 1.00 30.04 354 GLU A CA 1
ATOM 2771 C C . GLU A 1 354 ? 42.979 24.851 39.723 1.00 30.92 354 GLU A C 1
ATOM 2772 O O . GLU A 1 354 ? 43.178 26.020 39.374 1.00 39.18 354 GLU A O 1
ATOM 2778 N N . LEU A 1 355 ? 42.835 24.510 41.007 1.00 30.79 355 LEU A N 1
ATOM 2779 C CA . LEU A 1 355 ? 42.911 25.542 42.033 1.00 29.40 355 LEU A CA 1
ATOM 2780 C C . LEU A 1 355 ? 44.331 26.074 42.180 1.00 28.97 355 LEU A C 1
ATOM 2781 O O . LEU A 1 355 ? 44.519 27.265 42.454 1.00 32.50 355 LEU A O 1
ATOM 2786 N N . LEU A 1 356 ? 45.340 25.223 41.984 1.00 28.55 356 LEU A N 1
ATOM 2787 C CA . LEU A 1 356 ? 46.715 25.709 42.038 1.00 30.99 356 LEU A CA 1
ATOM 2788 C C . LEU A 1 356 ? 47.014 26.632 40.865 1.00 30.38 356 LEU A C 1
ATOM 2789 O O . LEU A 1 356 ? 47.692 27.653 41.029 1.00 28.88 356 LEU A O 1
ATOM 2794 N N . GLN A 1 357 ? 46.505 26.295 39.676 1.00 31.28 357 GLN A N 1
ATOM 2795 C CA . GLN A 1 357 ? 46.741 27.134 38.506 1.00 27.38 357 GLN A CA 1
ATOM 2796 C C . GLN A 1 357 ? 46.016 28.467 38.629 1.00 29.57 357 GLN A C 1
ATOM 2797 O O . GLN A 1 357 ? 46.581 29.519 38.306 1.00 34.08 357 GLN A O 1
ATOM 2803 N N . GLN A 1 358 ? 44.764 28.442 39.090 1.00 33.01 358 GLN A N 1
ATOM 2804 C CA . GLN A 1 358 ? 44.043 29.685 39.342 1.00 33.55 358 GLN A CA 1
ATOM 2805 C C . GLN A 1 358 ? 44.711 30.490 40.449 1.00 33.79 358 GLN A C 1
ATOM 2806 O O . GLN A 1 358 ? 44.752 31.725 40.392 1.00 29.91 358 GLN A O 1
ATOM 2812 N N . PHE A 1 359 ? 45.242 29.811 41.467 1.00 34.19 359 PHE A N 1
ATOM 2813 C CA . PHE A 1 359 ? 45.962 30.525 42.514 1.00 29.57 359 PHE A CA 1
ATOM 2814 C C . PHE A 1 359 ? 47.219 31.180 41.956 1.00 29.46 359 PHE A C 1
ATOM 2815 O O . PHE A 1 359 ? 47.407 32.397 42.078 1.00 27.29 359 PHE A O 1
ATOM 2823 N N . MET A 1 360 ? 48.076 30.385 41.308 1.00 33.44 360 MET A N 1
ATOM 2824 C CA . MET A 1 360 ? 49.347 30.887 40.797 1.00 30.85 360 MET A CA 1
ATOM 2825 C C . MET A 1 360 ? 49.172 31.994 39.771 1.00 32.61 360 MET A C 1
ATOM 2826 O O . MET A 1 360 ? 50.107 32.770 39.546 1.00 33.74 360 MET A O 1
ATOM 2831 N N . SER A 1 361 ? 48.004 32.087 39.141 1.00 39.29 361 SER A N 1
ATOM 2832 C CA . SER A 1 361 ? 47.790 33.127 38.146 1.00 35.71 361 SER A CA 1
ATOM 2833 C C . SER A 1 361 ? 47.637 34.511 38.760 1.00 38.78 361 SER A C 1
ATOM 2834 O O . SER A 1 361 ? 47.522 35.489 38.013 1.00 32.38 361 SER A O 1
ATOM 2837 N N . ASN A 1 362 ? 47.640 34.621 40.087 1.00 31.39 362 ASN A N 1
ATOM 2838 C CA . ASN A 1 362 ? 47.725 35.907 40.768 1.00 32.55 362 ASN A CA 1
ATOM 2839 C C . ASN A 1 362 ? 49.162 36.361 40.987 1.00 30.67 362 ASN A C 1
ATOM 2840 O O . ASN A 1 362 ? 49.376 37.456 41.516 1.00 36.27 362 ASN A O 1
ATOM 2845 N N . PHE A 1 363 ? 50.147 35.556 40.598 1.00 30.12 363 PHE A N 1
ATOM 2846 C CA . PHE A 1 363 ? 51.532 35.804 40.962 1.00 30.04 363 PHE A CA 1
ATOM 2847 C C . PHE A 1 363 ? 52.406 35.835 39.720 1.00 33.36 363 PHE A C 1
ATOM 2848 O O . PHE A 1 363 ? 52.166 35.112 38.750 1.00 38.13 363 PHE A O 1
ATOM 2856 N N . GLU A 1 364 ? 53.428 36.682 39.768 1.00 32.52 364 GLU A N 1
ATOM 2857 C CA . GLU A 1 364 ? 54.387 36.840 38.685 1.00 35.34 364 GLU A CA 1
ATOM 2858 C C . GLU A 1 364 ? 55.748 36.353 39.165 1.00 42.63 364 GLU A C 1
ATOM 2859 O O . GLU A 1 364 ? 56.201 36.734 40.251 1.00 34.62 364 GLU A O 1
ATOM 2865 N N . LEU A 1 365 ? 56.385 35.502 38.365 1.00 31.53 365 LEU A N 1
ATOM 2866 C CA . LEU A 1 365 ? 57.664 34.919 38.753 1.00 34.38 365 LEU A CA 1
ATOM 2867 C C . LEU A 1 365 ? 58.755 35.983 38.777 1.00 38.05 365 LEU A C 1
ATOM 2868 O O . LEU A 1 365 ? 58.870 36.792 37.852 1.00 35.05 365 LEU A O 1
ATOM 2873 N N . ILE A 1 366 ? 59.560 35.978 39.836 1.00 31.80 366 ILE A N 1
ATOM 2874 C CA . ILE A 1 366 ? 60.718 36.856 39.950 1.00 30.53 366 ILE A CA 1
ATOM 2875 C C . ILE A 1 366 ? 61.955 36.089 39.505 1.00 29.76 366 ILE A C 1
ATOM 2876 O O . ILE A 1 366 ? 62.198 34.964 39.963 1.00 30.13 366 ILE A O 1
ATOM 2881 N N . GLU A 1 367 ? 62.737 36.695 38.615 1.00 28.13 367 GLU A N 1
ATOM 2882 C CA . GLU A 1 367 ? 63.941 36.073 38.080 1.00 40.26 367 GLU A CA 1
ATOM 2883 C C . GLU A 1 367 ? 65.116 36.364 39.004 1.00 36.71 367 GLU A C 1
ATOM 2884 O O . GLU A 1 367 ? 65.419 37.531 39.276 1.00 35.55 367 GLU A O 1
ATOM 2890 N N . ASN A 1 368 ? 65.772 35.305 39.484 1.00 31.63 368 ASN A N 1
ATOM 2891 C CA . ASN A 1 368 ? 67.092 35.417 40.107 1.00 31.99 368 ASN A CA 1
ATOM 2892 C C . ASN A 1 368 ? 67.095 36.408 41.272 1.00 35.73 368 ASN A C 1
ATOM 2893 O O . ASN A 1 368 ? 67.975 37.265 41.387 1.00 33.53 368 ASN A O 1
ATOM 2898 N N . LEU A 1 369 ? 66.093 36.283 42.146 1.00 29.74 369 LEU A N 1
ATOM 2899 C CA . LEU A 1 369 ? 65.984 37.202 43.276 1.00 31.57 369 LEU A CA 1
ATOM 2900 C C . LEU A 1 369 ? 67.246 37.189 44.131 1.00 30.26 369 LEU A C 1
ATOM 2901 O O . LEU A 1 369 ? 67.680 38.237 44.623 1.00 30.41 369 LEU A O 1
ATOM 2906 N N . TYR A 1 370 ? 67.858 36.019 44.314 1.00 32.91 370 TYR A N 1
ATOM 2907 C CA . TYR A 1 370 ? 69.032 35.892 45.170 1.00 29.47 370 TYR A CA 1
ATOM 2908 C C . TYR A 1 370 ? 70.311 35.658 44.367 1.00 35.12 370 TYR A C 1
ATOM 2909 O O . TYR A 1 370 ? 71.237 34.991 44.834 1.00 40.29 370 TYR A O 1
ATOM 2918 N N . GLY A 1 371 ? 70.380 36.222 43.167 1.00 36.80 371 GLY A N 1
ATOM 2919 C CA . GLY A 1 371 ? 71.547 36.087 42.327 1.00 40.76 371 GLY A CA 1
ATOM 2920 C C . GLY A 1 371 ? 71.326 35.098 41.202 1.00 36.05 371 GLY A C 1
ATOM 2921 O O . GLY A 1 371 ? 70.278 34.447 41.111 1.00 28.99 371 GLY A O 1
ATOM 2922 N N . PRO A 1 372 ? 72.323 34.956 40.329 1.00 40.26 372 PRO A N 1
ATOM 2923 C CA . PRO A 1 372 ? 72.164 34.080 39.161 1.00 36.18 372 PRO A CA 1
ATOM 2924 C C . PRO A 1 372 ? 71.887 32.644 39.579 1.00 34.31 372 PRO A C 1
ATOM 2925 O O . PRO A 1 372 ? 72.456 32.136 40.547 1.00 35.47 372 PRO A O 1
ATOM 2929 N N . GLY A 1 373 ? 70.989 31.998 38.844 1.00 35.25 373 GLY A N 1
ATOM 2930 C CA . GLY A 1 373 ? 70.652 30.616 39.104 1.00 39.91 373 GLY A CA 1
ATOM 2931 C C . GLY A 1 373 ? 69.657 30.387 40.216 1.00 35.26 373 GLY A C 1
ATOM 2932 O O . GLY A 1 373 ? 69.420 29.228 40.574 1.00 40.52 373 GLY A O 1
ATOM 2933 N N . THR A 1 374 ? 69.049 31.443 40.762 1.00 30.56 374 THR A N 1
ATOM 2934 C CA . THR A 1 374 ? 68.168 31.321 41.918 1.00 28.37 374 THR A CA 1
ATOM 2935 C C . THR A 1 374 ? 66.700 31.541 41.576 1.00 32.66 374 THR A C 1
ATOM 2936 O O . THR A 1 374 ? 65.876 31.678 42.488 1.00 30.34 374 THR A O 1
ATOM 2940 N N . THR A 1 375 ? 66.342 31.572 40.291 1.00 30.91 375 THR A N 1
ATOM 2941 C CA . THR A 1 375 ? 64.925 31.632 39.950 1.00 30.34 375 THR A CA 1
ATOM 2942 C C . THR A 1 375 ? 64.193 30.415 40.495 1.00 28.03 375 THR A C 1
ATOM 2943 O O . THR A 1 375 ? 63.050 30.519 40.955 1.00 32.40 375 THR A O 1
ATOM 2947 N N . TRP A 1 376 ? 64.854 29.259 40.484 1.00 27.89 376 TRP A N 1
ATOM 2948 C CA . TRP A 1 376 ? 64.261 27.994 40.883 1.00 31.24 376 TRP A CA 1
ATOM 2949 C C . TRP A 1 376 ? 65.209 27.251 41.809 1.00 31.24 376 TRP A C 1
ATOM 2950 O O . TRP A 1 376 ? 66.427 27.263 41.608 1.00 33.12 376 TRP A O 1
ATOM 2961 N N . PHE A 1 377 ? 64.639 26.598 42.817 1.00 31.72 377 PHE A N 1
ATOM 2962 C CA . PHE A 1 377 ? 65.391 25.761 43.735 1.00 31.85 377 PHE A CA 1
ATOM 2963 C C . PHE A 1 377 ? 64.765 24.376 43.771 1.00 29.70 377 PHE A C 1
ATOM 2964 O O . PHE A 1 377 ? 63.545 24.230 43.660 1.00 29.98 377 PHE A O 1
ATOM 2972 N N . ILE A 1 378 ? 65.602 23.359 43.937 1.00 29.32 378 ILE A N 1
ATOM 2973 C CA . ILE A 1 378 ? 65.122 22.006 44.187 1.00 33.90 378 ILE A CA 1
ATOM 2974 C C . ILE A 1 378 ? 65.996 21.379 45.263 1.00 39.35 378 ILE A C 1
ATOM 2975 O O . ILE A 1 378 ? 67.200 21.643 45.335 1.00 39.64 378 ILE A O 1
ATOM 2980 N N . ARG A 1 379 ? 65.378 20.576 46.127 1.00 28.91 379 ARG A N 1
ATOM 2981 C CA . ARG A 1 379 ? 66.118 19.813 47.121 1.00 31.71 379 ARG A CA 1
ATOM 2982 C C . ARG A 1 379 ? 65.399 18.493 47.339 1.00 33.45 379 ARG A C 1
ATOM 2983 O O . ARG A 1 379 ? 64.182 18.477 47.549 1.00 32.58 379 ARG A O 1
ATOM 2991 N N . LYS A 1 380 ? 66.147 17.398 47.297 1.00 26.08 380 LYS A N 1
ATOM 2992 C CA . LYS A 1 380 ? 65.566 16.065 47.299 1.00 31.94 380 LYS A CA 1
ATOM 2993 C C . LYS A 1 380 ? 65.979 15.286 48.543 1.00 30.65 380 LYS A C 1
ATOM 2994 O O . LYS A 1 380 ? 67.082 15.464 49.070 1.00 32.18 380 LYS A O 1
ATOM 3000 N N . THR A 1 381 ? 65.070 14.418 49.002 1.00 28.45 381 THR A N 1
ATOM 3001 C CA . THR A 1 381 ? 65.266 13.556 50.170 1.00 31.33 381 THR A CA 1
ATOM 3002 C C . THR A 1 381 ? 65.521 14.398 51.429 1.00 26.14 381 THR A C 1
ATOM 3003 O O . THR A 1 381 ? 66.623 14.454 51.979 1.00 32.26 381 THR A O 1
ATOM 3007 N N . LEU A 1 382 ? 64.444 15.041 51.884 1.00 25.08 382 LEU A N 1
ATOM 3008 C CA . LEU A 1 382 ? 64.571 16.098 52.886 1.00 32.43 382 LEU A CA 1
ATOM 3009 C C . LEU A 1 382 ? 64.940 15.552 54.264 1.00 34.15 382 LEU A C 1
ATOM 3010 O O . LEU A 1 382 ? 65.832 16.087 54.930 1.00 25.58 382 LEU A O 1
ATOM 3015 N N . ALA A 1 383 ? 64.255 14.508 54.720 1.00 27.95 383 ALA A N 1
ATOM 3016 C CA . ALA A 1 383 ? 64.320 14.118 56.125 1.00 25.70 383 ALA A CA 1
ATOM 3017 C C . ALA A 1 383 ? 65.517 13.214 56.406 1.00 25.99 383 ALA A C 1
ATOM 3018 O O . ALA A 1 383 ? 65.852 12.334 55.607 1.00 29.58 383 ALA A O 1
ATOM 3020 N N . TYR A 1 384 ? 66.154 13.435 57.558 1.00 28.45 384 TYR A N 1
ATOM 3021 C CA . TYR A 1 384 ? 67.329 12.677 57.976 1.00 28.10 384 TYR A CA 1
ATOM 3022 C C . TYR A 1 384 ? 67.535 12.892 59.469 1.00 28.40 384 TYR A C 1
ATOM 3023 O O . TYR A 1 384 ? 66.963 13.806 60.068 1.00 28.40 384 TYR A O 1
ATOM 3032 N N . GLN A 1 385 ? 68.397 12.064 60.060 1.00 26.87 385 GLN A N 1
ATOM 3033 C CA . GLN A 1 385 ? 68.821 12.265 61.441 1.00 27.17 385 GLN A CA 1
ATOM 3034 C C . GLN A 1 385 ? 70.303 11.944 61.599 1.00 26.14 385 GLN A C 1
ATOM 3035 O O . GLN A 1 385 ? 70.822 11.029 60.950 1.00 30.08 385 GLN A O 1
ATOM 3041 N N . SER A 1 386 ? 70.976 12.704 62.466 1.00 27.74 386 SER A N 1
ATOM 3042 C CA . SER A 1 386 ? 72.345 12.394 62.869 1.00 31.74 386 SER A CA 1
ATOM 3043 C C . SER A 1 386 ? 72.321 11.445 64.062 1.00 30.53 386 SER A C 1
ATOM 3044 O O . SER A 1 386 ? 71.772 11.807 65.112 1.00 28.90 386 SER A O 1
ATOM 3047 N N . PRO A 1 387 ? 72.888 10.240 63.952 1.00 31.98 387 PRO A N 1
ATOM 3048 C CA . PRO A 1 387 ? 72.862 9.318 65.098 1.00 33.82 387 PRO A CA 1
ATOM 3049 C C . PRO A 1 387 ? 73.699 9.782 66.282 1.00 31.32 387 PRO A C 1
ATOM 3050 O O . PRO A 1 387 ? 73.403 9.386 67.415 1.00 33.13 387 PRO A O 1
ATOM 3054 N N . VAL A 1 388 ? 74.733 10.595 66.065 1.00 25.59 388 VAL A N 1
ATOM 3055 C CA . VAL A 1 3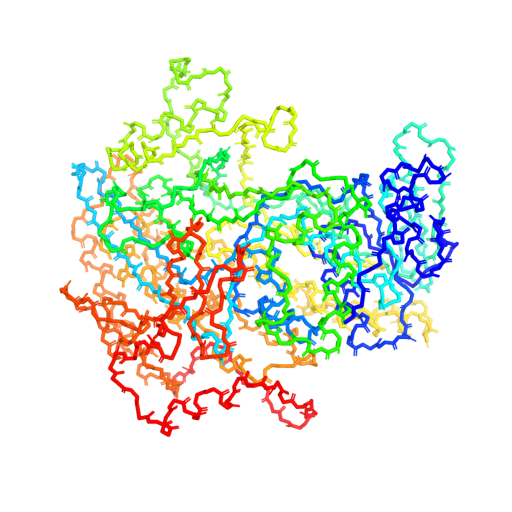88 ? 75.590 11.085 67.144 1.00 29.48 388 VAL A CA 1
ATOM 3056 C C . VAL A 1 388 ? 75.614 12.606 67.078 1.00 31.52 388 VAL A C 1
ATOM 3057 O O . VAL A 1 388 ? 75.944 13.179 66.033 1.00 29.37 388 VAL A O 1
ATOM 3061 N N . VAL A 1 389 ? 75.267 13.260 68.188 1.00 26.99 389 VAL A N 1
ATOM 3062 C CA . VAL A 1 389 ? 75.184 14.715 68.237 1.00 22.47 389 VAL A CA 1
ATOM 3063 C C . VAL A 1 389 ? 76.093 15.327 69.291 1.00 26.60 389 VAL A C 1
ATOM 3064 O O . VAL A 1 389 ? 76.088 16.552 69.456 1.00 25.00 389 VAL A O 1
ATOM 3068 N N . SER A 1 390 ? 76.872 14.522 70.012 1.00 25.67 390 SER A N 1
ATOM 3069 C CA . SER A 1 390 ? 77.841 15.073 70.951 1.00 24.38 390 SER A CA 1
ATOM 3070 C C . SER A 1 390 ? 78.943 14.050 71.191 1.00 30.44 390 SER A C 1
ATOM 3071 O O . SER A 1 390 ? 78.781 12.854 70.931 1.00 28.49 390 SER A O 1
ATOM 3074 N N . GLY A 1 391 ? 80.069 14.551 71.692 1.00 27.30 391 GLY A N 1
ATOM 3075 C CA . GLY A 1 391 ? 81.223 13.741 72.002 1.00 34.15 391 GLY A CA 1
ATOM 3076 C C . GLY A 1 391 ? 82.284 14.592 72.667 1.00 28.40 391 GLY A C 1
ATOM 3077 O O . GLY A 1 391 ? 82.114 15.806 72.824 1.00 30.28 391 GLY A O 1
ATOM 3078 N N . PRO A 1 392 ? 83.400 13.976 73.084 1.00 33.85 392 PRO A N 1
ATOM 3079 C CA . PRO A 1 392 ? 84.448 14.749 73.768 1.00 34.15 392 PRO A CA 1
ATOM 3080 C C . PRO A 1 392 ? 84.894 15.954 72.954 1.00 29.58 392 PRO A C 1
ATOM 3081 O O . PRO A 1 392 ? 85.445 15.810 71.856 1.00 32.00 392 PRO A O 1
ATOM 3085 N N . GLY A 1 393 ? 84.610 17.148 73.474 1.00 27.49 393 GLY A N 1
ATOM 3086 C CA . GLY A 1 393 ? 85.017 18.384 72.846 1.00 28.46 393 GLY A CA 1
ATOM 3087 C C . GLY A 1 393 ? 84.003 19.025 71.918 1.00 25.52 393 GLY A C 1
ATOM 3088 O O . GLY A 1 393 ? 84.287 20.107 71.386 1.00 26.76 393 GLY A O 1
ATOM 3089 N N . TRP A 1 394 ? 82.834 18.414 71.710 1.00 23.38 394 TRP A N 1
ATOM 3090 C CA . TRP A 1 394 ? 81.928 18.935 70.692 1.00 27.40 394 TRP A CA 1
ATOM 3091 C C . TRP A 1 394 ? 80.483 18.547 70.974 1.00 29.73 394 TRP A C 1
ATOM 3092 O O . TRP A 1 394 ? 80.195 17.616 71.730 1.00 25.16 394 TRP A O 1
ATOM 3103 N N . LEU A 1 395 ? 79.576 19.287 70.334 1.00 20.94 395 LEU A N 1
ATOM 3104 C CA . LEU A 1 395 ? 78.175 18.912 70.213 1.00 22.65 395 LEU A CA 1
ATOM 3105 C C . LEU A 1 395 ? 77.639 19.522 68.923 1.00 26.69 395 LEU A C 1
ATOM 3106 O O . LEU A 1 395 ? 78.287 20.364 68.294 1.00 25.09 395 LEU A O 1
ATOM 3111 N N . ALA A 1 396 ? 76.442 19.096 68.535 1.00 25.93 396 ALA A N 1
ATOM 3112 C CA . ALA A 1 396 ? 75.781 19.599 67.339 1.00 27.46 396 ALA A CA 1
ATOM 3113 C C . ALA A 1 396 ? 74.421 20.189 67.696 1.00 27.39 396 ALA A C 1
ATOM 3114 O O . ALA A 1 396 ? 73.776 19.768 68.663 1.00 24.19 396 ALA A O 1
ATOM 3116 N N . ILE A 1 397 ? 73.987 21.167 66.894 1.00 24.39 397 ILE A N 1
ATOM 3117 C CA . ILE A 1 397 ? 72.717 21.859 67.094 1.00 23.73 397 ILE A CA 1
ATOM 3118 C C . ILE A 1 397 ? 72.015 22.016 65.750 1.00 24.93 397 ILE A C 1
ATOM 3119 O O . ILE A 1 397 ? 72.622 21.872 64.688 1.00 23.74 397 ILE A O 1
ATOM 3124 N N . GLY A 1 398 ? 70.720 22.339 65.810 1.00 26.05 398 GLY A N 1
ATOM 3125 C CA . GLY A 1 398 ? 69.965 22.703 64.619 1.00 26.90 398 GLY A CA 1
ATOM 3126 C C . GLY A 1 398 ? 69.890 21.583 63.593 1.00 22.36 398 GLY A C 1
ATOM 3127 O O . GLY A 1 398 ? 69.805 20.397 63.930 1.00 26.79 398 GLY A O 1
ATOM 3128 N N . ASP A 1 399 ? 69.918 21.973 62.312 1.00 25.11 399 ASP A N 1
ATOM 3129 C CA . ASP A 1 399 ? 69.846 20.993 61.230 1.00 24.61 399 ASP A CA 1
ATOM 3130 C C . ASP A 1 399 ? 70.955 19.953 61.315 1.00 29.34 399 ASP A C 1
ATOM 3131 O O . ASP A 1 399 ? 70.795 18.849 60.781 1.00 24.68 399 ASP A O 1
ATOM 3136 N N . ALA A 1 400 ? 72.080 20.280 61.962 1.00 27.83 400 ALA A N 1
ATOM 3137 C CA . ALA A 1 400 ? 73.158 19.305 62.090 1.00 28.59 400 ALA A CA 1
ATOM 3138 C C . ALA A 1 400 ? 72.741 18.098 62.918 1.00 26.24 400 ALA A C 1
ATOM 3139 O O . ALA A 1 400 ? 73.395 17.053 62.837 1.00 30.58 400 ALA A O 1
ATOM 3141 N N . CYS A 1 401 ? 71.672 18.219 63.712 1.00 24.24 401 CYS A N 1
ATOM 3142 C CA . CYS A 1 401 ? 71.113 17.088 64.447 1.00 20.80 401 CYS A CA 1
ATOM 3143 C C . CYS A 1 401 ? 70.124 16.283 63.618 1.00 28.00 401 CYS A C 1
ATOM 3144 O O . CYS A 1 401 ? 69.963 15.079 63.844 1.00 26.85 401 CYS A O 1
ATOM 3147 N N . GLY A 1 402 ? 69.469 16.915 62.665 1.00 27.03 402 GLY A N 1
ATOM 3148 C CA . GLY A 1 402 ? 68.446 16.249 61.885 1.00 23.71 402 GLY A CA 1
ATOM 3149 C C . GLY A 1 402 ? 67.384 17.239 61.465 1.00 28.97 402 GLY A C 1
ATOM 3150 O O . GLY A 1 402 ? 67.334 18.376 61.930 1.00 33.73 402 GLY A O 1
ATOM 3151 N N . PHE A 1 403 ? 66.522 16.779 60.563 1.00 27.15 403 PHE A N 1
ATOM 3152 C CA . PHE A 1 403 ? 65.500 17.630 59.979 1.00 23.92 403 PHE A CA 1
ATOM 3153 C C . PHE A 1 403 ? 64.434 16.740 59.358 1.00 28.53 403 PHE A C 1
ATOM 3154 O O . PHE A 1 403 ? 64.712 15.605 58.962 1.00 26.26 403 PHE A O 1
ATOM 3162 N N . THR A 1 404 ? 63.206 17.262 59.280 1.00 25.73 404 THR A N 1
ATOM 3163 C CA . THR A 1 404 ? 62.107 16.516 58.670 1.00 28.89 404 THR A CA 1
ATOM 3164 C C . THR A 1 404 ? 61.554 17.241 57.450 1.00 27.34 404 THR A C 1
ATOM 3165 O O . THR A 1 404 ? 61.820 16.815 56.323 1.00 26.33 404 THR A O 1
ATOM 3169 N N . ASN A 1 405 ? 60.806 18.329 57.632 1.00 25.21 405 ASN A N 1
ATOM 3170 C CA . ASN A 1 405 ? 59.977 18.877 56.567 1.00 27.10 405 ASN A CA 1
ATOM 3171 C C . ASN A 1 405 ? 59.675 20.333 56.887 1.00 23.28 405 ASN A C 1
ATOM 3172 O O . ASN A 1 405 ? 59.669 20.714 58.064 1.00 27.53 405 ASN A O 1
ATOM 3177 N N . PRO A 1 406 ? 59.428 21.169 55.871 1.00 28.54 406 PRO A N 1
ATOM 3178 C CA . PRO A 1 406 ? 58.977 22.545 56.142 1.00 20.39 406 PRO A CA 1
ATOM 3179 C C . PRO A 1 406 ? 57.677 22.641 56.923 1.00 26.51 406 PRO A C 1
ATOM 3180 O O . PRO A 1 406 ? 57.430 23.684 57.535 1.00 25.53 406 PRO A O 1
ATOM 3184 N N . LEU A 1 407 ? 56.841 21.604 56.917 1.00 26.40 407 LEU A N 1
ATOM 3185 C CA . LEU A 1 407 ? 55.462 21.735 57.380 1.00 23.87 407 LEU A CA 1
ATOM 3186 C C . LEU A 1 407 ? 55.392 21.950 58.889 1.00 28.70 407 LEU A C 1
ATOM 3187 O O . LEU A 1 407 ? 55.915 21.147 59.666 1.00 27.34 407 LEU A O 1
ATOM 3192 N N . TYR A 1 408 ? 54.695 23.016 59.292 1.00 30.33 408 TYR A N 1
ATOM 3193 C CA . TYR A 1 408 ? 54.597 23.535 60.658 1.00 31.56 408 TYR A CA 1
ATOM 3194 C C . TYR A 1 408 ? 55.906 24.131 61.150 1.00 33.04 408 TYR A C 1
ATOM 3195 O O . TYR A 1 408 ? 56.034 24.428 62.345 1.00 29.07 408 TYR A O 1
ATOM 3204 N N . SER A 1 409 ? 56.876 24.325 60.259 1.00 28.11 409 SER A N 1
ATOM 3205 C CA . SER A 1 409 ? 58.113 25.034 60.558 1.00 26.39 409 SER A CA 1
ATOM 3206 C C . SER A 1 409 ? 58.864 24.526 61.796 1.00 29.13 409 SER A C 1
ATOM 3207 O O . SER A 1 409 ? 59.286 25.320 62.639 1.00 22.97 409 SER A O 1
ATOM 3210 N N . PRO A 1 410 ? 59.074 23.207 61.925 1.00 24.72 410 PRO A N 1
ATOM 3211 C CA . PRO A 1 410 ? 59.892 22.729 63.049 1.00 23.61 410 PRO A CA 1
ATOM 3212 C C . PRO A 1 410 ? 61.359 23.090 62.916 1.00 25.14 410 PRO A C 1
ATOM 3213 O O . PRO A 1 410 ? 62.051 23.150 63.941 1.00 28.06 410 PRO A O 1
ATOM 3217 N N . GLY A 1 411 ? 61.843 23.349 61.696 1.00 25.46 411 GLY A N 1
ATOM 3218 C CA . GLY A 1 411 ? 63.273 23.530 61.490 1.00 24.48 411 GLY A CA 1
ATOM 3219 C C . GLY A 1 411 ? 63.866 24.628 62.353 1.00 32.96 411 GLY A C 1
ATOM 3220 O O . GLY A 1 411 ? 64.891 24.433 63.012 1.00 28.18 411 GLY A O 1
ATOM 3221 N N . ILE A 1 412 ? 63.242 25.801 62.351 1.00 23.37 412 ILE A N 1
ATOM 3222 C CA . ILE A 1 412 ? 63.701 26.894 63.208 1.00 27.32 412 ILE A CA 1
ATOM 3223 C C . ILE A 1 412 ? 63.093 26.793 64.600 1.00 29.92 412 ILE A C 1
ATOM 3224 O O . ILE A 1 412 ? 63.799 26.873 65.608 1.00 25.30 412 ILE A O 1
ATOM 3229 N N . ASN A 1 413 ? 61.776 26.593 64.668 1.00 22.67 413 ASN A N 1
ATOM 3230 C CA . ASN A 1 413 ? 61.051 26.837 65.910 1.00 26.61 413 ASN A CA 1
ATOM 3231 C C . ASN A 1 413 ? 61.166 25.668 66.883 1.00 29.21 413 ASN A C 1
ATOM 3232 O O . ASN A 1 413 ? 61.269 25.885 68.093 1.00 25.31 413 ASN A O 1
ATOM 3237 N N . VAL A 1 414 ? 61.154 24.430 66.385 1.00 29.49 414 VAL A N 1
ATOM 3238 C CA . VAL A 1 414 ? 61.485 23.296 67.244 1.00 28.94 414 VAL A CA 1
ATOM 3239 C C . VAL A 1 414 ? 62.997 23.148 67.361 1.00 30.85 414 VAL A C 1
ATOM 3240 O O . VAL A 1 414 ? 63.528 22.866 68.444 1.00 28.83 414 VAL A O 1
ATOM 3244 N N . GLY A 1 415 ? 63.710 23.364 66.252 1.00 23.94 415 GLY A N 1
ATOM 3245 C CA . GLY A 1 415 ? 65.154 23.220 66.257 1.00 27.23 415 GLY A CA 1
ATOM 3246 C C . GLY A 1 415 ? 65.853 24.114 67.261 1.00 27.73 415 GLY A C 1
ATOM 3247 O O . GLY A 1 415 ? 66.910 23.751 67.785 1.00 26.27 415 GLY A O 1
ATOM 3248 N N . MET A 1 416 ? 65.281 25.289 67.551 1.00 23.00 416 MET A N 1
ATOM 3249 C CA . MET A 1 416 ? 65.935 26.167 68.517 1.00 22.06 416 MET A CA 1
ATOM 3250 C C . MET A 1 416 ? 65.914 25.595 69.929 1.00 21.62 416 MET A C 1
ATOM 3251 O O . MET A 1 416 ? 66.630 26.114 70.792 1.00 27.19 416 MET A O 1
ATOM 3256 N N . SER A 1 417 ? 65.148 24.526 70.180 1.00 23.29 417 SER A N 1
ATOM 3257 C CA . SER A 1 417 ? 65.253 23.853 71.471 1.00 23.75 417 SER A CA 1
ATOM 3258 C C . SER A 1 417 ? 66.646 23.259 71.663 1.00 31.88 417 SER A C 1
ATOM 3259 O O . SER A 1 417 ? 67.212 23.338 72.759 1.00 26.68 417 SER A O 1
ATOM 3262 N N . THR A 1 418 ? 67.230 22.680 70.607 1.00 33.44 418 THR A N 1
ATOM 3263 C CA . THR A 1 418 ? 68.593 22.167 70.733 1.00 29.67 418 THR A CA 1
ATOM 3264 C C . THR A 1 418 ? 69.593 23.310 70.849 1.00 30.78 418 THR A C 1
ATOM 3265 O O . THR A 1 418 ? 70.478 23.289 71.714 1.00 26.20 418 THR A O 1
ATOM 3269 N N . SER A 1 419 ? 69.451 24.330 69.996 1.00 22.23 419 SER A N 1
ATOM 3270 C CA . SER A 1 419 ? 70.359 25.475 70.031 1.00 20.89 419 SER A CA 1
ATOM 3271 C C . SER A 1 419 ? 70.387 26.129 71.413 1.00 26.52 419 SER A C 1
ATOM 3272 O O . SER A 1 419 ? 71.461 26.430 71.948 1.00 24.09 419 SER A O 1
ATOM 3275 N N . THR A 1 420 ? 69.216 26.367 72.009 1.00 26.16 420 THR A N 1
ATOM 3276 C CA . THR A 1 420 ? 69.209 27.089 73.279 1.00 23.17 420 THR A CA 1
ATOM 3277 C C . THR A 1 420 ? 69.580 26.196 74.460 1.00 27.81 420 THR A C 1
ATOM 3278 O O . THR A 1 420 ? 70.203 26.677 75.413 1.00 26.13 420 THR A O 1
ATOM 3282 N N . TRP A 1 421 ? 69.221 24.909 74.428 1.00 26.33 421 TRP A N 1
ATOM 3283 C CA . TRP A 1 421 ? 69.660 24.014 75.496 1.00 30.19 421 TRP A CA 1
ATOM 3284 C C . TRP A 1 421 ? 71.169 23.816 75.455 1.00 28.44 421 TRP A C 1
ATOM 3285 O O . TRP A 1 421 ? 71.836 23.852 76.497 1.00 24.70 421 TRP A O 1
ATOM 3296 N N . ALA A 1 422 ? 71.726 23.611 74.258 1.00 19.89 422 ALA A N 1
ATOM 3297 C CA . ALA A 1 422 ? 73.172 23.489 74.134 1.00 24.96 422 ALA A CA 1
ATOM 3298 C C . ALA A 1 422 ? 73.866 24.741 74.656 1.00 26.02 422 ALA A C 1
ATOM 3299 O O . ALA A 1 422 ? 74.903 24.653 75.326 1.00 29.07 422 ALA A O 1
ATOM 3301 N N . ALA A 1 423 ? 73.292 25.914 74.372 1.00 20.97 423 ALA A N 1
ATOM 3302 C CA . ALA A 1 423 ? 73.853 27.175 74.850 1.00 25.62 423 ALA A CA 1
ATOM 3303 C C . ALA A 1 423 ? 73.926 27.208 76.372 1.00 23.72 423 ALA A C 1
ATOM 3304 O O . ALA A 1 423 ? 74.946 27.597 76.953 1.00 25.47 423 ALA A O 1
ATOM 3306 N N . GLN A 1 424 ? 72.837 26.819 77.033 1.00 24.43 424 GLN A N 1
ATOM 3307 C CA . GLN A 1 424 ? 72.817 26.798 78.491 1.00 20.79 424 GLN A CA 1
ATOM 3308 C C . GLN A 1 424 ? 73.819 25.788 79.033 1.00 27.00 424 GLN A C 1
ATOM 3309 O O . GLN A 1 424 ? 74.562 26.082 79.978 1.00 26.87 424 GLN A O 1
ATOM 3315 N N . LEU A 1 425 ? 73.873 24.601 78.426 1.00 22.00 425 LEU A N 1
ATOM 3316 C CA . LEU A 1 425 ? 74.778 23.554 78.878 1.00 27.94 425 LEU A CA 1
ATOM 3317 C C . LEU A 1 425 ? 76.238 23.902 78.630 1.00 26.98 425 LEU A C 1
ATOM 3318 O O . LEU A 1 425 ? 77.116 23.319 79.275 1.00 26.37 425 LEU A O 1
ATOM 3323 N N . SER A 1 426 ? 76.519 24.842 77.724 1.00 22.07 426 SER A N 1
ATOM 3324 C CA . SER A 1 426 ? 77.903 25.131 77.363 1.00 24.73 426 SER A CA 1
ATOM 3325 C C . SER A 1 426 ? 78.688 25.729 78.526 1.00 24.11 426 SER A C 1
ATOM 3326 O O . SER A 1 426 ? 79.904 25.520 78.618 1.00 24.22 426 SER A O 1
ATOM 3329 N N . HIS A 1 427 ? 78.026 26.478 79.414 1.00 26.98 427 HIS A N 1
ATOM 3330 C CA . HIS A 1 427 ? 78.743 27.068 80.545 1.00 23.56 427 HIS A CA 1
ATOM 3331 C C . HIS A 1 427 ? 79.311 26.002 81.474 1.00 26.96 427 HIS A C 1
ATOM 3332 O O . HIS A 1 427 ? 80.531 26.006 81.715 1.00 25.60 427 HIS A O 1
ATOM 3339 N N . PRO A 1 428 ? 78.520 25.068 82.018 1.00 26.39 428 PRO A N 1
ATOM 3340 C CA . PRO A 1 428 ? 79.140 24.022 82.847 1.00 31.31 428 PRO A CA 1
ATOM 3341 C C . PRO A 1 428 ? 80.066 23.105 82.068 1.00 32.75 428 PRO A C 1
ATOM 3342 O O . PRO A 1 428 ? 81.045 22.625 82.646 1.00 25.14 428 PRO A O 1
ATOM 3346 N N . ILE A 1 429 ? 79.811 22.848 80.779 1.00 23.74 429 ILE A N 1
ATOM 3347 C CA . ILE A 1 429 ? 80.733 22.009 80.009 1.00 20.66 429 ILE A CA 1
ATOM 3348 C C . ILE A 1 429 ? 82.132 22.610 80.021 1.00 25.11 429 ILE A C 1
ATOM 3349 O O . ILE A 1 429 ? 83.130 21.917 80.260 1.00 24.68 429 ILE A O 1
ATOM 3354 N N . VAL A 1 430 ? 82.225 23.916 79.771 1.00 21.44 430 VAL A N 1
ATOM 3355 C CA . VAL A 1 430 ? 83.530 24.559 79.702 1.00 27.22 430 VAL A CA 1
ATOM 3356 C C . VAL A 1 430 ? 84.148 24.660 81.091 1.00 32.97 430 VAL A C 1
ATOM 3357 O O . VAL A 1 430 ? 85.358 24.469 81.265 1.00 25.87 430 VAL A O 1
ATOM 3361 N N . GLU A 1 431 ? 83.328 24.933 82.106 1.00 28.68 431 GLU A N 1
ATOM 3362 C CA . GLU A 1 431 ? 83.861 25.070 83.457 1.00 33.03 431 GLU A CA 1
ATOM 3363 C C . GLU A 1 431 ? 84.326 23.731 84.011 1.00 28.19 431 GLU A C 1
ATOM 3364 O O . GLU A 1 431 ? 85.336 23.670 84.722 1.00 28.91 431 GLU A O 1
ATOM 3370 N N . ILE A 1 432 ? 83.599 22.653 83.705 1.00 26.97 432 ILE A N 1
ATOM 3371 C CA . ILE A 1 432 ? 84.037 21.319 84.113 1.00 30.41 432 ILE A CA 1
ATOM 3372 C C . ILE A 1 432 ? 85.450 21.059 83.611 1.00 33.15 432 ILE A C 1
ATOM 3373 O O . ILE A 1 432 ? 86.337 20.652 84.372 1.00 29.15 432 ILE A O 1
ATOM 3378 N N . GLY A 1 433 ? 85.681 21.311 82.320 1.00 29.99 433 GLY A N 1
ATOM 3379 C CA . GLY A 1 433 ? 86.990 21.064 81.737 1.00 28.97 433 GLY A CA 1
ATOM 3380 C C . GLY A 1 433 ? 88.087 21.941 82.309 1.00 31.33 433 GLY A C 1
ATOM 3381 O O . GLY A 1 433 ? 89.257 21.550 82.317 1.00 30.55 433 GLY A O 1
ATOM 3382 N N . LYS A 1 434 ? 87.735 23.136 82.783 1.00 27.83 434 LYS A N 1
ATOM 3383 C CA . LYS A 1 434 ? 88.717 24.013 83.409 1.00 33.71 434 LYS A CA 1
ATOM 3384 C C . LYS A 1 434 ? 88.956 23.701 84.881 1.00 32.01 434 LYS A C 1
ATOM 3385 O O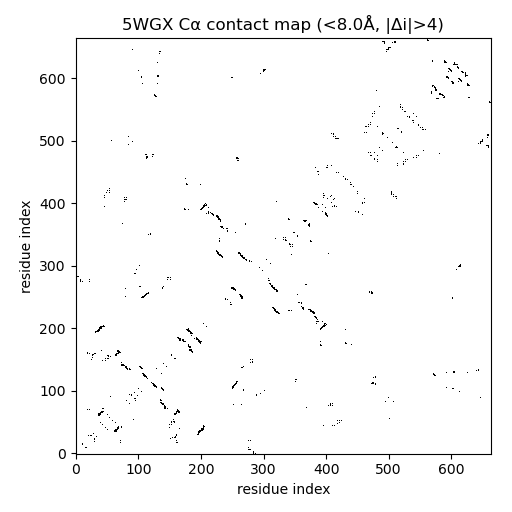 . LYS A 1 434 ? 89.904 24.241 85.463 1.00 30.75 434 LYS A O 1
ATOM 3391 N N . SER A 1 435 ? 88.137 22.853 85.503 1.00 29.73 435 SER A N 1
ATOM 3392 C CA . SER A 1 435 ? 88.166 22.714 86.953 1.00 32.46 435 SER A CA 1
ATOM 3393 C C . SER A 1 435 ? 88.419 21.296 87.449 1.00 38.31 435 SER A C 1
ATOM 3394 O O . SER A 1 435 ? 88.455 21.088 88.667 1.00 32.64 435 SER A O 1
ATOM 3397 N N . ALA A 1 436 ? 88.604 20.325 86.560 1.00 34.41 436 ALA A N 1
ATOM 3398 C CA . ALA A 1 436 ? 88.805 18.935 86.941 1.00 30.85 436 ALA A CA 1
ATOM 3399 C C . ALA A 1 436 ? 89.817 18.289 86.006 1.00 37.52 436 ALA A C 1
ATOM 3400 O O . ALA A 1 436 ? 89.965 18.724 84.857 1.00 37.27 436 ALA A O 1
ATOM 3402 N N . PRO A 1 437 ? 90.528 17.256 86.466 1.00 33.16 437 PRO A N 1
ATOM 3403 C CA . PRO A 1 437 ? 91.427 16.522 85.565 1.00 34.72 437 PRO A CA 1
ATOM 3404 C C . PRO A 1 437 ? 90.659 15.887 84.414 1.00 35.09 437 PRO A C 1
ATOM 3405 O O . PRO A 1 437 ? 89.432 15.769 84.433 1.00 32.32 437 PRO A O 1
ATOM 3409 N N . ALA A 1 438 ? 91.421 15.437 83.411 1.00 30.72 438 ALA A N 1
ATOM 3410 C CA . ALA A 1 438 ? 90.861 15.156 82.090 1.00 33.08 438 ALA A CA 1
ATOM 3411 C C . ALA A 1 438 ? 89.843 14.019 82.118 1.00 35.28 438 ALA A C 1
ATOM 3412 O O . ALA A 1 438 ? 88.767 14.127 81.519 1.00 32.81 438 ALA A O 1
ATOM 3414 N N . ASP A 1 439 ? 90.177 12.904 82.776 1.00 28.68 439 ASP A N 1
ATOM 3415 C CA . ASP A 1 439 ? 89.294 11.737 82.740 1.00 39.77 439 ASP A CA 1
ATOM 3416 C C . ASP A 1 439 ? 87.954 12.035 83.402 1.00 35.70 439 ASP A C 1
ATOM 3417 O O . ASP A 1 439 ? 86.890 11.744 82.842 1.00 31.08 439 ASP A O 1
ATOM 3422 N N . ALA A 1 440 ? 87.985 12.622 84.598 1.00 33.69 440 ALA A N 1
ATOM 3423 C CA . ALA A 1 440 ? 86.743 12.913 85.305 1.00 27.78 440 ALA A CA 1
ATOM 3424 C C . ALA A 1 440 ? 85.940 13.994 84.595 1.00 27.44 440 ALA A C 1
ATOM 3425 O O . ALA A 1 440 ? 84.707 13.917 84.535 1.00 32.78 440 ALA A O 1
ATOM 3427 N N . ALA A 1 441 ? 86.617 15.010 84.056 1.00 25.90 441 ALA A N 1
ATOM 3428 C CA . ALA A 1 441 ? 85.920 16.033 83.284 1.00 36.49 441 ALA A CA 1
ATOM 3429 C C . ALA A 1 441 ? 85.160 15.411 82.121 1.00 32.39 441 ALA A C 1
ATOM 3430 O O . ALA A 1 441 ? 83.985 15.722 81.892 1.00 31.16 441 ALA A O 1
ATOM 3432 N N . GLU A 1 442 ? 85.810 14.503 81.391 1.00 33.87 442 GLU A N 1
ATOM 3433 C CA . GLU A 1 442 ? 85.166 13.891 80.234 1.00 32.76 442 GLU A CA 1
ATOM 3434 C C . GLU A 1 442 ? 83.971 13.035 80.646 1.00 29.63 442 GLU A C 1
ATOM 3435 O O . GLU A 1 442 ? 82.919 13.080 79.997 1.00 28.34 442 GLU A O 1
ATOM 3441 N N . SER A 1 443 ? 84.109 12.250 81.721 1.00 29.76 443 SER A N 1
ATOM 3442 C CA . SER A 1 443 ? 82.986 11.439 82.192 1.00 28.25 443 SER A CA 1
ATOM 3443 C C . SER A 1 443 ? 81.828 12.314 82.653 1.00 30.09 443 SER A C 1
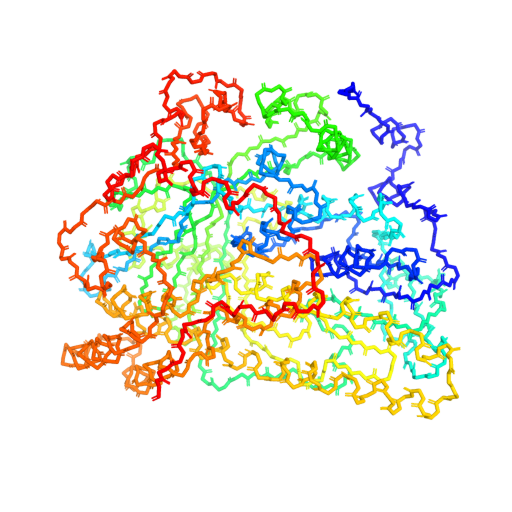ATOM 3444 O O . SER A 1 443 ? 80.663 12.020 82.365 1.00 31.47 443 SER A O 1
ATOM 3447 N N . SER A 1 444 ? 82.133 13.389 83.382 1.00 30.09 444 SER A N 1
ATOM 3448 C CA . SER A 1 444 ? 81.088 14.269 83.893 1.00 30.98 444 SER A CA 1
ATOM 3449 C C . SER A 1 444 ? 80.358 14.974 82.760 1.00 30.97 444 SER A C 1
ATOM 3450 O O . SER A 1 444 ? 79.125 15.089 82.782 1.00 27.50 444 SER A O 1
ATOM 3453 N N . ILE A 1 445 ? 81.102 15.448 81.761 1.00 28.16 445 ILE A N 1
ATOM 3454 C CA . ILE A 1 445 ? 80.481 16.092 80.609 1.00 24.70 445 ILE A CA 1
ATOM 3455 C C . ILE A 1 445 ? 79.616 15.100 79.843 1.00 26.70 445 ILE A C 1
ATOM 3456 O O . ILE A 1 445 ? 78.503 15.428 79.412 1.00 27.86 445 ILE A O 1
ATOM 3461 N N . ARG A 1 446 ? 80.113 13.872 79.658 1.00 29.19 446 ARG A N 1
ATOM 3462 C CA . ARG A 1 446 ? 79.334 12.863 78.946 1.00 30.70 446 ARG A CA 1
ATOM 3463 C C . ARG A 1 446 ? 78.018 12.591 79.661 1.00 33.34 446 ARG A C 1
ATOM 3464 O O . ARG A 1 446 ? 76.958 12.525 79.028 1.00 32.78 446 ARG A O 1
ATOM 3472 N N . LYS A 1 447 ? 78.068 12.435 80.988 1.00 29.91 447 LYS A N 1
ATOM 3473 C CA . LYS A 1 447 ? 76.844 12.217 81.754 1.00 25.79 447 LYS A CA 1
ATOM 3474 C C . LYS A 1 447 ? 75.905 13.408 81.633 1.00 26.80 447 LYS A C 1
ATOM 3475 O O . LYS A 1 447 ? 74.691 13.237 81.477 1.00 30.89 447 LYS A O 1
ATOM 3481 N N . LEU A 1 448 ? 76.454 14.625 81.686 1.00 25.51 448 LEU A N 1
ATOM 3482 C CA . LEU A 1 448 ? 75.632 15.827 81.587 1.00 27.59 448 LEU A CA 1
ATOM 3483 C C . LEU A 1 448 ? 74.878 15.892 80.265 1.00 27.79 448 LEU A C 1
ATOM 3484 O O . LEU A 1 448 ? 73.749 16.390 80.220 1.00 31.34 448 LEU A O 1
ATOM 3489 N N . LEU A 1 449 ? 75.476 15.389 79.190 1.00 25.49 449 LEU A N 1
ATOM 3490 C CA . LEU A 1 449 ? 74.892 15.459 77.858 1.00 24.13 449 LEU A CA 1
ATOM 3491 C C . LEU A 1 449 ? 74.040 14.246 77.505 1.00 25.55 449 LEU A C 1
ATOM 3492 O O . LEU A 1 449 ? 73.453 14.224 76.417 1.00 29.22 449 LEU A O 1
ATOM 3497 N N . VAL A 1 450 ? 73.959 13.234 78.377 1.00 23.36 450 VAL A N 1
ATOM 3498 C CA . VAL A 1 450 ? 73.076 12.097 78.097 1.00 27.44 450 VAL A CA 1
ATOM 3499 C C . VAL A 1 450 ? 71.637 12.537 77.823 1.00 32.09 450 VAL A C 1
ATOM 3500 O O . VAL A 1 450 ? 71.052 12.065 76.838 1.00 28.88 450 VAL A O 1
ATOM 3504 N N . PRO A 1 451 ? 71.022 13.425 78.616 1.00 28.90 451 PRO A N 1
ATOM 3505 C CA . PRO A 1 451 ? 69.664 13.870 78.261 1.00 28.69 451 PRO A CA 1
ATOM 3506 C C . PRO A 1 451 ? 69.607 14.626 76.950 1.00 26.01 451 PRO A C 1
ATOM 3507 O O . PRO A 1 451 ? 68.605 14.520 76.232 1.00 26.03 451 PRO A O 1
ATOM 3511 N N . TYR A 1 452 ? 70.641 15.408 76.626 1.00 28.92 452 TYR A N 1
ATOM 3512 C CA . TYR A 1 452 ? 70.676 16.093 75.336 1.00 28.45 452 TYR A CA 1
ATOM 3513 C C . TYR A 1 452 ? 70.734 15.086 74.195 1.00 29.47 452 TYR A C 1
ATOM 3514 O O . TYR A 1 452 ? 70.006 15.211 73.202 1.00 31.99 452 TYR A O 1
ATOM 3523 N N . ASP A 1 453 ? 71.600 14.077 74.322 1.00 26.07 453 ASP A N 1
ATOM 3524 C CA . ASP A 1 453 ? 71.668 13.016 73.320 1.00 29.29 453 ASP A CA 1
ATOM 3525 C C . ASP A 1 453 ? 70.331 12.297 73.189 1.00 34.26 453 ASP A C 1
ATOM 3526 O O . ASP A 1 453 ? 69.839 12.075 72.075 1.00 31.52 453 ASP A O 1
ATOM 3531 N N . ASP A 1 454 ? 69.734 11.915 74.325 1.00 25.28 454 ASP A N 1
ATOM 3532 C CA . ASP A 1 454 ? 68.469 11.180 74.306 1.00 25.53 454 ASP A CA 1
ATOM 3533 C C . ASP A 1 454 ? 67.345 12.023 73.726 1.00 31.91 454 ASP A C 1
ATOM 3534 O O . ASP A 1 454 ? 66.502 11.512 72.979 1.00 29.94 454 ASP A O 1
ATOM 3539 N N . TYR A 1 455 ? 67.299 13.311 74.082 1.00 21.71 455 TYR A N 1
ATOM 3540 C CA . TYR A 1 455 ? 66.283 14.197 73.524 1.00 22.94 455 TYR A CA 1
ATOM 3541 C C . TYR A 1 455 ? 66.399 14.276 72.008 1.00 30.65 455 TYR A C 1
ATOM 3542 O O . TYR A 1 455 ? 65.398 14.159 71.294 1.00 24.94 455 TYR A O 1
ATOM 3551 N N . CYS A 1 456 ? 67.615 14.493 71.499 1.00 24.79 456 CYS A N 1
ATOM 3552 C CA . CYS A 1 456 ? 67.801 14.562 70.053 1.00 28.31 456 CYS A CA 1
ATOM 3553 C C . CYS A 1 456 ? 67.430 13.244 69.386 1.00 28.63 456 CYS A C 1
ATOM 3554 O O . CYS A 1 456 ? 66.768 13.236 68.343 1.00 25.89 456 CYS A O 1
ATOM 3557 N N . LYS A 1 457 ? 67.831 12.120 69.988 1.00 26.30 457 LYS A N 1
ATOM 3558 C CA . LYS A 1 457 ? 67.547 10.813 69.405 1.00 31.09 457 LYS A CA 1
ATOM 3559 C C . LYS A 1 457 ? 66.051 10.601 69.191 1.00 34.49 457 LYS A C 1
ATOM 3560 O O . LYS A 1 457 ? 65.635 10.094 68.143 1.00 29.98 457 LYS A O 1
ATOM 3566 N N . SER A 1 458 ? 65.223 10.981 70.165 1.00 24.55 458 SER A N 1
ATOM 3567 C CA . SER A 1 458 ? 63.784 10.795 70.028 1.00 34.43 458 SER A CA 1
ATOM 3568 C C . SER A 1 458 ? 63.079 11.971 69.357 1.00 33.17 458 SER A C 1
ATOM 3569 O O . SER A 1 458 ? 61.901 11.844 69.007 1.00 27.63 458 SER A O 1
ATOM 3572 N N . LEU A 1 459 ? 63.765 13.099 69.155 1.00 29.28 459 LEU A N 1
ATOM 3573 C CA . LEU A 1 459 ? 63.104 14.288 68.622 1.00 31.88 459 LEU A CA 1
ATOM 3574 C C . LEU A 1 459 ? 62.714 14.108 67.157 1.00 29.20 459 LEU A C 1
ATOM 3575 O O . LEU A 1 459 ? 61.560 14.337 66.779 1.00 29.09 459 LEU A O 1
ATOM 3580 N N . VAL A 1 460 ? 63.668 13.722 66.317 1.00 26.86 460 VAL A N 1
ATOM 3581 C CA . VAL A 1 460 ? 63.441 13.661 64.874 1.00 26.07 460 VAL A CA 1
ATOM 3582 C C . VAL A 1 460 ? 62.432 12.571 64.515 1.00 25.28 460 VAL A C 1
ATOM 3583 O O . VAL A 1 460 ? 61.552 12.823 63.677 1.00 28.17 460 VAL A O 1
ATOM 3587 N N . PRO A 1 461 ? 62.493 11.360 65.099 1.00 26.98 461 PRO A N 1
ATOM 3588 C CA . PRO A 1 461 ? 61.430 10.380 64.809 1.00 27.20 461 PRO A CA 1
ATOM 3589 C C . PRO A 1 461 ? 60.040 10.867 65.179 1.00 30.85 461 PRO A C 1
ATOM 3590 O O . PRO A 1 461 ? 59.079 10.582 64.452 1.00 30.01 461 PRO A O 1
ATOM 3594 N N . ALA A 1 462 ? 59.896 11.590 66.294 1.00 28.83 462 ALA A N 1
ATOM 3595 C CA . ALA A 1 462 ? 58.580 12.117 66.650 1.00 25.64 462 ALA A CA 1
ATOM 3596 C C . ALA A 1 462 ? 58.115 13.157 65.640 1.00 28.95 462 ALA A C 1
ATOM 3597 O O . ALA A 1 462 ? 56.942 13.167 65.247 1.00 24.00 462 ALA A O 1
ATOM 3599 N N . LEU A 1 463 ? 59.022 14.038 65.204 1.00 26.60 463 LEU A N 1
ATOM 3600 C CA . LEU A 1 463 ? 58.690 14.997 64.153 1.00 27.39 463 LEU A CA 1
ATOM 360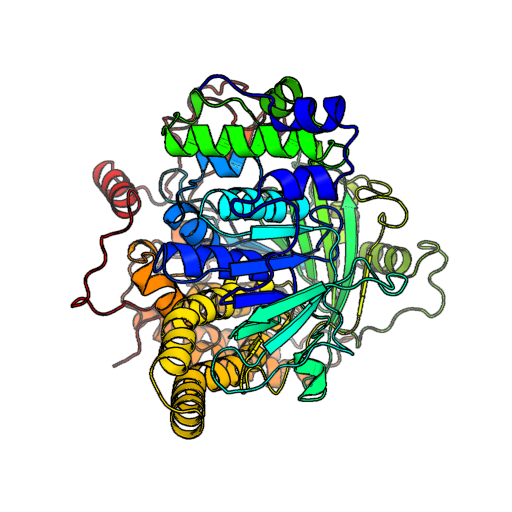1 C C . LEU A 1 463 ? 58.413 14.304 62.824 1.00 30.58 463 LEU A C 1
ATOM 3602 O O . LEU A 1 463 ? 57.575 14.773 62.044 1.00 28.01 463 LEU A O 1
ATOM 3607 N N . GLU A 1 464 ? 59.115 13.203 62.545 1.00 27.11 464 GLU A N 1
ATOM 3608 C CA . GLU A 1 464 ? 58.879 12.464 61.308 1.00 25.90 464 GLU A CA 1
ATOM 3609 C C . GLU A 1 464 ? 57.496 11.823 61.304 1.00 30.55 464 GLU A C 1
ATOM 3610 O O . GLU A 1 464 ? 56.802 11.834 60.279 1.00 27.21 464 GLU A O 1
ATOM 3616 N N . GLN A 1 465 ? 57.086 11.249 62.439 1.00 28.42 465 GLN A N 1
ATOM 3617 C CA . GLN A 1 465 ? 55.733 10.716 62.553 1.00 27.27 465 GLN A CA 1
ATOM 3618 C C . GLN A 1 465 ? 54.701 11.831 62.449 1.00 30.24 465 GLN A C 1
ATOM 3619 O O . GLN A 1 465 ? 53.646 11.660 61.825 1.00 30.28 465 GLN A O 1
ATOM 3625 N N . MET A 1 466 ? 54.996 12.987 63.052 1.00 19.50 466 MET A N 1
ATOM 3626 C CA . MET A 1 466 ? 54.135 14.157 62.902 1.00 27.10 466 MET A CA 1
ATOM 3627 C C . MET A 1 466 ? 53.985 14.550 61.436 1.00 28.71 466 MET A C 1
ATOM 3628 O O . MET A 1 466 ? 52.878 14.853 60.971 1.00 23.66 466 MET A O 1
ATOM 3633 N N . ASN A 1 467 ? 55.086 14.535 60.684 1.00 23.36 467 ASN A N 1
ATOM 3634 C CA . ASN A 1 467 ? 54.998 14.906 59.277 1.00 27.44 467 ASN A CA 1
ATOM 3635 C C . ASN A 1 467 ? 54.146 13.916 58.495 1.00 28.75 467 ASN A C 1
ATOM 3636 O O . ASN A 1 467 ? 53.300 14.317 57.687 1.00 25.15 467 ASN A O 1
ATOM 3641 N N . ARG A 1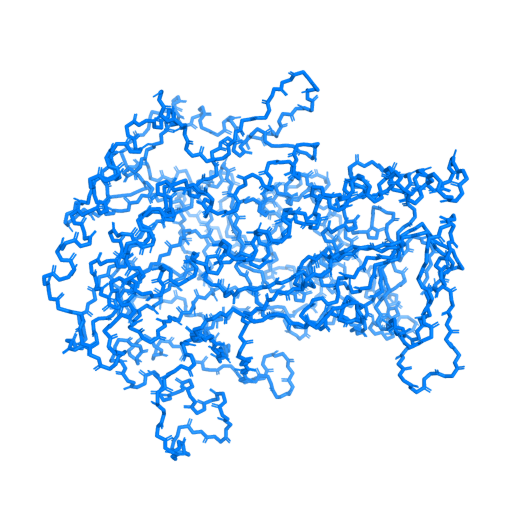 468 ? 54.353 12.617 58.719 1.00 26.49 468 ARG A N 1
ATOM 3642 C CA . ARG A 1 468 ? 53.582 11.616 57.989 1.00 31.68 468 ARG A CA 1
ATOM 3643 C C . ARG A 1 468 ? 52.103 11.687 58.349 1.00 27.51 468 ARG A C 1
ATOM 3644 O O . ARG A 1 468 ? 51.241 11.516 57.479 1.00 29.75 468 ARG A O 1
ATOM 3652 N N . PHE A 1 469 ? 51.799 11.952 59.623 1.00 26.09 469 PHE A N 1
ATOM 3653 C CA . PHE A 1 469 ? 50.417 12.106 60.073 1.00 22.85 469 PHE A CA 1
ATOM 3654 C C . PHE A 1 469 ? 49.695 13.165 59.254 1.00 29.86 469 PHE A C 1
ATOM 3655 O O . PHE A 1 469 ? 48.608 12.922 58.712 1.00 28.23 469 PHE A O 1
ATOM 3663 N N . ASN A 1 470 ? 50.294 14.349 59.141 1.00 23.30 470 ASN A N 1
ATOM 3664 C CA . ASN A 1 470 ? 49.668 15.413 58.368 1.00 27.61 470 ASN A CA 1
ATOM 3665 C C . ASN A 1 470 ? 49.583 15.037 56.890 1.00 33.11 470 ASN A C 1
ATOM 3666 O O . ASN A 1 470 ? 48.527 15.182 56.262 1.00 28.27 470 ASN A O 1
ATOM 3671 N N . TYR A 1 471 ? 50.678 14.515 56.324 1.00 27.04 471 TYR A N 1
ATOM 3672 C CA . TYR A 1 471 ? 50.689 14.184 54.899 1.00 27.74 471 TYR A CA 1
ATOM 3673 C C . TYR A 1 471 ? 49.574 13.208 54.537 1.00 27.78 471 TYR A C 1
ATOM 3674 O O . TYR A 1 471 ? 48.851 13.420 53.558 1.00 29.85 471 TYR A O 1
ATOM 3683 N N . VAL A 1 472 ? 49.412 12.131 55.312 1.00 27.26 472 VAL A N 1
ATOM 3684 C CA . VAL A 1 472 ? 48.420 11.127 54.934 1.00 30.05 472 VAL A CA 1
ATOM 3685 C C . VAL A 1 472 ? 47.009 11.697 55.045 1.00 31.32 472 VAL A C 1
ATOM 3686 O O . VAL A 1 472 ? 46.132 11.366 54.239 1.00 30.98 472 VAL A O 1
ATOM 3690 N N . CYS A 1 473 ? 46.767 12.567 56.031 1.00 28.10 473 CYS A N 1
ATOM 3691 C CA . CYS A 1 473 ? 45.457 13.200 56.153 1.00 23.34 473 CYS A CA 1
ATOM 3692 C C . CYS A 1 473 ? 45.201 14.220 55.056 1.00 29.41 473 CYS A C 1
ATOM 3693 O O . CYS A 1 473 ? 44.038 14.517 54.764 1.00 29.15 473 CYS A O 1
ATOM 3696 N N . TYR A 1 474 ? 46.255 14.777 54.456 1.00 29.15 474 TYR A N 1
ATOM 3697 C CA . TYR A 1 474 ? 46.066 15.685 53.334 1.00 26.42 474 TYR A CA 1
ATOM 3698 C C . TYR A 1 474 ? 45.514 14.978 52.102 1.00 33.06 474 TYR A C 1
ATOM 3699 O O . TYR A 1 474 ? 45.192 15.648 51.113 1.00 32.27 474 TYR A O 1
ATOM 3708 N N . ARG A 1 475 ? 45.400 13.651 52.136 1.00 25.55 475 ARG A N 1
ATOM 3709 C CA . ARG A 1 475 ? 44.754 12.908 51.064 1.00 30.89 475 ARG A CA 1
ATOM 3710 C C . ARG A 1 475 ? 43.234 13.018 51.090 1.00 35.08 475 ARG A C 1
ATOM 3711 O O . ARG A 1 475 ? 42.582 12.476 50.193 1.00 35.42 475 ARG A O 1
ATOM 3719 N N . ASP A 1 476 ? 42.649 13.695 52.079 1.00 33.24 476 ASP A N 1
ATOM 3720 C CA . ASP A 1 476 ? 41.198 13.827 52.134 1.00 36.94 476 ASP A CA 1
ATOM 3721 C C . ASP A 1 476 ? 40.820 15.192 52.695 1.00 36.51 476 ASP A C 1
ATOM 3722 O O . ASP A 1 476 ? 41.469 15.692 53.616 1.00 36.08 476 ASP A O 1
ATOM 3727 N N . THR A 1 477 ? 39.757 15.784 52.144 1.00 29.92 477 THR A N 1
ATOM 3728 C CA . THR A 1 477 ? 39.358 17.133 52.536 1.00 35.72 477 THR A CA 1
ATOM 3729 C C . THR A 1 477 ? 38.632 17.190 53.878 1.00 40.86 477 THR A C 1
ATOM 3730 O O . THR A 1 477 ? 38.324 18.294 54.345 1.00 38.20 477 THR A O 1
ATOM 3734 N N . ARG A 1 478 ? 38.344 16.050 54.507 1.00 30.50 478 ARG A N 1
ATOM 3735 C CA . ARG A 1 478 ? 37.846 16.047 55.882 1.00 30.85 478 ARG A CA 1
ATOM 3736 C C . ARG A 1 478 ? 38.926 15.709 56.899 1.00 31.36 478 ARG A C 1
ATOM 3737 O O . ARG A 1 478 ? 38.972 16.322 57.970 1.00 35.45 478 ARG A O 1
ATOM 3745 N N . LEU A 1 479 ? 39.801 14.747 56.587 1.00 34.29 479 LEU A N 1
ATOM 3746 C CA . LEU A 1 479 ? 40.841 14.362 57.536 1.00 35.55 479 LEU A CA 1
ATOM 3747 C C . LEU A 1 479 ? 41.850 15.483 57.741 1.00 36.57 479 LEU A C 1
ATOM 3748 O O . LEU A 1 479 ? 42.294 15.725 58.869 1.00 34.21 479 LEU A O 1
ATOM 3753 N N . GLY A 1 480 ? 42.229 16.172 56.666 1.00 32.26 480 GLY A N 1
ATOM 3754 C CA . GLY A 1 480 ? 43.162 17.273 56.751 1.00 29.63 480 GLY A CA 1
ATOM 3755 C C . GLY A 1 480 ? 42.829 18.274 57.847 1.00 26.15 480 GLY A C 1
ATOM 3756 O O . GLY A 1 480 ? 43.594 18.462 58.797 1.00 29.16 480 GLY A O 1
ATOM 3757 N N . PRO A 1 481 ? 41.671 18.942 57.735 1.00 30.13 481 PRO A N 1
ATOM 3758 C CA . PRO A 1 481 ? 41.322 19.968 58.728 1.00 34.23 481 PRO A CA 1
ATOM 3759 C C . PRO A 1 481 ? 40.799 19.406 60.042 1.00 35.72 481 PRO A C 1
ATOM 3760 O O . PRO A 1 481 ? 41.166 19.894 61.116 1.00 30.79 481 PRO A O 1
ATOM 3764 N N . GLN A 1 482 ? 39.941 18.390 59.978 1.00 28.23 482 GLN A N 1
ATOM 3765 C CA . GLN A 1 482 ? 39.230 17.956 61.174 1.00 33.53 482 GLN A CA 1
ATOM 3766 C C . GLN A 1 482 ? 40.028 16.977 62.023 1.00 32.57 482 GLN A C 1
ATOM 3767 O O . GLN A 1 482 ? 39.699 16.796 63.200 1.00 31.63 482 GLN A O 1
ATOM 3773 N N . VAL A 1 483 ? 41.057 16.342 61.467 1.00 35.60 483 VAL A N 1
ATOM 3774 C CA . VAL A 1 483 ? 41.879 15.421 62.244 1.00 29.99 483 VAL A CA 1
ATOM 3775 C C . VAL A 1 483 ? 43.287 15.985 62.400 1.00 33.53 483 VAL A C 1
ATOM 3776 O O . VAL A 1 483 ? 43.704 16.326 63.512 1.00 30.53 483 VAL A O 1
ATOM 3780 N N . ALA A 1 484 ? 44.024 16.106 61.291 1.00 28.50 484 ALA A N 1
ATOM 3781 C CA . ALA A 1 484 ? 45.440 16.466 61.375 1.00 29.88 484 ALA A CA 1
ATOM 3782 C C . ALA A 1 484 ? 45.631 17.880 61.911 1.00 28.01 484 ALA A C 1
ATOM 3783 O O . ALA A 1 484 ? 46.352 18.091 62.893 1.00 30.11 484 ALA A O 1
ATOM 3785 N N . CYS A 1 485 ? 45.019 18.872 61.259 1.00 26.93 485 CYS A N 1
ATOM 3786 C CA . CYS A 1 485 ? 45.148 20.249 61.733 1.00 33.22 485 CYS A CA 1
ATOM 3787 C C . CYS A 1 485 ? 44.650 20.384 63.164 1.00 33.62 485 CYS A C 1
ATOM 3788 O O . CYS A 1 485 ? 45.315 20.990 64.013 1.00 28.41 485 CYS A O 1
ATOM 3791 N N . LEU A 1 486 ? 43.470 19.832 63.448 1.00 31.68 486 LEU A N 1
ATOM 3792 C CA . LEU A 1 486 ? 42.899 19.955 64.784 1.00 29.25 486 LEU A CA 1
ATOM 3793 C C . LEU A 1 486 ? 43.864 19.421 65.838 1.00 29.68 486 LEU A C 1
ATOM 3794 O O . LEU A 1 486 ? 44.127 20.083 66.849 1.00 32.14 486 LEU A O 1
ATOM 3799 N N . TRP A 1 487 ? 44.414 18.225 65.609 1.00 29.42 487 TRP A N 1
ATOM 3800 C CA . TRP A 1 487 ? 45.275 17.606 66.612 1.00 30.96 487 TRP A CA 1
ATOM 3801 C C . TRP A 1 487 ? 46.607 18.327 66.746 1.00 32.04 487 TRP A C 1
ATOM 3802 O O . TRP A 1 487 ? 47.180 18.364 67.842 1.00 30.59 487 TRP A O 1
ATOM 3813 N N . GLN A 1 488 ? 47.127 18.894 65.657 1.00 29.01 488 GLN A N 1
ATOM 3814 C CA . GLN A 1 488 ? 48.378 19.634 65.772 1.00 28.91 488 GLN A CA 1
ATOM 3815 C C . GLN A 1 488 ? 48.178 20.915 66.566 1.00 26.57 488 GLN A C 1
ATOM 3816 O O . GLN A 1 488 ? 49.047 21.316 67.348 1.00 28.13 488 GLN A O 1
ATOM 3822 N N . PHE A 1 489 ? 47.035 21.572 66.373 1.00 28.34 489 PHE A N 1
ATOM 3823 C CA . PHE A 1 489 ? 46.771 22.812 67.089 1.00 25.83 489 PHE A CA 1
ATOM 3824 C C . PHE A 1 489 ? 46.474 22.543 68.559 1.00 27.55 489 PHE A C 1
ATOM 3825 O O . PHE A 1 489 ? 46.977 23.253 69.437 1.00 31.64 489 PHE A O 1
ATOM 3833 N N . PHE A 1 490 ? 45.675 21.516 68.852 1.00 30.62 490 PHE A N 1
ATOM 3834 C CA . PHE A 1 490 ? 45.347 21.235 70.246 1.00 28.97 490 PHE A CA 1
ATOM 3835 C C . PHE A 1 490 ? 46.568 20.748 71.014 1.00 32.65 490 PHE A C 1
ATOM 3836 O O . PHE A 1 490 ? 46.844 21.220 72.123 1.00 29.36 490 PHE A O 1
ATOM 3844 N N . ALA A 1 491 ? 47.305 19.790 70.448 1.00 27.89 491 ALA A N 1
ATOM 3845 C CA . ALA A 1 491 ? 48.464 19.250 71.147 1.00 29.27 491 ALA A CA 1
ATOM 3846 C C . ALA A 1 491 ? 49.608 20.251 71.212 1.00 32.21 491 ALA A C 1
ATOM 3847 O O . ALA A 1 491 ? 50.372 20.253 72.185 1.00 29.95 491 ALA A O 1
ATOM 3849 N N . GLY A 1 492 ? 49.733 21.115 70.208 1.00 29.60 492 GLY A N 1
ATOM 3850 C CA . GLY A 1 492 ? 50.932 21.915 70.066 1.00 24.62 492 GLY A CA 1
ATOM 3851 C C . GLY A 1 492 ? 50.826 23.379 70.438 1.00 28.49 492 GLY A C 1
ATOM 3852 O O . GLY A 1 492 ? 51.834 24.093 70.394 1.00 27.65 492 GLY A O 1
ATOM 3853 N N . ILE A 1 493 ? 49.631 23.857 70.792 1.00 27.53 493 ILE A N 1
ATOM 3854 C CA . ILE A 1 493 ? 49.506 25.258 71.171 1.00 31.20 493 ILE A CA 1
ATOM 3855 C C . ILE A 1 493 ? 50.319 25.502 72.438 1.00 35.76 493 ILE A C 1
ATOM 3856 O O . ILE A 1 493 ? 50.385 24.652 73.336 1.00 31.09 493 ILE A O 1
ATOM 3861 N N . GLU A 1 494 ? 50.970 26.665 72.495 1.00 26.74 494 GLU A N 1
ATOM 3862 C CA . GLU A 1 494 ? 52.034 26.931 73.464 1.00 29.44 494 GLU A CA 1
ATOM 3863 C C . GLU A 1 494 ? 51.430 27.461 74.763 1.00 30.09 494 GLU A C 1
ATOM 3864 O O . GLU A 1 494 ? 51.435 28.659 75.049 1.00 27.76 494 GLU A O 1
ATOM 3870 N N . ARG A 1 495 ? 50.915 26.537 75.571 1.00 33.70 495 ARG A N 1
ATOM 3871 C CA . ARG A 1 495 ? 50.309 26.914 76.842 1.00 32.59 495 ARG A CA 1
ATOM 3872 C C . ARG A 1 495 ? 51.359 27.493 77.783 1.00 33.11 495 ARG A C 1
ATOM 3873 O O . ARG A 1 495 ? 52.473 26.972 77.889 1.00 27.57 495 ARG A O 1
ATOM 3881 N N . TYR A 1 496 ? 51.000 28.594 78.450 1.00 30.87 496 TYR A N 1
ATOM 3882 C CA . TYR A 1 496 ? 51.842 29.254 79.448 1.00 32.63 496 TYR A CA 1
ATOM 3883 C C . TYR A 1 496 ? 53.112 29.850 78.844 1.00 35.26 496 TYR A C 1
ATOM 3884 O O . TYR A 1 496 ? 54.121 30.005 79.536 1.00 30.25 496 TYR A O 1
ATOM 3893 N N . LEU A 1 497 ? 53.070 30.200 77.556 1.00 28.04 497 LEU A N 1
ATOM 3894 C CA . LEU A 1 497 ? 54.216 30.841 76.918 1.00 31.48 497 LEU A CA 1
ATOM 3895 C C . LEU A 1 497 ? 54.525 32.191 77.553 1.00 31.00 497 LEU A C 1
ATOM 3896 O O . LEU A 1 497 ? 55.692 32.597 77.613 1.00 30.43 497 LEU A O 1
ATOM 3901 N N . SER A 1 498 ? 53.503 32.887 78.058 1.00 27.30 498 SER A N 1
ATOM 3902 C CA . SER A 1 498 ? 53.694 34.201 78.666 1.00 31.22 498 SER A CA 1
ATOM 3903 C C . SER A 1 498 ? 54.498 34.157 79.962 1.00 36.36 498 SER A C 1
ATOM 3904 O O . SER A 1 498 ? 54.847 35.221 80.483 1.00 35.35 498 SER A O 1
ATOM 3907 N N . ASP A 1 499 ? 54.787 32.972 80.500 1.00 33.94 499 ASP A N 1
ATOM 3908 C CA . ASP A 1 499 ? 55.592 32.844 81.708 1.00 32.41 499 ASP A CA 1
ATOM 3909 C C . ASP A 1 499 ? 57.060 32.560 81.418 1.00 36.35 499 ASP A C 1
ATOM 3910 O O . ASP A 1 499 ? 57.880 32.600 82.342 1.00 37.96 499 ASP A O 1
ATOM 3915 N N . VAL A 1 500 ? 57.410 32.291 80.162 1.00 31.62 500 VAL A N 1
ATOM 3916 C CA . VAL A 1 500 ? 58.767 31.889 79.817 1.00 30.25 500 VAL A CA 1
ATOM 3917 C C . VAL A 1 500 ? 59.705 33.085 79.911 1.00 35.21 500 VAL A C 1
ATOM 3918 O O . VAL A 1 500 ? 59.340 34.218 79.568 1.00 32.02 500 VAL A O 1
ATOM 3922 N N . ASN A 1 501 ? 60.918 32.838 80.400 1.00 28.08 501 ASN A N 1
ATOM 3923 C CA . ASN A 1 501 ? 61.980 33.831 80.449 1.00 23.71 501 ASN A CA 1
ATOM 3924 C C . ASN A 1 501 ? 63.268 33.186 79.951 1.00 22.16 501 ASN A C 1
ATOM 3925 O O . ASN A 1 501 ? 63.303 31.997 79.620 1.00 25.46 501 ASN A O 1
ATOM 3930 N N . ILE A 1 502 ? 64.336 33.987 79.889 1.00 33.45 502 ILE A N 1
ATOM 3931 C CA . ILE A 1 502 ? 65.628 33.485 79.418 1.00 32.63 502 ILE A CA 1
ATOM 3932 C C . ILE A 1 502 ? 66.033 32.240 80.195 1.00 35.09 502 ILE A C 1
ATOM 3933 O O . ILE A 1 502 ? 66.564 31.276 79.626 1.00 28.50 502 ILE A O 1
ATOM 3938 N N . GLU A 1 503 ? 65.754 32.228 81.501 1.00 28.26 503 GLU A N 1
ATOM 3939 C CA . GLU A 1 503 ? 66.209 31.129 82.345 1.00 36.62 503 GLU A CA 1
ATOM 3940 C C . GLU A 1 503 ? 65.460 29.839 82.045 1.00 31.26 503 GLU A C 1
ATOM 3941 O O . GLU A 1 503 ? 66.064 28.760 82.017 1.00 29.79 503 GLU A O 1
ATOM 3947 N N . THR A 1 504 ? 64.152 29.919 81.810 1.00 26.11 504 THR A N 1
ATOM 3948 C CA . THR A 1 504 ? 63.363 28.718 81.558 1.00 26.39 504 THR A CA 1
ATOM 3949 C C . THR A 1 504 ? 63.216 28.383 80.073 1.00 30.30 504 THR A C 1
ATOM 3950 O O . THR A 1 504 ? 62.602 27.360 79.749 1.00 27.53 504 THR A O 1
ATOM 3954 N N . PHE A 1 505 ? 63.771 29.190 79.165 1.00 28.41 505 PHE A N 1
ATOM 3955 C CA . PHE A 1 505 ? 63.418 29.042 77.752 1.00 24.61 505 PHE A CA 1
ATOM 3956 C C . PHE A 1 505 ? 63.762 27.655 77.218 1.00 30.53 505 PHE A C 1
ATOM 3957 O O . PHE A 1 505 ? 62.915 26.988 76.614 1.00 26.13 505 PHE A O 1
ATOM 3965 N N . ALA A 1 506 ? 65.013 27.218 77.393 1.00 24.93 506 ALA A N 1
ATOM 3966 C CA . ALA A 1 506 ? 65.412 25.926 76.839 1.00 24.17 506 ALA A CA 1
ATOM 3967 C C . ALA A 1 506 ? 64.586 24.788 77.431 1.00 26.58 506 ALA A C 1
ATOM 3968 O O . ALA A 1 506 ? 64.153 23.884 76.704 1.00 27.50 506 ALA A O 1
ATOM 3970 N N . HIS A 1 507 ? 64.339 24.833 78.744 1.00 28.46 507 HIS A N 1
ATOM 3971 C CA . HIS A 1 507 ? 63.549 23.794 79.404 1.00 28.79 507 HIS A CA 1
ATOM 3972 C C . HIS A 1 507 ? 62.125 23.754 78.857 1.00 29.82 507 HIS A C 1
ATOM 3973 O O . HIS A 1 507 ? 61.589 22.676 78.577 1.00 29.12 507 HIS A O 1
ATOM 3980 N N . TYR A 1 508 ? 61.503 24.920 78.687 1.00 28.38 508 TYR A N 1
ATOM 3981 C CA . TYR A 1 508 ? 60.180 24.984 78.068 1.00 28.76 508 TYR A CA 1
ATOM 3982 C C . TYR A 1 508 ? 60.215 24.472 76.629 1.00 27.82 508 TYR A C 1
ATOM 3983 O O . TYR A 1 508 ? 59.358 23.679 76.215 1.00 30.77 508 TYR A O 1
ATOM 3992 N N . ALA A 1 509 ? 61.211 24.906 75.850 1.00 25.20 509 ALA A N 1
ATOM 3993 C CA . ALA A 1 509 ? 61.238 24.569 74.429 1.00 25.68 509 ALA A CA 1
ATOM 3994 C C . ALA A 1 509 ? 61.355 23.064 74.210 1.00 32.73 509 ALA A C 1
ATOM 3995 O O . ALA A 1 509 ? 60.671 22.503 73.344 1.00 27.40 509 ALA A O 1
ATOM 3997 N N . ILE A 1 510 ? 62.199 22.385 74.994 1.00 27.09 510 ILE A N 1
ATOM 3998 C CA . ILE A 1 510 ? 62.369 20.949 74.794 1.00 28.26 510 ILE A CA 1
ATOM 3999 C C . ILE A 1 510 ? 61.117 20.174 75.189 1.00 29.56 510 ILE A C 1
ATOM 4000 O O . ILE A 1 510 ? 60.962 19.017 74.784 1.00 33.03 510 ILE A O 1
ATOM 4005 N N . LYS A 1 511 ? 60.231 20.770 75.990 1.00 26.25 511 LYS A N 1
ATOM 4006 C CA . LYS A 1 511 ? 58.976 20.139 76.376 1.00 28.09 511 LYS A CA 1
ATOM 4007 C C . LYS A 1 511 ? 57.861 20.393 75.374 1.00 30.50 511 LYS A C 1
ATOM 4008 O O . LYS A 1 511 ? 56.760 19.860 75.544 1.00 27.98 511 LYS A O 1
ATOM 4014 N N . TRP A 1 512 ? 58.122 21.185 74.337 1.00 29.08 512 TRP A N 1
ATOM 4015 C CA . TRP A 1 512 ? 57.081 21.571 73.378 1.00 30.62 512 TRP A CA 1
ATOM 4016 C C . TRP A 1 512 ? 56.950 20.521 72.276 1.00 30.16 512 TRP A C 1
ATOM 4017 O O . TRP A 1 512 ? 55.964 19.779 72.228 1.00 28.94 512 TRP A O 1
ATOM 4028 N N . VAL A 1 513 ? 57.949 20.448 71.391 1.00 28.82 513 VAL A N 1
ATOM 4029 C CA . VAL A 1 513 ? 57.998 19.474 70.299 1.00 25.19 513 VAL A CA 1
ATOM 4030 C C . VAL A 1 513 ? 56.745 19.574 69.432 1.00 27.76 513 VAL A C 1
ATOM 4031 O O . VAL A 1 513 ? 56.291 18.575 68.861 1.00 26.57 513 VAL A O 1
ATOM 4035 N N . TRP A 1 514 ? 56.169 20.773 69.332 1.00 21.19 514 TRP A N 1
ATOM 4036 C CA . TRP A 1 514 ? 54.940 20.985 68.562 1.00 28.22 514 TRP A CA 1
ATOM 4037 C C . TRP A 1 514 ? 53.809 20.059 69.016 1.00 34.45 514 TRP A C 1
ATOM 4038 O O . TRP A 1 514 ? 52.877 19.783 68.253 1.00 28.31 514 TRP A O 1
ATOM 4049 N N . GLY A 1 515 ? 53.870 19.573 70.255 1.00 29.16 515 GLY A N 1
ATOM 4050 C CA . GLY A 1 515 ? 52.889 18.617 70.731 1.00 31.24 515 GLY A CA 1
ATOM 4051 C C . GLY A 1 515 ? 53.031 17.217 70.176 1.00 32.78 515 GLY A C 1
ATOM 4052 O O . GLY A 1 515 ? 52.176 16.371 70.453 1.00 31.69 515 GLY A O 1
ATOM 4053 N N . ALA A 1 516 ? 54.096 16.935 69.418 1.00 26.29 516 ALA A N 1
ATOM 4054 C CA . ALA A 1 516 ? 54.243 15.644 68.752 1.00 34.45 516 A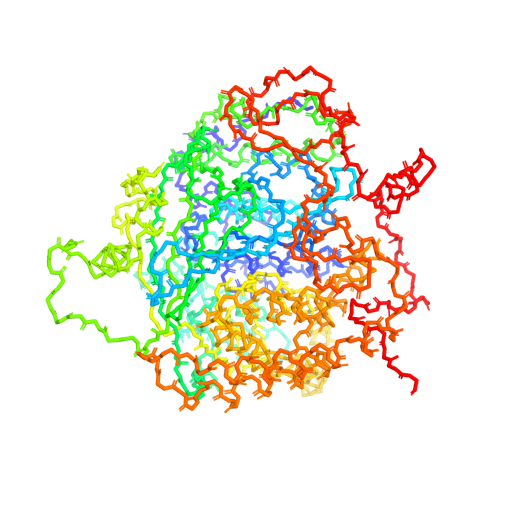LA A CA 1
ATOM 4055 C C . ALA A 1 516 ? 54.543 14.500 69.714 1.00 33.65 516 ALA A C 1
ATOM 4056 O O . ALA A 1 516 ? 54.494 13.338 69.295 1.00 28.40 516 ALA A O 1
ATOM 4058 N N . MET A 1 517 ? 54.853 14.790 70.977 1.00 29.08 517 MET A N 1
ATOM 4059 C CA . MET A 1 517 ? 55.045 13.762 71.993 1.00 32.44 517 MET A CA 1
ATOM 4060 C C . MET A 1 517 ? 53.785 13.492 72.802 1.00 37.96 517 MET A C 1
ATOM 4061 O O . MET A 1 517 ? 53.802 12.618 73.672 1.00 33.82 517 MET A O 1
ATOM 4066 N N . VAL A 1 518 ? 52.705 14.219 72.550 1.00 28.51 518 VAL A N 1
ATOM 4067 C CA . VAL A 1 518 ? 51.489 14.034 73.347 1.00 26.74 518 VAL A CA 1
ATOM 4068 C C . VAL A 1 518 ? 50.898 12.658 73.052 1.00 30.37 518 VAL A C 1
ATOM 4069 O O . VAL A 1 518 ? 50.706 12.308 71.872 1.00 34.88 518 VAL A O 1
ATOM 4073 N N . PRO A 1 519 ? 50.620 11.842 74.077 1.00 32.44 519 PRO A N 1
ATOM 4074 C CA . PRO A 1 519 ? 50.156 10.464 73.825 1.00 36.91 519 PRO A CA 1
ATOM 4075 C C . PRO A 1 519 ? 48.941 10.358 72.913 1.00 36.88 519 PRO A C 1
ATOM 4076 O O . PRO A 1 519 ? 48.957 9.562 71.965 1.00 35.43 519 PRO A O 1
ATOM 4080 N N . GLU A 1 520 ? 47.883 11.133 73.172 1.00 29.86 520 GLU A N 1
ATOM 4081 C CA . GLU A 1 520 ? 46.685 11.034 72.341 1.00 33.57 520 GLU A CA 1
ATOM 4082 C C . GLU A 1 520 ? 46.961 11.480 70.909 1.00 40.87 520 GLU A C 1
ATOM 4083 O O . GLU A 1 520 ? 46.342 10.965 69.968 1.00 36.66 520 GLU A O 1
ATOM 4089 N N . TYR A 1 521 ? 47.876 12.435 70.730 1.00 34.96 521 TYR A N 1
ATOM 4090 C CA . TYR A 1 521 ? 48.309 12.817 69.388 1.00 33.84 521 TYR A CA 1
ATOM 4091 C C . TYR A 1 521 ? 48.932 11.630 68.666 1.00 31.90 521 TYR A C 1
ATOM 4092 O O . TYR A 1 521 ? 48.575 11.322 67.521 1.00 32.19 521 TYR A O 1
ATOM 4101 N N . GLN A 1 522 ? 49.876 10.952 69.324 1.00 27.95 522 GLN A N 1
ATOM 4102 C CA . GLN A 1 522 ? 50.517 9.795 68.711 1.00 37.76 522 GLN A CA 1
ATOM 4103 C C . GLN A 1 522 ? 49.521 8.670 68.469 1.00 33.27 522 GLN A C 1
ATOM 4104 O O . GLN A 1 522 ? 49.629 7.951 67.470 1.00 29.83 522 GLN A O 1
ATOM 4110 N N . GLN A 1 523 ? 48.535 8.519 69.357 1.00 34.34 523 GLN A N 1
ATOM 4111 C CA . GLN A 1 523 ? 47.528 7.477 69.187 1.00 29.82 523 GLN A CA 1
ATOM 4112 C C . GLN A 1 523 ? 46.711 7.700 67.921 1.00 33.21 523 GLN A C 1
ATOM 4113 O O . GLN A 1 523 ? 46.495 6.770 67.135 1.00 31.68 523 GLN A O 1
ATOM 4119 N N . VAL A 1 524 ? 46.245 8.933 67.704 1.00 31.31 524 VAL A N 1
ATOM 4120 C CA . VAL A 1 524 ? 45.470 9.222 66.500 1.00 32.35 524 VAL A CA 1
ATOM 4121 C C . VAL A 1 524 ? 46.363 9.178 65.264 1.00 31.32 524 VAL A C 1
ATOM 4122 O O . VAL A 1 524 ? 45.958 8.675 64.207 1.00 30.67 524 VAL A O 1
ATOM 4126 N N . ALA A 1 525 ? 47.591 9.694 65.375 1.00 29.37 525 ALA A N 1
ATOM 4127 C CA . ALA A 1 525 ? 48.505 9.686 64.235 1.00 30.37 525 ALA A CA 1
ATOM 4128 C C . ALA A 1 525 ? 48.797 8.267 63.768 1.00 33.58 525 ALA A C 1
ATOM 4129 O O . ALA A 1 525 ? 48.816 7.994 62.562 1.00 31.86 525 ALA A O 1
ATOM 4131 N N . GLN A 1 526 ? 49.019 7.344 64.708 1.00 30.64 526 GLN A N 1
ATOM 4132 C CA . GLN A 1 526 ? 49.355 5.978 64.322 1.00 30.91 526 GLN A CA 1
ATOM 4133 C C . GLN A 1 526 ? 48.165 5.264 63.696 1.00 36.54 526 GLN A C 1
ATOM 4134 O O . GLN A 1 526 ? 48.346 4.463 62.774 1.00 36.66 526 GLN A O 1
ATOM 4140 N N . LYS A 1 527 ? 46.947 5.553 64.160 1.00 36.22 527 LYS A N 1
ATOM 4141 C CA . LYS A 1 527 ? 45.768 4.959 63.537 1.00 36.30 527 LYS A CA 1
ATOM 4142 C C . LYS A 1 527 ? 45.618 5.415 62.089 1.00 35.68 527 LYS A C 1
ATOM 4143 O O . LYS A 1 527 ? 45.333 4.602 61.202 1.00 30.66 527 LYS A O 1
ATOM 4149 N N . CYS A 1 528 ? 45.808 6.712 61.829 1.00 31.89 528 CYS A N 1
ATOM 4150 C CA . CYS A 1 528 ? 45.626 7.227 60.474 1.00 34.19 528 CYS A CA 1
ATOM 4151 C C . CYS A 1 528 ? 46.724 6.730 59.541 1.00 32.54 528 CYS A C 1
ATOM 4152 O O . CYS A 1 528 ? 46.447 6.304 58.415 1.00 32.86 528 CYS A O 1
ATOM 4155 N N . ILE A 1 529 ? 47.979 6.782 59.992 1.00 28.25 529 ILE A N 1
ATOM 4156 C CA . ILE A 1 529 ? 49.092 6.343 59.151 1.00 32.11 529 ILE A CA 1
ATOM 4157 C C . ILE A 1 529 ? 48.952 4.863 58.821 1.00 37.05 529 ILE A C 1
ATOM 4158 O O . ILE A 1 529 ? 49.093 4.451 57.661 1.00 31.72 529 ILE A O 1
ATOM 4163 N N . GLU A 1 530 ? 48.644 4.046 59.834 1.00 29.19 530 GLU A N 1
ATOM 4164 C CA . GLU A 1 530 ? 48.482 2.610 59.621 1.00 35.68 530 GLU A CA 1
ATOM 4165 C C . GLU A 1 530 ? 47.389 2.301 58.608 1.00 39.92 530 GLU A C 1
ATOM 4166 O O . GLU A 1 530 ? 47.506 1.329 57.853 1.00 41.57 530 GLU A O 1
ATOM 4172 N N . HIS A 1 531 ? 46.316 3.098 58.581 1.00 35.96 531 HIS A N 1
ATOM 4173 C CA . HIS A 1 531 ? 45.250 2.865 57.609 1.00 33.89 531 HIS A CA 1
ATOM 4174 C C . HIS A 1 531 ? 45.615 3.411 56.235 1.00 31.76 531 HIS A C 1
ATOM 4175 O O . HIS A 1 531 ? 45.520 2.699 55.229 1.00 33.29 531 HIS A O 1
ATOM 4182 N N . ILE A 1 532 ? 46.029 4.677 56.177 1.00 31.85 532 ILE A N 1
ATOM 4183 C CA . ILE A 1 532 ? 46.138 5.375 54.901 1.00 37.23 532 ILE A CA 1
ATOM 4184 C C . ILE A 1 532 ? 47.329 4.878 54.090 1.00 35.15 532 ILE A C 1
ATOM 4185 O O . ILE A 1 532 ? 47.263 4.819 52.856 1.00 32.93 532 ILE A O 1
ATOM 4190 N N . GLU A 1 533 ? 48.427 4.499 54.751 1.00 36.37 533 GLU A N 1
ATOM 4191 C CA . GLU A 1 533 ? 49.599 4.025 54.022 1.00 33.42 533 GLU A CA 1
ATOM 4192 C C . GLU A 1 533 ? 49.334 2.740 53.247 1.00 34.61 533 GLU A C 1
ATOM 4193 O O . GLU A 1 533 ? 50.137 2.392 52.373 1.00 32.90 533 GLU A O 1
ATOM 4199 N N . THR A 1 534 ? 48.238 2.032 53.536 1.00 33.31 534 THR A N 1
ATOM 4200 C CA . THR A 1 534 ? 47.892 0.832 52.784 1.00 37.84 534 THR A CA 1
ATOM 4201 C C . THR A 1 534 ? 47.138 1.132 51.494 1.00 37.11 534 THR A C 1
ATOM 4202 O O . THR A 1 534 ? 46.879 0.203 50.722 1.00 33.50 534 THR A O 1
ATOM 4206 N N . VAL A 1 535 ? 46.777 2.385 51.246 1.00 40.10 535 VAL A N 1
ATOM 4207 C CA . VAL A 1 535 ? 46.053 2.782 50.040 1.00 34.73 535 VAL A CA 1
ATOM 4208 C C . VAL A 1 535 ? 47.056 3.415 49.081 1.00 38.39 535 VAL A C 1
ATOM 4209 O O . VAL A 1 535 ? 47.679 4.426 49.440 1.00 31.22 535 VAL A O 1
ATOM 4213 N N . PRO A 1 536 ? 47.240 2.871 47.875 1.00 45.24 536 PRO A N 1
ATOM 4214 C CA . PRO A 1 536 ? 48.212 3.456 46.942 1.00 45.10 536 PRO A CA 1
ATOM 4215 C C . PRO A 1 536 ? 47.928 4.930 46.694 1.00 43.99 536 PRO A C 1
ATOM 4216 O O . PRO A 1 536 ? 46.774 5.367 46.667 1.00 37.68 536 PRO A O 1
ATOM 4220 N N . LEU A 1 537 ? 49.007 5.700 46.520 1.00 42.25 537 LEU A N 1
ATOM 4221 C CA . LEU A 1 537 ? 48.878 7.151 46.432 1.00 40.34 537 LEU A CA 1
ATOM 4222 C C . LEU A 1 537 ? 47.972 7.577 45.282 1.00 35.25 537 LEU A C 1
ATOM 4223 O O . LEU A 1 537 ? 47.243 8.567 45.406 1.00 37.91 537 LEU A O 1
ATOM 4228 N N . ASP A 1 538 ? 47.974 6.834 44.172 1.00 32.96 538 ASP A N 1
ATOM 4229 C CA . ASP A 1 538 ? 47.163 7.196 43.016 1.00 38.40 538 ASP A CA 1
ATOM 4230 C C . ASP A 1 538 ? 45.686 6.846 43.188 1.00 37.23 538 ASP A C 1
ATOM 4231 O O . ASP A 1 538 ? 44.914 7.022 42.243 1.00 37.51 538 ASP A O 1
ATOM 4236 N N . GLU A 1 539 ? 45.272 6.366 44.358 1.00 38.21 539 GLU A N 1
ATOM 4237 C CA . GLU A 1 539 ? 43.875 6.058 44.620 1.00 38.24 539 GLU A CA 1
ATOM 4238 C C . GLU A 1 539 ? 43.293 7.038 45.629 1.00 35.58 539 GLU A C 1
ATOM 4239 O O . GLU A 1 539 ? 44.012 7.624 46.444 1.00 38.38 539 GLU A O 1
ATOM 4245 N N . ARG A 1 540 ? 41.976 7.213 45.554 1.00 37.71 540 ARG A N 1
ATOM 4246 C CA . ARG A 1 540 ? 41.239 7.987 46.542 1.00 40.34 540 ARG A CA 1
ATOM 4247 C C . ARG A 1 540 ? 41.021 7.148 47.798 1.00 35.67 540 ARG A C 1
ATOM 4248 O O . ARG A 1 540 ? 40.842 5.931 47.721 1.00 34.89 540 ARG A O 1
ATOM 4256 N N . LEU A 1 541 ? 41.056 7.794 48.960 1.00 30.31 541 LEU A N 1
ATOM 4257 C CA . LEU A 1 541 ? 40.729 7.081 50.189 1.00 35.41 541 LEU A CA 1
ATOM 4258 C C . LEU A 1 541 ? 39.276 6.611 50.147 1.00 37.82 541 LEU A C 1
ATOM 4259 O O . LEU A 1 541 ? 38.387 7.392 49.776 1.00 34.18 541 LEU A O 1
ATOM 4264 N N . PRO A 1 542 ? 38.994 5.358 50.501 1.00 38.67 542 PRO A N 1
ATOM 4265 C CA . PRO A 1 542 ? 37.595 4.931 50.606 1.00 40.18 542 PRO A CA 1
ATOM 4266 C C . PRO A 1 542 ? 36.866 5.776 51.638 1.00 39.94 542 PRO A C 1
ATOM 4267 O O . PRO A 1 542 ? 37.415 6.118 52.690 1.00 34.15 542 PRO A O 1
ATOM 4271 N N . ASP A 1 543 ? 35.621 6.130 51.317 1.00 36.05 543 ASP A N 1
ATOM 4272 C CA . ASP A 1 543 ? 34.846 6.985 52.208 1.00 40.33 543 ASP A CA 1
ATOM 4273 C C . ASP A 1 543 ? 34.636 6.340 53.576 1.00 38.78 543 ASP A C 1
ATOM 4274 O O . ASP A 1 543 ? 34.543 7.048 54.587 1.00 38.52 543 ASP A O 1
ATOM 4279 N N . ALA A 1 544 ? 34.571 5.007 53.634 1.00 38.69 544 ALA A N 1
ATOM 4280 C CA . ALA A 1 544 ? 34.432 4.331 54.920 1.00 40.79 544 ALA A CA 1
ATOM 4281 C C . ALA A 1 544 ? 35.684 4.481 55.775 1.00 44.28 544 ALA A C 1
ATOM 4282 O O . ALA A 1 544 ? 35.586 4.572 57.006 1.00 34.91 544 ALA A O 1
ATOM 4284 N N . MET A 1 545 ? 36.862 4.500 55.148 1.00 40.63 545 MET A N 1
ATOM 4285 C CA . MET A 1 545 ? 38.088 4.724 55.905 1.00 36.05 545 MET A CA 1
ATOM 4286 C C . MET A 1 545 ? 38.098 6.117 56.523 1.00 38.24 545 MET A C 1
ATOM 4287 O O . MET A 1 545 ? 38.451 6.279 57.697 1.00 34.36 545 MET A O 1
ATOM 4292 N N . VAL A 1 546 ? 37.705 7.132 55.749 1.00 39.15 546 VAL A N 1
ATOM 4293 C CA . VAL A 1 546 ? 37.626 8.493 56.277 1.00 35.07 546 VAL A CA 1
ATOM 4294 C C . VAL A 1 546 ? 36.647 8.552 57.446 1.00 33.92 546 VAL A C 1
ATOM 4295 O O . VAL A 1 546 ? 36.966 9.086 58.516 1.00 37.92 546 VAL A O 1
ATOM 4299 N N . ASP A 1 547 ? 35.438 8.006 57.253 1.00 33.09 547 ASP A N 1
ATOM 4300 C CA . ASP A 1 547 ? 34.445 7.948 58.326 1.00 32.88 547 ASP A CA 1
ATOM 4301 C C . ASP A 1 547 ? 35.036 7.373 59.602 1.00 34.23 547 ASP A C 1
ATOM 4302 O O . ASP A 1 547 ? 34.905 7.954 60.685 1.00 38.16 547 ASP A O 1
ATOM 4307 N N . GLU A 1 548 ? 35.674 6.209 59.490 1.00 35.43 548 GLU A N 1
ATOM 4308 C CA . GLU A 1 548 ? 36.177 5.521 60.673 1.00 37.65 548 GLU A CA 1
ATOM 4309 C C . GLU A 1 548 ? 37.293 6.310 61.350 1.00 37.68 548 GLU A C 1
ATOM 4310 O O . GLU A 1 548 ? 37.327 6.418 62.583 1.00 32.75 548 GLU A O 1
ATOM 4316 N N . LEU A 1 549 ? 38.218 6.868 60.565 1.00 33.35 549 LEU A N 1
ATOM 4317 C CA . LEU A 1 549 ? 39.311 7.634 61.158 1.00 33.02 549 LEU A CA 1
ATOM 4318 C C . LEU A 1 549 ? 38.794 8.910 61.810 1.00 35.27 549 LEU A C 1
ATOM 4319 O O . LEU A 1 549 ? 39.277 9.311 62.877 1.00 35.73 549 LEU A O 1
ATOM 4324 N N . LEU A 1 550 ? 37.802 9.551 61.190 1.00 39.39 550 LEU A N 1
ATOM 4325 C CA . LEU A 1 550 ? 37.214 10.754 61.768 1.00 39.34 550 LEU A CA 1
ATOM 4326 C C . LEU A 1 550 ? 36.503 10.447 63.084 1.00 34.03 550 LEU A C 1
ATOM 4327 O O . LEU A 1 550 ? 36.658 11.184 64.063 1.00 33.92 550 LEU A O 1
ATOM 4332 N N . ALA A 1 551 ? 35.726 9.360 63.130 1.00 34.55 551 ALA A N 1
ATOM 4333 C CA . ALA A 1 551 ? 35.039 9.001 64.369 1.00 35.18 551 ALA A CA 1
ATOM 4334 C C . ALA A 1 551 ? 36.029 8.614 65.461 1.00 35.27 551 ALA A C 1
ATOM 4335 O O . ALA A 1 551 ? 35.826 8.943 66.635 1.00 38.23 551 ALA A O 1
ATOM 4337 N N . PHE A 1 552 ? 37.108 7.916 65.095 1.00 37.20 552 PHE A N 1
ATOM 4338 C CA . PHE A 1 552 ? 38.141 7.575 66.068 1.00 43.03 552 PHE A CA 1
ATOM 4339 C C . PHE A 1 552 ? 38.814 8.826 66.617 1.00 36.61 552 PHE A C 1
ATOM 4340 O O . PHE A 1 552 ? 39.002 8.964 67.832 1.00 40.88 552 PHE A O 1
ATOM 4348 N N . SER A 1 553 ? 39.199 9.745 65.728 1.00 32.02 553 SER A N 1
ATOM 4349 C CA . SER A 1 553 ? 39.882 10.962 66.157 1.00 33.34 553 SER A CA 1
ATOM 4350 C C . SER A 1 553 ? 39.002 11.801 67.077 1.00 34.69 553 SER A C 1
ATOM 4351 O O . SER A 1 553 ? 39.473 12.323 68.095 1.00 34.60 553 SER A O 1
ATOM 4354 N N . ASN A 1 554 ? 37.719 11.941 66.733 1.00 31.13 554 ASN A N 1
ATOM 4355 C CA . ASN A 1 554 ? 36.822 12.779 67.522 1.00 38.95 554 ASN A CA 1
ATOM 4356 C C . ASN A 1 554 ? 36.574 12.190 68.904 1.00 44.05 554 ASN A C 1
ATOM 4357 O O . ASN A 1 554 ? 36.428 12.933 69.882 1.00 47.80 554 ASN A O 1
ATOM 4362 N N . ARG A 1 555 ? 36.514 10.860 69.007 1.00 37.68 555 ARG A N 1
ATOM 4363 C CA . ARG A 1 555 ? 36.296 10.230 70.305 1.00 47.56 555 ARG A CA 1
ATOM 4364 C C . ARG A 1 555 ? 37.486 10.460 71.227 1.00 45.95 555 ARG A C 1
ATOM 4365 O O . ARG A 1 555 ? 37.318 10.819 72.399 1.00 35.58 555 ARG A O 1
ATOM 4373 N N . ILE A 1 556 ? 38.701 10.260 70.711 1.00 38.95 556 ILE A N 1
ATOM 4374 C CA . ILE A 1 556 ? 39.901 10.530 71.499 1.00 36.65 556 ILE A CA 1
ATOM 4375 C C . ILE A 1 556 ? 39.994 12.014 71.833 1.00 40.00 556 ILE A C 1
ATOM 4376 O O . ILE A 1 556 ? 40.437 12.395 72.923 1.00 33.79 556 ILE A O 1
ATOM 4381 N N . LYS A 1 557 ? 39.558 12.873 70.906 1.00 35.80 557 LYS A N 1
ATOM 4382 C CA . LYS A 1 557 ? 39.691 14.317 71.089 1.00 41.45 557 LYS A CA 1
ATOM 4383 C C . LYS A 1 557 ? 38.858 14.811 72.263 1.00 31.78 557 LYS A C 1
ATOM 4384 O O . LYS A 1 557 ? 39.343 15.576 73.104 1.00 48.77 557 LYS A O 1
ATOM 4390 N N . SER A 1 558 ? 37.593 14.392 72.329 1.00 42.72 558 SER A N 1
ATOM 4391 C CA . SER A 1 558 ? 36.685 14.939 73.334 1.00 50.52 558 SER A CA 1
ATOM 4392 C C . SER A 1 558 ? 37.177 14.648 74.746 1.00 45.02 558 SER A C 1
ATOM 4393 O O . SER A 1 558 ? 37.028 15.484 75.645 1.00 46.76 558 SER A O 1
ATOM 4396 N N . ALA A 1 559 ? 37.775 13.474 74.959 1.00 41.56 559 ALA A N 1
ATOM 4397 C CA . ALA A 1 559 ? 38.325 13.158 76.273 1.00 47.04 559 ALA A CA 1
ATOM 4398 C C . ALA A 1 559 ? 39.597 13.953 76.549 1.00 42.03 559 ALA A C 1
ATOM 4399 O O . ALA A 1 559 ? 39.794 14.452 77.664 1.00 35.89 559 ALA A O 1
ATOM 4401 N N . ALA A 1 560 ? 40.475 14.082 75.552 1.00 37.41 560 ALA A N 1
ATOM 4402 C CA . ALA A 1 560 ? 41.708 14.839 75.756 1.00 36.80 560 ALA A CA 1
ATOM 4403 C C . ALA A 1 560 ? 41.417 16.318 75.987 1.00 36.69 560 ALA A C 1
ATOM 4404 O O . ALA A 1 560 ? 42.073 16.965 76.814 1.00 34.91 560 ALA A O 1
ATOM 4406 N N . VAL A 1 561 ? 40.437 16.866 75.266 1.00 30.14 561 VAL A N 1
ATOM 4407 C CA . VAL A 1 561 ? 40.074 18.268 75.448 1.00 38.17 561 VAL A CA 1
ATOM 4408 C C . VAL A 1 561 ? 39.438 18.483 76.815 1.00 36.17 561 VAL A C 1
ATOM 4409 O O . VAL A 1 561 ? 39.708 19.484 77.491 1.00 39.33 561 VAL A O 1
ATOM 4413 N N . ALA A 1 562 ? 38.579 17.553 77.244 1.00 33.43 562 ALA A N 1
ATOM 4414 C CA . ALA A 1 562 ? 37.959 17.674 78.560 1.00 37.23 562 ALA A CA 1
ATOM 4415 C C . ALA A 1 562 ? 38.991 17.583 79.677 1.00 43.62 562 ALA A C 1
ATOM 4416 O O . ALA A 1 562 ? 38.812 18.192 80.737 1.00 40.11 562 ALA A O 1
ATOM 4418 N N . ALA A 1 563 ? 40.077 16.841 79.458 1.00 42.66 563 ALA A N 1
ATOM 4419 C CA . ALA A 1 563 ? 41.111 16.691 80.474 1.00 49.03 563 ALA A CA 1
ATOM 4420 C C . ALA A 1 563 ? 42.037 17.900 80.564 1.00 47.58 563 ALA A C 1
ATOM 4421 O O . ALA A 1 563 ? 42.732 18.055 81.573 1.00 51.86 563 ALA A O 1
ATOM 4423 N N . ASP A 1 564 ? 42.066 18.754 79.544 1.00 43.70 564 ASP A N 1
ATOM 4424 C CA . ASP A 1 564 ? 42.937 19.922 79.557 1.00 33.00 564 ASP A CA 1
ATOM 4425 C C . ASP A 1 564 ? 42.346 21.002 80.456 1.00 41.47 564 ASP A C 1
ATOM 4426 O O . ASP A 1 564 ? 41.146 21.290 80.393 1.00 43.56 564 ASP A O 1
ATOM 4431 N N . ASP A 1 565 ? 43.188 21.598 81.296 1.00 37.19 565 ASP A N 1
ATOM 4432 C CA . ASP A 1 565 ? 42.755 22.635 82.224 1.00 50.56 565 ASP A CA 1
ATOM 4433 C C . ASP A 1 565 ? 43.078 24.044 81.741 1.00 50.66 565 ASP A C 1
ATOM 4434 O O . ASP A 1 565 ? 42.797 25.009 82.457 1.00 50.28 565 ASP A O 1
ATOM 4439 N N . PHE A 1 566 ? 43.647 24.189 80.548 1.00 46.57 566 PHE A N 1
ATOM 4440 C CA . PHE A 1 566 ? 44.021 25.499 80.033 1.00 48.71 566 PHE A CA 1
ATOM 4441 C C . PHE A 1 566 ? 42.814 26.185 79.400 1.00 47.45 566 PHE A C 1
ATOM 4442 O O . PHE A 1 566 ? 42.156 25.619 78.523 1.00 43.28 566 PHE A O 1
ATOM 4450 N N . SER A 1 567 ? 42.528 27.407 79.846 1.00 42.51 567 SER A N 1
ATOM 4451 C CA . SER A 1 567 ? 41.381 28.155 79.344 1.00 49.76 567 SER A CA 1
ATOM 4452 C C . SER A 1 567 ? 41.744 28.869 78.047 1.00 43.73 567 SER A C 1
ATOM 4453 O O . SER A 1 567 ? 42.744 29.591 77.982 1.00 42.37 567 SER A O 1
ATOM 4456 N N . LEU A 1 568 ? 40.919 28.682 77.019 1.00 41.89 568 LEU A N 1
ATOM 4457 C CA . LEU A 1 568 ? 41.231 29.187 75.689 1.00 42.83 568 LEU A CA 1
ATOM 4458 C C . LEU A 1 568 ? 39.935 29.410 74.926 1.00 41.18 568 LEU A C 1
ATOM 4459 O O . LEU A 1 568 ? 39.084 28.517 74.882 1.00 47.99 568 LEU A O 1
ATOM 4464 N N . ARG A 1 569 ? 39.781 30.601 74.341 1.00 43.67 569 ARG A N 1
ATOM 4465 C CA . ARG A 1 569 ? 38.633 30.904 73.481 1.00 34.37 569 ARG A CA 1
ATOM 4466 C C . ARG A 1 569 ? 38.845 30.225 72.126 1.00 44.05 569 ARG A C 1
ATOM 4467 O O . ARG A 1 569 ? 39.166 30.853 71.114 1.00 38.97 569 ARG A O 1
ATOM 4475 N N . TRP A 1 570 ? 38.655 28.901 72.128 1.00 41.60 570 TRP A N 1
ATOM 4476 C CA . TRP A 1 570 ? 38.929 28.103 70.936 1.00 42.12 570 TRP A CA 1
ATOM 4477 C C . TRP A 1 570 ? 38.108 28.573 69.743 1.00 44.24 570 TRP A C 1
ATOM 4478 O O . TRP A 1 570 ? 38.596 28.567 68.607 1.00 37.85 570 TRP A O 1
ATOM 4489 N N . ASP A 1 571 ? 36.857 28.981 69.979 1.00 38.39 571 ASP A N 1
ATOM 4490 C CA . ASP A 1 571 ? 36.004 29.428 68.887 1.00 36.02 571 ASP A CA 1
ATOM 4491 C C . ASP A 1 571 ? 36.454 30.763 68.302 1.00 42.07 571 ASP A C 1
ATOM 4492 O O . ASP A 1 571 ? 36.106 31.071 67.156 1.00 42.82 571 ASP A O 1
ATOM 4497 N N . ALA A 1 572 ? 37.214 31.561 69.054 1.00 38.15 572 ALA A N 1
ATOM 4498 C CA . ALA A 1 572 ? 37.757 32.800 68.510 1.00 37.69 572 ALA A CA 1
ATOM 4499 C C . ALA A 1 572 ? 39.008 32.562 67.674 1.00 37.09 572 ALA A C 1
ATOM 4500 O O . ALA A 1 572 ? 39.286 33.336 66.750 1.00 38.62 572 ALA A O 1
ATOM 4502 N N . ILE A 1 573 ? 39.765 31.513 67.984 1.00 31.72 573 ILE A N 1
ATOM 4503 C CA . ILE A 1 573 ? 41.050 31.259 67.337 1.00 35.38 573 ILE A CA 1
ATOM 4504 C C . ILE A 1 573 ? 40.891 30.419 66.075 1.00 37.17 573 ILE A C 1
ATOM 4505 O O . ILE A 1 573 ? 41.581 30.654 65.080 1.00 38.65 573 ILE A O 1
ATOM 4510 N N . LEU A 1 574 ? 40.000 29.428 66.101 1.00 34.11 574 LEU A N 1
ATOM 4511 C CA . LEU A 1 574 ? 39.757 28.543 64.968 1.00 35.51 574 LEU A CA 1
ATOM 4512 C C . LEU A 1 574 ? 38.397 28.872 64.370 1.00 39.10 574 LEU A C 1
ATOM 4513 O O . LEU A 1 574 ? 37.373 28.787 65.060 1.00 39.36 574 LEU A O 1
ATOM 4518 N N . ARG A 1 575 ? 38.385 29.232 63.086 1.00 31.45 575 ARG A N 1
ATOM 4519 C CA . ARG A 1 575 ? 37.143 29.677 62.467 1.00 33.53 575 ARG A CA 1
ATOM 4520 C C . ARG A 1 575 ? 36.101 28.566 62.422 1.00 34.85 575 ARG A C 1
ATOM 4521 O O . ARG A 1 575 ? 34.906 28.838 62.559 1.00 39.15 575 ARG A O 1
ATOM 4529 N N . SER A 1 576 ? 36.526 27.314 62.258 1.00 39.89 576 SER A N 1
ATOM 4530 C CA . SER A 1 576 ? 35.606 26.216 61.985 1.00 42.29 576 SER A CA 1
ATOM 4531 C C . SER A 1 576 ? 35.198 25.430 63.227 1.00 37.86 576 SER A C 1
ATOM 4532 O O . SER A 1 576 ? 34.500 24.420 63.096 1.00 33.74 576 SER A O 1
ATOM 4535 N N . PHE A 1 577 ? 35.606 25.858 64.421 1.00 29.73 577 PHE A N 1
ATOM 4536 C CA . PHE A 1 577 ? 35.384 25.072 65.629 1.00 39.10 577 PHE A CA 1
ATOM 4537 C C . PHE A 1 577 ? 34.761 25.918 66.731 1.00 40.29 577 PHE A C 1
ATOM 4538 O O . PHE A 1 577 ? 34.951 27.136 66.787 1.00 40.37 577 PHE A O 1
ATOM 4546 N N . ASP A 1 578 ? 34.007 25.255 67.610 1.00 44.37 578 ASP A N 1
ATOM 4547 C CA . ASP A 1 578 ? 33.374 25.918 68.740 1.00 44.17 578 ASP A CA 1
ATOM 4548 C C . ASP A 1 578 ? 34.324 25.907 69.938 1.00 42.83 578 ASP A C 1
ATOM 4549 O O . ASP A 1 578 ? 35.488 25.511 69.829 1.00 37.68 578 ASP A O 1
ATOM 4554 N N . ARG A 1 579 ? 33.818 26.321 71.105 1.00 45.31 579 ARG A N 1
ATOM 4555 C CA . ARG A 1 579 ? 34.660 26.430 72.294 1.00 51.99 579 ARG A CA 1
ATOM 4556 C C . ARG A 1 579 ? 35.233 25.083 72.718 1.00 57.81 579 ARG A C 1
ATOM 4557 O O . ARG A 1 579 ? 36.367 25.020 73.210 1.00 55.54 579 ARG A O 1
ATOM 4565 N N . SER A 1 580 ? 34.472 24.001 72.540 1.00 49.04 580 SER A N 1
ATOM 4566 C CA . SER A 1 580 ? 34.910 22.664 72.917 1.00 42.98 580 SER A CA 1
ATOM 4567 C C . SER A 1 580 ? 35.644 21.943 71.791 1.00 42.46 580 SER A C 1
ATOM 4568 O O . SER A 1 580 ? 35.781 20.715 71.845 1.00 43.09 580 SER A O 1
ATOM 4571 N N . LEU A 1 581 ? 36.107 22.680 70.777 1.00 37.76 581 LEU A N 1
ATOM 4572 C CA . LEU A 1 581 ? 36.834 22.121 69.633 1.00 40.92 581 LEU A CA 1
ATOM 4573 C C . LEU A 1 581 ? 36.004 21.103 68.852 1.00 43.33 581 LEU A C 1
ATOM 4574 O O . LEU A 1 581 ? 36.543 20.140 68.299 1.00 45.80 581 LEU A O 1
ATOM 4579 N N . ASN A 1 582 ? 34.692 21.307 68.786 1.00 41.07 582 ASN A N 1
ATOM 4580 C CA . ASN A 1 582 ? 33.844 20.535 67.889 1.00 40.55 582 ASN A CA 1
ATOM 4581 C C . ASN A 1 582 ? 33.761 21.242 66.543 1.00 37.95 582 ASN A C 1
ATOM 4582 O O . ASN A 1 582 ? 33.684 22.472 66.480 1.00 39.01 582 ASN A O 1
ATOM 4587 N N . PHE A 1 583 ? 33.784 20.458 65.470 1.00 42.00 583 PHE A N 1
ATOM 4588 C CA . PHE A 1 583 ? 33.688 21.019 64.130 1.00 37.69 583 PHE A CA 1
ATOM 4589 C C . PHE A 1 583 ? 32.291 21.583 63.894 1.00 35.77 583 PHE A C 1
ATOM 4590 O O . PHE A 1 583 ? 31.288 20.942 64.221 1.00 45.06 583 PHE A O 1
ATOM 4598 N N . VAL A 1 584 ? 32.226 22.791 63.337 1.00 41.86 584 VAL A N 1
ATOM 4599 C CA . VAL A 1 584 ? 30.962 23.449 63.014 1.00 45.17 584 VAL A CA 1
ATOM 4600 C C . VAL A 1 584 ? 30.961 23.761 61.523 1.00 36.78 584 VAL A C 1
ATOM 4601 O O . VAL A 1 584 ? 31.817 24.512 61.039 1.00 47.17 584 VAL A O 1
ATOM 4605 N N . GLU A 1 585 ? 29.974 23.214 60.809 1.00 44.25 585 GLU A N 1
ATOM 4606 C CA . GLU A 1 585 ? 30.036 23.138 59.350 1.00 56.32 585 GLU A CA 1
ATOM 4607 C C . GLU A 1 585 ? 30.170 24.515 58.704 1.00 60.92 585 GLU A C 1
ATOM 4608 O O . GLU A 1 585 ? 31.075 24.745 57.893 1.00 72.36 585 GLU A O 1
ATOM 4614 N N . GLY A 1 586 ? 29.278 25.442 59.038 1.00 59.13 586 GLY A N 1
ATOM 4615 C CA . GLY A 1 586 ? 29.241 26.728 58.371 1.00 59.82 586 GLY A CA 1
ATOM 4616 C C . GLY A 1 586 ? 29.812 27.903 59.137 1.00 52.64 586 GLY A C 1
ATOM 4617 O O . GLY A 1 586 ? 29.604 29.049 58.720 1.00 50.22 586 GLY A O 1
ATOM 4618 N N . LYS A 1 587 ? 30.538 27.665 60.224 1.00 40.75 587 LYS A N 1
ATOM 4619 C CA . LYS A 1 587 ? 30.974 28.755 61.087 1.00 40.09 587 LYS A CA 1
ATOM 4620 C C . LYS A 1 587 ? 32.012 29.628 60.391 1.00 43.69 587 LYS A C 1
ATOM 4621 O O . LYS A 1 587 ? 32.949 29.131 59.757 1.00 42.32 587 LYS A O 1
ATOM 4627 N N . THR A 1 588 ? 31.838 30.947 60.515 1.00 40.97 588 THR A N 1
ATOM 4628 C CA . THR A 1 588 ? 32.772 31.910 59.951 1.00 45.83 588 THR A CA 1
ATOM 4629 C C . THR A 1 588 ? 33.300 32.921 60.961 1.00 49.63 588 THR A C 1
ATOM 4630 O O . THR A 1 588 ? 34.131 33.756 60.589 1.00 47.15 588 THR A O 1
ATOM 4634 N N . SER A 1 589 ? 32.852 32.877 62.215 1.00 50.67 589 SER A N 1
ATOM 4635 C CA . SER A 1 589 ? 33.254 33.879 63.194 1.00 45.03 589 SER A CA 1
ATOM 4636 C C . SER A 1 589 ? 34.624 33.553 63.776 1.00 44.93 589 SER A C 1
ATOM 4637 O O . SER A 1 589 ? 34.962 32.386 64.000 1.00 41.85 589 SER A O 1
ATOM 4640 N N . ARG A 1 590 ? 35.411 34.601 64.013 1.00 41.96 590 ARG A N 1
ATOM 4641 C CA . ARG A 1 590 ? 36.763 34.499 64.550 1.00 42.64 590 ARG A CA 1
ATOM 4642 C C . ARG A 1 590 ? 37.223 35.893 64.951 1.00 37.01 590 ARG A C 1
ATOM 4643 O O . ARG A 1 590 ? 36.652 36.899 64.521 1.00 33.80 590 ARG A O 1
ATOM 4651 N N . ASP A 1 591 ? 38.256 35.940 65.787 1.00 38.61 591 ASP A N 1
ATOM 4652 C CA . ASP A 1 591 ? 38.894 37.209 66.098 1.00 38.19 591 ASP A CA 1
ATOM 4653 C C . ASP A 1 591 ? 39.554 37.788 64.849 1.00 37.75 591 ASP A C 1
ATOM 4654 O O . ASP A 1 591 ? 39.913 37.069 63.913 1.00 42.12 591 ASP A O 1
ATOM 4659 N N . ILE A 1 592 ? 39.716 39.110 64.842 1.00 38.63 592 ILE A N 1
ATOM 4660 C CA . ILE A 1 592 ? 40.403 39.812 63.762 1.00 41.36 592 ILE A CA 1
ATOM 4661 C C . ILE A 1 592 ? 41.487 40.685 64.380 1.00 39.32 592 ILE A C 1
ATOM 4662 O O . ILE A 1 592 ? 41.184 41.610 65.145 1.00 38.08 592 ILE A O 1
ATOM 4667 N N . TYR A 1 593 ? 42.746 40.391 64.051 1.00 32.63 593 TYR A N 1
ATOM 4668 C CA . TYR A 1 593 ? 43.889 41.070 64.646 1.00 31.88 593 TYR A CA 1
ATOM 4669 C C . TYR A 1 593 ? 44.687 41.907 63.661 1.00 38.23 593 TYR A C 1
ATOM 4670 O O . TYR A 1 593 ? 45.587 42.639 64.092 1.00 37.95 593 TYR A O 1
ATOM 4679 N N . THR A 1 594 ? 44.415 41.801 62.360 1.00 33.96 594 THR A N 1
ATOM 4680 C CA . THR A 1 594 ? 45.263 42.414 61.348 1.00 36.94 594 THR A CA 1
ATOM 4681 C C . THR A 1 594 ? 44.404 43.089 60.289 1.00 38.44 594 THR A C 1
ATOM 4682 O O . THR A 1 594 ? 43.193 42.873 60.204 1.00 38.17 594 THR A O 1
ATOM 4686 N N . ARG A 1 595 ? 45.062 43.918 59.480 1.00 35.60 595 ARG A N 1
ATOM 4687 C CA . ARG A 1 595 ? 44.455 44.549 58.317 1.00 43.26 595 ARG A CA 1
ATOM 4688 C C . ARG A 1 595 ? 45.558 44.846 57.315 1.00 36.00 595 ARG A C 1
ATOM 4689 O O . ARG A 1 595 ? 46.740 44.904 57.663 1.00 36.15 595 ARG A O 1
ATOM 4697 N N . GLN A 1 596 ? 45.154 45.043 56.066 1.00 31.48 596 GLN A N 1
ATOM 4698 C CA . GLN A 1 596 ? 46.073 45.347 54.979 1.00 40.29 596 GLN A CA 1
ATOM 4699 C C . GLN A 1 596 ? 46.138 46.854 54.773 1.00 45.45 596 GLN A C 1
ATOM 4700 O O . GLN A 1 596 ? 45.100 47.521 54.712 1.00 41.40 596 GLN A O 1
ATOM 4706 N N . CYS A 1 597 ? 47.354 47.386 54.676 1.00 40.77 597 CYS A N 1
ATOM 4707 C CA . CYS A 1 597 ? 47.519 48.799 54.365 1.00 38.45 597 CYS A CA 1
ATOM 4708 C C . CYS A 1 597 ? 46.967 49.083 52.976 1.00 40.82 597 CYS A C 1
ATOM 4709 O O . CYS A 1 597 ? 47.323 48.409 52.005 1.00 40.51 597 CYS A O 1
ATOM 4712 N N . SER A 1 598 ? 46.077 50.074 52.883 1.00 47.34 598 SER A N 1
ATOM 4713 C CA . SER A 1 598 ? 45.498 50.415 51.590 1.00 53.17 598 SER A CA 1
ATOM 4714 C C . SER A 1 598 ? 46.523 51.029 50.648 1.00 52.12 598 SER A C 1
ATOM 4715 O O . SER A 1 598 ? 46.326 50.993 49.430 1.00 52.17 598 SER A O 1
ATOM 4718 N N . GLY A 1 599 ? 47.612 51.578 51.183 1.00 45.36 599 GLY A N 1
ATOM 4719 C CA . GLY A 1 599 ? 48.627 52.209 50.365 1.00 39.40 599 GLY A CA 1
ATOM 4720 C C . GLY A 1 599 ? 49.598 51.239 49.725 1.00 40.84 599 GLY A C 1
ATOM 4721 O O . GLY A 1 599 ? 49.781 51.251 48.503 1.00 42.73 599 GLY A O 1
ATOM 4722 N N . CYS A 1 600 ? 50.221 50.384 50.538 1.00 34.85 600 CYS A N 1
ATOM 4723 C CA . CYS A 1 600 ? 51.297 49.524 50.069 1.00 40.92 600 CYS A CA 1
ATOM 4724 C C . CYS A 1 600 ? 50.959 48.040 50.091 1.00 36.84 600 CYS A C 1
ATOM 4725 O O . CYS A 1 600 ? 51.739 47.242 49.559 1.00 36.35 600 CYS A O 1
ATOM 4728 N N . GLY A 1 601 ? 49.842 47.645 50.703 1.00 32.90 601 GLY A N 1
ATOM 4729 C CA . GLY A 1 601 ? 49.459 46.250 50.769 1.00 35.70 601 GLY A CA 1
ATOM 4730 C C . GLY A 1 601 ? 50.049 45.459 51.920 1.00 40.38 601 GLY A C 1
ATOM 4731 O O . GLY A 1 601 ? 49.704 44.280 52.079 1.00 39.12 601 GLY A O 1
ATOM 4732 N N . ALA A 1 602 ? 50.917 46.059 52.731 1.00 38.39 602 ALA A N 1
ATOM 4733 C CA . ALA A 1 602 ? 51.535 45.319 53.825 1.00 36.01 602 ALA A CA 1
ATOM 4734 C C . ALA A 1 602 ? 50.523 45.037 54.927 1.00 33.75 602 ALA A C 1
ATOM 4735 O O . ALA A 1 602 ? 49.685 45.882 55.257 1.00 33.96 602 ALA A O 1
ATOM 4737 N N . TRP A 1 603 ? 50.616 43.845 55.508 1.00 35.09 603 TRP A N 1
ATOM 4738 C CA . TRP A 1 603 ? 49.724 43.467 56.593 1.00 34.97 603 TRP A CA 1
ATOM 4739 C C . TRP A 1 603 ? 50.218 44.038 57.916 1.00 37.56 603 TRP A C 1
ATOM 4740 O O . TRP A 1 603 ? 51.419 44.028 58.208 1.00 32.48 603 TRP A O 1
ATOM 4751 N N . LEU A 1 604 ? 49.275 44.541 58.713 1.00 32.94 604 LEU A N 1
ATOM 4752 C CA . LEU A 1 604 ? 49.568 45.315 59.909 1.00 31.15 604 LEU A CA 1
ATOM 4753 C C . LEU A 1 604 ? 48.854 44.713 61.110 1.00 38.42 604 LEU A C 1
ATOM 4754 O O . LEU A 1 604 ? 47.773 44.137 60.982 1.00 36.80 604 LEU A O 1
ATOM 4759 N N . GLN A 1 605 ? 49.465 44.860 62.283 1.00 30.37 605 GLN A N 1
ATOM 4760 C CA . GLN A 1 605 ? 48.825 44.489 63.538 1.00 32.46 605 GLN A CA 1
ATOM 4761 C C . GLN A 1 605 ? 47.959 45.638 64.038 1.00 37.56 605 GLN A C 1
ATOM 4762 O O . GLN A 1 605 ? 48.367 46.803 63.996 1.00 39.97 605 GLN A O 1
ATOM 4768 N N . LEU A 1 606 ? 46.759 45.306 64.509 1.00 39.85 606 LEU A N 1
ATOM 4769 C CA . LEU A 1 606 ? 45.826 46.302 65.024 1.00 37.76 606 LEU A CA 1
ATOM 4770 C C . LEU A 1 606 ? 46.115 46.560 66.500 1.00 36.54 606 LEU A C 1
ATOM 4771 O O . LEU A 1 606 ? 46.007 45.649 67.329 1.00 38.22 606 LEU A O 1
ATOM 4776 N N . ARG A 1 607 ? 46.484 47.803 66.824 1.00 41.13 607 ARG A N 1
ATOM 4777 C CA . ARG A 1 607 ? 46.644 48.237 68.207 1.00 39.22 607 ARG A CA 1
ATOM 4778 C C . ARG A 1 607 ? 46.599 49.754 68.223 1.00 47.15 607 ARG A C 1
ATOM 4779 O O . ARG A 1 607 ? 47.114 50.381 67.288 1.00 48.41 607 ARG A O 1
ATOM 4787 N N . PRO A 1 608 ? 46.017 50.373 69.256 1.00 47.17 608 PRO A N 1
ATOM 4788 C CA . PRO A 1 608 ? 45.707 51.811 69.173 1.00 44.78 608 PRO A CA 1
ATOM 4789 C C . PRO A 1 608 ? 46.924 52.718 69.110 1.00 44.48 608 PRO A C 1
ATOM 4790 O O . PRO A 1 608 ? 46.790 53.864 68.664 1.00 45.41 608 PRO A O 1
ATOM 4794 N N . ASP A 1 609 ? 48.098 52.262 69.537 1.00 41.95 609 ASP A N 1
ATOM 4795 C CA . ASP A 1 609 ? 49.289 53.102 69.495 1.00 37.54 609 ASP A CA 1
ATOM 4796 C C . ASP A 1 609 ? 50.055 52.993 68.179 1.00 45.01 609 ASP A C 1
ATOM 4797 O O . ASP A 1 609 ? 51.044 53.713 67.997 1.00 45.50 609 ASP A O 1
ATOM 4802 N N . TRP A 1 610 ? 49.627 52.127 67.259 1.00 37.14 610 TRP A N 1
ATOM 4803 C CA . TRP A 1 610 ? 50.216 52.022 65.923 1.00 35.67 610 TRP A CA 1
ATOM 4804 C C . TRP A 1 610 ? 49.213 52.574 64.915 1.00 41.19 610 TRP A C 1
ATOM 4805 O O . TRP A 1 610 ? 48.493 51.828 64.254 1.00 43.62 610 TRP A O 1
ATOM 4816 N N . LYS A 1 611 ? 49.181 53.901 64.783 1.00 38.71 611 LYS A N 1
ATOM 4817 C CA . LYS A 1 611 ? 48.250 54.510 63.840 1.00 35.78 611 LYS A CA 1
ATOM 4818 C C . LYS A 1 611 ? 48.750 54.448 62.399 1.00 49.21 611 LYS A C 1
ATOM 4819 O O . LYS A 1 611 ? 47.936 54.461 61.469 1.00 52.40 611 LYS A O 1
ATOM 4825 N N . LYS A 1 612 ? 50.061 54.378 62.187 1.00 44.37 612 LYS A N 1
ATOM 4826 C CA . LYS A 1 612 ? 50.630 54.408 60.848 1.00 43.50 612 LYS A CA 1
ATOM 4827 C C . LYS A 1 612 ? 51.112 53.023 60.433 1.00 40.89 612 LYS A C 1
ATOM 4828 O O . LYS A 1 612 ? 51.520 52.208 61.268 1.00 39.83 612 LYS A O 1
ATOM 4834 N N . CYS A 1 613 ? 51.053 52.765 59.127 1.00 36.22 613 CYS A N 1
ATOM 4835 C CA . CYS A 1 613 ? 51.626 51.546 58.568 1.00 34.41 613 CYS A CA 1
ATOM 4836 C C . CYS A 1 613 ? 53.116 51.486 58.877 1.00 37.83 613 CYS A C 1
ATOM 4837 O O . CYS A 1 613 ? 53.853 52.442 58.618 1.00 31.25 613 CYS A O 1
ATOM 4840 N N . HIS A 1 614 ? 53.557 50.362 59.447 1.00 35.46 614 HIS A N 1
ATOM 4841 C CA . HIS A 1 614 ? 54.963 50.216 59.806 1.00 36.26 614 HIS A CA 1
ATOM 4842 C C . HIS A 1 614 ? 55.859 50.000 58.594 1.00 39.58 614 HIS A C 1
ATOM 4843 O O . HIS A 1 614 ? 57.085 50.077 58.729 1.00 34.74 614 HIS A O 1
ATOM 4850 N N . SER A 1 615 ? 55.283 49.723 57.425 1.00 32.93 615 SER A N 1
ATOM 4851 C CA . SER A 1 615 ? 56.054 49.414 56.229 1.00 34.05 615 SER A CA 1
ATOM 4852 C C . SER A 1 615 ? 56.253 50.616 55.319 1.00 36.84 615 SER A C 1
ATOM 4853 O O . SER A 1 615 ? 57.360 50.825 54.816 1.00 36.24 615 SER A O 1
ATOM 4856 N N . CYS A 1 616 ? 55.209 51.416 55.091 1.00 41.56 616 CYS A N 1
ATOM 4857 C CA . CYS A 1 616 ? 55.315 52.579 54.222 1.00 40.98 616 CYS A CA 1
ATOM 4858 C C . CYS A 1 616 ? 55.034 53.902 54.919 1.00 45.17 616 CYS A C 1
ATOM 4859 O O . CYS A 1 616 ? 55.232 54.955 54.301 1.00 40.53 616 CYS A O 1
ATOM 4862 N N . GLY A 1 617 ? 54.573 53.887 56.169 1.00 38.96 617 GLY A N 1
ATOM 4863 C CA . GLY A 1 617 ? 54.338 55.107 56.911 1.00 39.30 617 GLY A CA 1
ATOM 4864 C C . GLY A 1 617 ? 52.973 55.736 56.727 1.00 44.01 617 GLY A C 1
ATOM 4865 O O . GLY A 1 617 ? 52.669 56.721 57.412 1.00 41.18 617 GLY A O 1
ATOM 4866 N N . LEU A 1 618 ? 52.139 55.204 55.835 1.00 37.57 618 LEU A N 1
ATOM 4867 C CA . LEU A 1 618 ? 50.830 55.798 55.595 1.00 41.36 618 LEU A CA 1
ATOM 4868 C C . LEU A 1 618 ? 49.963 55.724 56.846 1.00 40.53 618 LEU A C 1
ATOM 4869 O O . LEU A 1 618 ? 49.834 54.667 57.470 1.00 42.03 618 LEU A O 1
ATOM 4874 N N . LEU A 1 619 ? 49.358 56.853 57.199 1.00 41.32 619 LEU A N 1
ATOM 4875 C CA . LEU A 1 619 ? 48.531 56.935 58.393 1.00 49.17 619 LEU A CA 1
ATOM 4876 C C . LEU A 1 619 ? 47.164 56.313 58.131 1.00 53.85 619 LEU A C 1
ATOM 4877 O O . LEU A 1 619 ? 46.519 56.610 57.120 1.00 54.92 619 LEU A O 1
ATOM 4882 N N . GLY A 1 620 ? 46.728 55.437 59.041 1.00 63.00 620 GLY A N 1
ATOM 4883 C CA . GLY A 1 620 ? 45.402 54.866 58.957 1.00 76.97 620 GLY A CA 1
ATOM 4884 C C . GLY A 1 620 ? 44.386 55.638 59.784 1.00 84.12 620 GLY A C 1
ATOM 4885 O O . GLY A 1 620 ? 44.736 56.372 60.705 1.00 79.92 620 GLY A O 1
ATOM 4886 N N . THR A 1 621 ? 43.111 55.457 59.445 1.00 97.10 621 THR A N 1
ATOM 4887 C CA . THR A 1 621 ? 42.012 56.198 60.067 1.00 105.01 621 THR A CA 1
ATOM 4888 C C . THR A 1 621 ? 41.185 55.245 60.932 1.00 106.65 621 THR A C 1
ATOM 4889 O O . THR A 1 621 ? 40.265 54.583 60.449 1.00 104.40 621 THR A O 1
ATOM 4893 N N . GLU A 1 622 ? 41.560 55.160 62.219 1.00 106.45 622 GLU A N 1
ATOM 4894 C CA . GLU A 1 622 ? 40.892 54.533 63.366 1.00 98.86 622 GLU A CA 1
ATOM 4895 C C . GLU A 1 622 ? 40.498 53.051 63.275 1.00 97.23 622 GLU A C 1
ATOM 4896 O O . GLU A 1 622 ? 39.527 52.656 63.935 1.00 88.53 622 GLU A O 1
ATOM 4902 N N . PRO A 1 623 ? 41.211 52.179 62.560 1.00 105.46 623 PRO A N 1
ATOM 4903 C CA . PRO A 1 623 ? 40.927 50.739 62.689 1.00 105.03 623 PRO A CA 1
ATOM 4904 C C . PRO A 1 623 ? 41.861 50.019 63.653 1.00 106.20 623 PRO A C 1
ATOM 4905 O O . PRO A 1 623 ? 41.865 48.784 63.660 1.00 106.33 623 PRO A O 1
ATOM 4909 N N . GLN A 1 624 ? 42.634 50.762 64.447 1.00 106.44 624 GLN A N 1
ATOM 4910 C CA . GLN A 1 624 ? 43.695 50.177 65.257 1.00 104.47 624 GLN A CA 1
ATOM 4911 C C . GLN A 1 624 ? 43.160 49.657 66.583 1.00 107.87 624 GLN A C 1
ATOM 4912 O O . GLN A 1 624 ? 43.464 48.527 66.982 1.00 105.26 624 GLN A O 1
ATOM 4918 N N . THR A 1 625 ? 42.361 50.465 67.280 1.00 117.39 625 THR A N 1
ATOM 4919 C CA . THR A 1 625 ? 41.601 49.938 68.406 1.00 117.64 625 THR A CA 1
ATOM 4920 C C . THR A 1 625 ? 40.530 48.955 67.952 1.00 114.07 625 THR A C 1
ATOM 4921 O O . THR A 1 625 ? 39.878 48.333 68.798 1.00 118.89 625 THR A O 1
ATOM 4925 N N . ALA A 1 626 ? 40.347 48.796 66.642 1.00 98.46 626 ALA A N 1
ATOM 4926 C CA . ALA A 1 626 ? 39.320 47.932 66.071 1.00 85.41 626 ALA A CA 1
ATOM 4927 C C . ALA A 1 626 ? 39.761 46.483 65.954 1.00 67.45 626 ALA A C 1
ATOM 4928 O O . ALA A 1 626 ? 39.413 45.814 64.978 1.00 70.60 626 ALA A O 1
ATOM 4930 N N . VAL A 1 627 ? 40.541 45.969 66.909 1.00 54.35 627 VAL A N 1
ATOM 4931 C CA . VAL A 1 627 ? 40.612 44.524 67.070 1.00 49.86 627 VAL A CA 1
ATOM 4932 C C . VAL A 1 627 ? 39.200 44.016 67.304 1.00 50.43 627 VAL A C 1
ATOM 4933 O O . VAL A 1 627 ? 38.468 44.545 68.149 1.00 45.81 627 VAL A O 1
ATOM 4937 N N . THR A 1 628 ? 38.792 43.016 66.532 1.00 46.66 628 THR A N 1
ATOM 4938 C CA . THR A 1 628 ? 37.467 42.425 66.673 1.00 48.55 628 THR A CA 1
ATOM 4939 C C . THR A 1 628 ? 37.598 41.147 67.489 1.00 50.21 628 THR A C 1
ATOM 4940 O O . THR A 1 628 ? 38.239 40.187 67.051 1.00 48.63 628 THR A O 1
ATOM 4944 N N . PHE A 1 629 ? 37.003 41.142 68.678 1.00 33.84 629 PHE A N 1
ATOM 4945 C CA . PHE A 1 629 ? 36.893 39.938 69.491 1.00 38.43 629 PHE A CA 1
ATOM 4946 C C . PHE A 1 629 ? 35.518 39.321 69.259 1.00 45.69 629 PHE A C 1
ATOM 4947 O O . PHE A 1 629 ? 34.493 39.952 69.541 1.00 45.95 629 PHE A O 1
ATOM 4955 N N . ASP A 1 630 ? 35.500 38.100 68.728 1.00 45.42 630 ASP A N 1
ATOM 4956 C CA . ASP A 1 630 ? 34.258 37.378 68.480 1.00 45.36 630 ASP A CA 1
ATOM 4957 C C . ASP A 1 630 ? 34.435 35.935 68.941 1.00 43.04 630 ASP A C 1
ATOM 4958 O O . ASP A 1 630 ? 35.153 35.164 68.290 1.00 44.45 630 ASP A O 1
ATOM 4963 N N . PRO A 1 631 ? 33.798 35.523 70.050 1.00 48.44 631 PRO A N 1
ATOM 4964 C CA . PRO A 1 631 ? 32.855 36.295 70.874 1.00 48.05 631 PRO A CA 1
ATOM 4965 C C . PRO A 1 631 ? 33.499 37.482 71.604 1.00 41.91 631 PRO A C 1
ATOM 4966 O O . PRO A 1 631 ? 34.715 37.483 71.808 1.00 46.90 631 PRO A O 1
ATOM 4970 N N . PRO A 1 632 ? 32.692 38.482 71.961 1.00 45.99 632 PRO A N 1
ATOM 4971 C CA . PRO A 1 632 ? 33.245 39.721 72.518 1.00 48.71 632 PRO A CA 1
ATOM 4972 C C . PRO A 1 632 ? 33.972 39.497 73.836 1.00 47.89 632 PRO A C 1
ATOM 4973 O O . PRO A 1 632 ? 33.718 38.540 74.572 1.00 41.29 632 PRO A O 1
ATOM 4977 N N . LEU A 1 633 ? 34.899 40.408 74.118 1.00 51.87 633 LEU A N 1
ATOM 4978 C CA . LEU A 1 633 ? 35.512 40.553 75.428 1.00 51.72 633 LEU A CA 1
ATOM 4979 C C . LEU A 1 633 ? 35.104 41.893 76.027 1.00 48.51 633 LEU A C 1
ATOM 4980 O O . LEU A 1 633 ? 34.918 42.882 75.312 1.00 49.55 633 LEU A O 1
ATOM 4985 N N . THR A 1 634 ? 34.969 41.923 77.348 1.00 47.00 634 THR A N 1
ATOM 4986 C CA . THR A 1 634 ? 34.755 43.193 78.021 1.00 48.46 634 THR A CA 1
ATOM 4987 C C . THR A 1 634 ? 36.031 44.031 77.969 1.00 46.68 634 THR A C 1
ATOM 4988 O O . THR A 1 634 ? 37.111 43.553 77.609 1.00 43.24 634 THR A O 1
ATOM 4992 N N . ALA A 1 635 ? 35.897 45.305 78.342 1.00 51.17 635 ALA A N 1
ATOM 4993 C CA . ALA A 1 635 ? 37.076 46.156 78.470 1.00 58.53 635 ALA A CA 1
ATOM 4994 C C . ALA A 1 635 ? 38.039 45.597 79.511 1.00 56.19 635 ALA A C 1
ATOM 4995 O O . ALA A 1 635 ? 39.263 45.651 79.332 1.00 51.29 635 ALA A O 1
ATOM 4997 N N . GLU A 1 636 ? 37.502 45.038 80.600 1.00 46.68 636 GLU A N 1
ATOM 4998 C CA . GLU A 1 636 ? 38.351 44.457 81.636 1.00 53.90 636 GLU A CA 1
ATOM 4999 C C . GLU A 1 636 ? 39.043 43.189 81.146 1.00 49.41 636 GLU A C 1
ATOM 5000 O O . GLU A 1 636 ? 40.237 42.993 81.403 1.00 50.29 636 GLU A O 1
ATOM 5006 N N . GLU A 1 637 ? 38.313 42.313 80.446 1.00 45.44 637 GLU A N 1
ATOM 5007 C CA . GLU A 1 637 ? 38.927 41.097 79.917 1.00 42.28 637 GLU A CA 1
ATOM 5008 C C . GLU A 1 637 ? 40.013 41.428 78.903 1.00 46.25 637 GLU A C 1
ATOM 5009 O O . GLU A 1 637 ? 41.069 40.784 78.880 1.00 38.47 637 GLU A O 1
ATOM 5015 N N . GLU A 1 638 ? 39.772 42.431 78.055 1.00 47.49 638 GLU A N 1
ATOM 5016 C CA . GLU A 1 638 ? 40.784 42.834 77.085 1.00 47.83 638 GLU A CA 1
ATOM 5017 C C . GLU A 1 638 ? 42.017 43.389 77.784 1.00 51.64 638 GLU A C 1
ATOM 5018 O O . GLU A 1 638 ? 43.151 43.047 77.427 1.00 46.79 638 GLU A O 1
ATOM 5024 N N . ALA A 1 639 ? 41.813 44.243 78.789 1.00 53.85 639 ALA A N 1
ATOM 5025 C CA . ALA A 1 639 ? 42.935 44.785 79.549 1.00 48.40 639 ALA A CA 1
ATOM 5026 C C . ALA A 1 639 ? 43.719 43.677 80.237 1.00 46.63 639 ALA A C 1
ATOM 5027 O O . ALA A 1 639 ? 44.956 43.705 80.265 1.00 45.46 639 ALA A O 1
ATOM 5029 N N . LEU A 1 640 ? 43.015 42.685 80.789 1.00 52.83 640 LEU A N 1
ATOM 5030 C CA . LEU A 1 640 ? 43.681 41.578 81.469 1.00 54.76 640 LEU A CA 1
ATOM 5031 C C . LEU A 1 640 ? 44.526 40.759 80.500 1.00 50.99 640 LEU A C 1
ATOM 5032 O O . LEU A 1 640 ? 45.624 40.310 80.850 1.00 41.86 640 LEU A O 1
ATOM 5037 N N . LEU A 1 641 ? 44.029 40.551 79.278 1.00 42.09 641 LEU A N 1
ATOM 5038 C CA . LEU A 1 641 ? 44.792 39.814 78.275 1.00 45.63 641 LEU A CA 1
ATOM 5039 C C . LEU A 1 641 ? 46.114 40.511 77.971 1.00 44.96 641 LEU A C 1
ATOM 5040 O O . LEU A 1 641 ? 47.181 39.887 77.992 1.00 45.04 641 LEU A O 1
ATOM 5045 N N . TYR A 1 642 ? 46.060 41.817 77.700 1.00 43.89 642 TYR A N 1
ATOM 5046 C CA . TYR A 1 642 ? 47.270 42.553 77.353 1.00 40.63 642 TYR A CA 1
ATOM 5047 C C . TYR A 1 642 ? 48.237 42.628 78.526 1.00 46.16 642 TYR A C 1
ATOM 5048 O O . TYR A 1 642 ? 49.457 42.642 78.321 1.00 44.41 642 TYR A O 1
ATOM 5057 N N . ALA A 1 643 ? 47.716 42.674 79.756 1.00 43.18 643 ALA A N 1
ATOM 5058 C CA . ALA A 1 643 ? 48.579 42.765 80.930 1.00 41.93 643 ALA A CA 1
ATOM 5059 C C . ALA A 1 643 ? 49.417 41.508 81.113 1.00 43.78 643 ALA A C 1
ATOM 5060 O O . ALA A 1 643 ? 50.555 41.587 81.590 1.00 46.83 643 ALA A O 1
ATOM 5062 N N . ALA A 1 644 ? 48.877 40.346 80.736 1.00 45.80 644 ALA A N 1
ATOM 5063 C CA . ALA A 1 644 ? 49.605 39.095 80.906 1.00 46.35 644 ALA A CA 1
ATOM 5064 C C . ALA A 1 644 ? 50.805 38.990 79.974 1.00 47.51 644 ALA A C 1
ATOM 5065 O O . ALA A 1 644 ? 51.732 38.226 80.264 1.00 47.58 644 ALA A O 1
ATOM 5067 N N . TRP A 1 645 ? 50.818 39.746 78.877 1.00 38.63 645 TRP A N 1
ATOM 5068 C CA . TRP A 1 645 ? 51.844 39.622 77.851 1.00 35.21 645 TRP A CA 1
ATOM 5069 C C . TRP A 1 645 ? 52.754 40.839 77.769 1.00 42.88 645 TRP A C 1
ATOM 5070 O O . TRP A 1 645 ? 53.528 40.962 76.811 1.00 48.59 645 TRP A O 1
ATOM 5081 N N . ASN A 1 646 ? 52.685 41.740 78.744 1.00 39.06 646 ASN A N 1
ATOM 5082 C CA . ASN A 1 646 ? 53.509 42.939 78.708 1.00 50.41 646 ASN A CA 1
ATOM 5083 C C . ASN A 1 646 ? 54.987 42.586 78.836 1.00 58.73 646 ASN A C 1
ATOM 5084 O O . ASN A 1 646 ? 55.759 42.765 77.888 1.00 55.69 646 ASN A O 1
ATOM 5089 N N . THR A 1 647 ? 55.388 42.072 79.996 1.00 74.47 647 THR A N 1
ATOM 5090 C CA . THR A 1 647 ? 56.780 41.750 80.274 1.00 72.41 647 THR A CA 1
ATOM 5091 C C . THR A 1 647 ? 56.872 40.362 80.891 1.00 66.51 647 THR A C 1
ATOM 5092 O O . THR A 1 647 ? 56.074 40.008 81.765 1.00 58.99 647 THR A O 1
ATOM 5096 N N . ALA A 1 648 ? 57.842 39.579 80.426 1.00 62.61 648 ALA A N 1
ATOM 5097 C CA . ALA A 1 648 ? 58.040 38.243 80.964 1.00 55.43 648 ALA A CA 1
ATOM 5098 C C . ALA A 1 648 ? 58.415 38.325 82.442 1.00 49.00 648 ALA A C 1
ATOM 5099 O O . ALA A 1 648 ? 59.117 39.257 82.856 1.00 45.63 648 ALA A O 1
ATOM 5101 N N . PRO A 1 649 ? 57.974 37.375 83.262 1.00 53.08 649 PRO A N 1
ATOM 5102 C CA . PRO A 1 649 ? 58.267 37.452 84.695 1.00 48.91 649 PRO A CA 1
ATOM 5103 C C . PRO A 1 649 ? 59.734 37.176 84.978 1.00 54.48 649 PRO A C 1
ATOM 5104 O O . PRO A 1 649 ? 60.439 36.517 84.210 1.00 51.77 649 PRO A O 1
ATOM 5108 N N . LYS A 1 650 ? 60.191 37.706 86.107 1.00 45.66 650 LYS A N 1
ATOM 5109 C CA . LYS A 1 650 ? 61.558 37.468 86.532 1.00 52.71 650 LYS A CA 1
ATOM 5110 C C . LYS A 1 650 ? 61.770 35.983 86.810 1.00 52.53 650 LYS A C 1
ATOM 5111 O O . LYS A 1 650 ? 60.830 35.230 87.080 1.00 56.94 650 LYS A O 1
ATOM 5117 N N . TYR A 1 651 ? 63.028 35.563 86.725 1.00 52.22 651 TYR A N 1
ATOM 5118 C CA . TYR A 1 651 ? 63.377 34.185 87.036 1.00 57.41 651 TYR A CA 1
ATOM 5119 C C . TYR A 1 651 ? 63.121 33.907 88.511 1.00 57.30 651 TYR A C 1
ATOM 5120 O O . TYR A 1 651 ? 63.581 34.651 89.384 1.00 48.80 651 TYR A O 1
ATOM 5129 N N . ASP A 1 652 ? 62.375 32.840 88.785 1.00 58.17 652 ASP A N 1
ATOM 5130 C CA . ASP A 1 652 ? 62.082 32.407 90.152 1.00 63.84 652 ASP A CA 1
ATOM 5131 C C . ASP A 1 652 ? 62.524 30.958 90.302 1.00 54.48 652 ASP A C 1
ATOM 5132 O O . ASP A 1 652 ? 61.804 30.039 89.871 1.00 61.31 652 ASP A O 1
ATOM 5137 N N . PRO A 1 653 ? 63.687 30.696 90.904 1.00 59.14 653 PRO A N 1
ATOM 5138 C CA . PRO A 1 653 ? 64.184 29.311 90.975 1.00 63.44 653 PRO A CA 1
ATOM 5139 C C . PRO A 1 653 ? 63.301 28.376 91.789 1.00 68.12 653 PRO A C 1
ATOM 5140 O O . PRO A 1 653 ? 63.568 27.167 91.800 1.00 73.35 653 PRO A O 1
ATOM 5144 N N . SER A 1 654 ? 62.267 28.887 92.460 1.00 59.95 654 SER A N 1
ATOM 5145 C CA . SER A 1 654 ? 61.353 28.052 93.230 1.00 76.81 654 SER A CA 1
ATOM 5146 C C . SER A 1 654 ? 60.103 27.655 92.457 1.00 85.42 654 SER A C 1
ATOM 5147 O O . SER A 1 654 ? 59.524 26.602 92.743 1.00 84.63 654 SER A O 1
ATOM 5150 N N . LYS A 1 655 ? 59.675 28.466 91.491 1.00 84.05 655 LYS A N 1
ATOM 5151 C CA . LYS A 1 655 ? 58.491 28.138 90.709 1.00 84.01 655 LYS A CA 1
ATOM 5152 C C . LYS A 1 655 ? 58.789 27.003 89.740 1.00 71.05 655 LYS A C 1
ATOM 5153 O O . LYS A 1 655 ? 59.858 26.952 89.125 1.00 60.51 655 LYS A O 1
ATOM 5159 N N . GLU A 1 656 ? 57.838 26.085 89.603 1.00 65.99 656 GLU A N 1
ATOM 5160 C CA . GLU A 1 656 ? 57.997 24.987 88.667 1.00 68.02 656 GLU A CA 1
ATOM 5161 C C . GLU A 1 656 ? 57.478 25.398 87.297 1.00 49.41 656 GLU A C 1
ATOM 5162 O O . GLU A 1 656 ? 56.500 26.144 87.183 1.00 49.50 656 GLU A O 1
ATOM 5168 N N . LEU A 1 657 ? 58.154 24.918 86.261 1.00 40.42 657 LEU A N 1
ATOM 5169 C CA . LEU A 1 657 ? 57.791 25.262 84.896 1.00 36.36 657 LEU A CA 1
ATOM 5170 C C . LEU A 1 657 ? 56.443 24.653 84.526 1.00 35.29 657 LEU A C 1
ATOM 5171 O O . LEU A 1 657 ? 56.225 23.449 84.693 1.00 43.74 657 LEU A O 1
ATOM 5176 N N . LYS A 1 658 ? 55.537 25.489 84.019 1.00 36.23 658 LYS A N 1
ATOM 5177 C CA . LYS A 1 658 ? 54.273 25.019 83.472 1.00 35.27 658 LYS A CA 1
ATOM 5178 C C . LYS A 1 658 ? 54.467 24.649 82.005 1.00 34.09 658 LYS A C 1
ATOM 5179 O O . LYS A 1 658 ? 54.992 25.446 81.219 1.00 32.21 658 LYS A O 1
ATOM 5185 N N . LEU A 1 659 ? 54.036 23.445 81.643 1.00 39.91 659 LEU A N 1
ATOM 5186 C CA . LEU A 1 659 ? 54.328 22.851 80.347 1.00 38.66 659 LEU A CA 1
ATOM 5187 C C . LEU A 1 659 ? 53.390 23.373 79.255 1.00 33.19 659 LEU A C 1
ATOM 5188 O O . LEU A 1 659 ? 52.245 23.739 79.531 1.00 35.41 659 LEU A O 1
ATOM 5193 N N . PRO A 1 660 ? 53.855 23.406 78.000 1.00 28.02 660 PRO A N 1
ATOM 5194 C CA . PRO A 1 660 ? 52.978 23.857 76.902 1.00 30.78 660 PRO A CA 1
ATOM 5195 C C . PRO A 1 660 ? 51.917 22.842 76.502 1.00 33.21 660 PRO A C 1
ATOM 5196 O O . PRO A 1 660 ? 50.894 23.236 75.931 1.00 32.27 660 PRO A O 1
ATOM 5200 N N . THR A 1 661 ? 52.122 21.562 76.791 1.00 33.68 661 THR A N 1
ATOM 5201 C CA . THR A 1 661 ? 51.269 20.485 76.314 1.00 35.42 661 THR A CA 1
ATOM 5202 C C . THR A 1 661 ? 49.996 20.363 77.156 1.00 40.80 661 THR A C 1
ATOM 5203 O O . THR A 1 661 ? 49.912 20.918 78.254 1.00 35.95 661 THR A O 1
ATOM 5207 N N . PRO A 1 662 ? 48.978 19.651 76.654 1.00 32.80 662 PRO A N 1
ATOM 5208 C CA . PRO A 1 662 ? 47.721 19.541 77.406 1.00 32.75 662 PRO A CA 1
ATOM 5209 C C . PRO A 1 662 ? 47.914 18.844 78.743 1.00 38.97 662 PRO A C 1
ATOM 5210 O O . PRO A 1 662 ? 48.838 18.049 78.928 1.00 36.15 662 PRO A O 1
ATOM 5214 N N . THR A 1 663 ? 47.015 19.153 79.679 1.00 33.34 663 THR A N 1
ATOM 5215 C CA . THR A 1 663 ? 47.028 18.510 80.987 1.00 41.75 663 THR A CA 1
ATOM 5216 C C . THR A 1 663 ? 46.742 17.018 80.853 1.00 44.32 663 THR A C 1
ATOM 5217 O O . THR A 1 663 ? 45.860 16.602 80.097 1.00 45.26 663 THR A O 1
ATOM 5221 N N . ARG A 1 664 ? 47.495 16.214 81.596 1.00 41.98 664 ARG A N 1
ATOM 5222 C CA . ARG A 1 664 ? 47.279 14.778 81.598 1.00 48.15 664 ARG A CA 1
ATOM 5223 C C . ARG A 1 664 ? 45.958 14.438 82.289 1.00 50.23 664 ARG A C 1
ATOM 5224 O O . ARG A 1 664 ? 45.519 15.152 83.194 1.00 50.52 664 ARG A O 1
ATOM 5232 N N . PRO A 1 665 ? 45.300 13.358 81.876 1.00 55.86 665 PRO A N 1
ATOM 5233 C CA . PRO A 1 665 ? 44.110 12.902 82.600 1.00 60.18 665 PRO A CA 1
ATOM 5234 C C . PRO A 1 665 ? 44.481 12.318 83.956 1.00 57.07 665 PRO A C 1
ATOM 5235 O O . PRO A 1 665 ? 45.625 11.933 84.209 1.00 51.56 665 PRO A O 1
ATOM 5239 N N . ALA A 1 666 ? 43.486 12.265 84.839 1.00 56.05 666 ALA A N 1
ATOM 5240 C CA . ALA A 1 666 ? 43.687 11.789 86.208 1.00 62.65 666 ALA A CA 1
ATOM 5241 C C . ALA A 1 666 ? 43.926 10.281 86.252 1.00 66.51 666 ALA A C 1
ATOM 5242 O O . ALA A 1 666 ? 43.299 9.520 85.514 1.00 66.01 666 ALA A O 1
#

Nearest PDB structures (foldseek):
  5wgt-assembly1_A  TM=1.001E+00  e=0.000E+00  Malbranchea aurantiaca
  5wgu-assembly1_A  TM=1.000E+00  e=0.000E+00  Malbranchea aurantiaca
  5wgv-assembly1_A  TM=1.000E+00  e=0.000E+00  Malbranchea aurantiaca
  5wgr-assembly1_A  TM=1.000E+00  e=0.000E+00  Malbranchea aurantiaca
  5wgs-assembly1_A  TM=1.000E+00  e=0.000E+00  Malbranchea aurantiaca

B-factor: mean 38.21, std 14.53, range [18.62, 161.67]

Foldseek 3Di:
DDFDLVLVVVCVVVVDDLQQSLQCLAPVGSDDDQAWAEEEEALFPLSLLLLLLLCVLPNPQTAYEYEHQASAQAFDPFFWWDQLVQLSVVLSQAADLLVVLQWAWAWWAKEWFAALVDFPDIDMWTFTHDFPLFGTTTGHGRSLSSLLSSNSSSVRNYRYGYLKHWDQVPWDFFFFAQRTWTWIANDPVGPDTHTYRYQAYEHAVALPLSHLCVVDPWAADPDWAKKKKWFKWADDLDCPQQSDPPDDQNHQYWYFAQFFIKTKHKIKDQFPFRSSLSNSLSVVSSVCSVVVPFSLRDAFSVVSCVVSVTDMHMMIIMMTIGIPVDDDDPDQVVQHDDPSSSVVSVVQVSHPSSVSNCVVIGQDAQSRHPPRRMDMDPRAWIARLAADARRYGYFANSGIDGTPPVSCRPQLRSLLSSVCSNLSSVLNVLSVPDGGPVSRVVSVVVCPVVSVLSVVLRVLVNLLSLLQSLLSNDNCSNNLFNVLLLCQFQFQPPSLQDHSNCSSVQSSLRSSSSPPVLSSVLSCLSNVPRVVPDSPDRDPPVSVVVSSVVRVVSLQVLLVQFPGQDQVCQGIQQAHRSRDGHPDGGHHKDFWDADPPRSRIDGAAVSCQADSHNGHGHDPCRPVGDGVVDDDPVRVVVSSVSNNDHDDDDVPDDDDHRGGHDHD